Protein AF-A0A1I7UYN8-F1 (afdb_monomer_lite)

Radius of gyration: 37.46 Å; chains: 1; bounding box: 74×48×126 Å

Organism: NCBI:txid1561998

Sequence (521 aa):
MNKTSSTLKKSILRGFVACLKHQGLSPSDAHYALLKFTRTEVFSLEQTRDLYEGNCFTRDVLYLSKDGEINEAVVAEFLACVAKVGFRKLGDSNLLDAFNQLFGDHYTAGTIQILLNKKPKRNILSKDFIRGFLICLNRQDVSIEDSYMKLRAATGIKMEMKEVQEICGEIARGDFYEMELDKDHKKIFTIMPNVMEKIAEFTDLDTRRQLAQTSYHFNRITSRPIHIQNLEVISEFDMIKIQIDSNPIRSYHKIRLLSNRTHRGCLSRVGGDVRFNLSADLDYEASNILNWISRNAQVIENMNVFLDTGLRRPTNQLPVVNVCTNVSYTLAEFVPGVLKKLVLHDYRNSPSLPTESDQWKGLEEFYCHSSFPDLESIWPKTLHLKSSYFIISESVNTEQVLRMRDDVLNNPGIQQCEVHVRMTMDQLDELNAVLGTRNTFETVWIWAKFQYPHNEKEKLSMCVVSNDVLHDGEEDHDVISDVLIHFKAPNCDDKTSNVLVHFAPIHEWGERLEQIYENRN

pLDDT: mean 73.1, std 18.09, range [29.38, 98.06]

Secondary structure (DSSP, 8-state):
----GGGS-HHHHHHHHHHHHHTT--HHHHHHHHHHHHSS-SS-HHHHHHHHHS-TTS-S---SEETTEE-HHHHHHHHHHHHHTT---TTSTHHHHHHHHHHGGG--HHHHHHHHHSPPPP----HHHHHHHHHHHHTTT--HHHHHHHHHHHH-----HHHHHHHHHHHHHTTTS-----HHHHHHHHH-HHHHHHHHHTS-HHHHHHHHTT-HHHHHHHTSPEEEEEEEEEEETTEEEEEE-SSSS-B-EEEEPPSSS--EEEEEETTEEEEEE--S-HHHHHHHHHHHHHHHEEEEEEEEEEESSPPPPPSS-B-EEEEEESS---GGGB-TTT--EEEE--SSS-----TTSHHHHT-SEEEEEEEES-HHHHGGGTTT-SEEEEEEEEEPPHHHHHHHHHHHHH-TT--EEEEEEEEEHHHHHHHHHHHT---BTTSPPPPEEEEETTEEEEEEEEEEEE-S---TT---TTPEEEEEEEEE-TT--TTGGGGGT--HHHHHHHHHHHHHHHTT-

Foldseek 3Di:
DQDAQLNADVLLQLLQLLLCLLVVDDLVVSQVVSCVRRVDRSDDSVRSVCSNVDPSLDDPDQPQDDPRDGDVVSVLLVLCVVLVVPPLDCVPVVPVVVCCVVPNPPDDPVNSNVSSPPHRDQRPRDPSSLLSNLLNCVVVVHDLVVSVVSSCVSRVDPDDSVVSVVSSVCSLLLVSPPDPDDPVVVVVVVVCLVVLLVVLQQDDLVVLVSLLNRHNSSVVNSVPADEWAEWEWAADPQWTWIDTPRHHQDQTQTQGADPPDFRWGWRDGPVDTDIDRPPDDPLVVVLVVVLVCQVRHPEYAEYEHEHPDDRDARPAAHLYAEYAYADLDDNVNHDQLRHAYYHYNPQPDQRPYPLVDSNNLNYQEYEYPYEHAACVVPVVSCLSHQYYYHEHEDEDALVVVVVSVVSNLVRLSHAKYKYKHKYFPVRVVVNCVVQVHDAEPPDDWDWRWAARPVHRVKIKTKTKYWPDPPDPDDPPRRDITTIMIMIHTPPRPPVCVCVVVPPPVVVVVVVVVVVSVVVVD

InterPro domains:
  IPR002900 Domain of unknown function DUF38/FTH, Caenorhabditis species [PF01827] (326-434)

Structure (mmCIF, N/CA/C/O backbone):
data_AF-A0A1I7UYN8-F1
#
_entry.id   AF-A0A1I7UYN8-F1
#
loop_
_atom_site.group_PDB
_atom_site.id
_atom_site.type_symbol
_atom_site.label_atom_id
_atom_site.label_alt_id
_atom_site.label_comp_id
_atom_site.label_asym_id
_atom_site.label_entity_id
_atom_site.label_seq_id
_atom_site.pdbx_PDB_ins_code
_atom_site.Cartn_x
_atom_site.Cartn_y
_atom_site.Cartn_z
_atom_site.occupancy
_atom_site.B_iso_or_equiv
_atom_site.auth_seq_id
_atom_site.auth_comp_id
_atom_site.auth_asym_id
_atom_site.auth_atom_id
_atom_site.pdbx_PDB_model_num
ATOM 1 N N . MET A 1 1 ? -23.889 -21.585 26.390 1.00 38.44 1 MET A N 1
ATOM 2 C CA . MET A 1 1 ? -24.344 -20.192 26.160 1.00 38.44 1 MET A CA 1
ATOM 3 C C . MET A 1 1 ? -23.119 -19.293 26.130 1.00 38.44 1 MET A C 1
ATOM 5 O O . MET A 1 1 ? -22.341 -19.347 27.075 1.00 38.44 1 MET A O 1
ATOM 9 N N . ASN A 1 2 ? -22.915 -18.520 25.060 1.00 40.00 2 ASN A N 1
ATOM 10 C CA . ASN A 1 2 ? -21.797 -17.575 24.984 1.00 40.00 2 ASN A CA 1
ATOM 11 C C . ASN A 1 2 ? -22.040 -16.434 25.978 1.00 40.00 2 ASN A C 1
ATOM 13 O O . ASN A 1 2 ? -23.096 -15.803 25.938 1.00 40.00 2 ASN A O 1
ATOM 17 N N . LYS A 1 3 ? -21.095 -16.202 26.895 1.00 50.97 3 LYS A N 1
ATOM 18 C CA . LYS A 1 3 ? -21.182 -15.106 27.864 1.00 50.97 3 LYS A CA 1
ATOM 19 C C . LYS A 1 3 ? -20.889 -13.782 27.150 1.00 50.97 3 LYS A C 1
ATOM 21 O O . LYS A 1 3 ? -19.752 -13.518 26.795 1.00 50.97 3 LYS A O 1
ATOM 26 N N . THR A 1 4 ? -21.920 -12.980 26.902 1.00 59.59 4 THR A N 1
ATOM 27 C CA . THR A 1 4 ? -21.834 -11.600 26.388 1.00 59.59 4 THR A CA 1
ATOM 28 C C . THR A 1 4 ? -21.852 -10.593 27.541 1.00 59.59 4 THR A C 1
ATOM 30 O O . THR A 1 4 ? -22.103 -10.966 28.688 1.00 59.59 4 THR A O 1
ATOM 33 N N . SER A 1 5 ? -21.635 -9.302 27.275 1.00 63.16 5 SER A N 1
ATOM 34 C CA . SER A 1 5 ? -21.741 -8.217 28.274 1.00 63.16 5 SER A CA 1
ATOM 35 C C . SER A 1 5 ? -23.070 -8.226 29.050 1.00 63.16 5 SER A C 1
ATOM 37 O O . SER A 1 5 ? -23.105 -7.857 30.221 1.00 63.16 5 SER A O 1
ATOM 39 N N . SER A 1 6 ? -24.150 -8.724 28.445 1.00 63.09 6 SER A N 1
ATOM 40 C CA . SER A 1 6 ? -25.446 -8.956 29.097 1.00 63.09 6 SER A CA 1
ATOM 41 C C . SER A 1 6 ? -25.475 -10.057 30.159 1.00 63.09 6 SER A C 1
ATOM 43 O O . SER A 1 6 ? -26.382 -10.083 30.986 1.00 63.09 6 SER A O 1
ATOM 45 N N . THR A 1 7 ? -24.494 -10.958 30.159 1.00 69.88 7 THR A N 1
ATOM 46 C CA . THR A 1 7 ? -24.373 -12.066 31.124 1.00 69.88 7 THR A CA 1
ATOM 47 C C . THR A 1 7 ? -23.470 -11.731 32.313 1.00 69.88 7 THR A C 1
ATOM 49 O O . THR A 1 7 ? -23.262 -12.572 33.189 1.00 69.88 7 THR A O 1
ATOM 52 N N . LEU A 1 8 ? -22.923 -10.509 32.358 1.00 76.50 8 LEU A N 1
ATOM 53 C CA . LEU A 1 8 ? -22.138 -10.039 33.494 1.00 76.50 8 LEU A CA 1
ATOM 54 C C . LEU A 1 8 ? -22.990 -10.025 34.768 1.00 76.50 8 LEU A C 1
ATOM 56 O O . LEU A 1 8 ? -24.188 -9.731 34.744 1.00 76.50 8 LEU A O 1
ATOM 60 N N . LYS A 1 9 ? -22.348 -10.304 35.910 1.00 81.19 9 LYS A N 1
ATOM 61 C CA . LYS A 1 9 ? -22.997 -10.216 37.221 1.00 81.19 9 LYS A CA 1
ATOM 62 C C . LYS A 1 9 ? -23.610 -8.823 37.389 1.00 81.19 9 LYS A C 1
ATOM 64 O O . LYS A 1 9 ? -22.964 -7.811 37.113 1.00 81.19 9 LYS A O 1
ATOM 69 N N . LYS A 1 10 ? -24.837 -8.752 37.917 1.00 83.75 10 LYS A N 1
ATOM 70 C CA . LYS A 1 10 ? -25.517 -7.472 38.191 1.00 83.75 10 LYS A CA 1
ATOM 71 C C . LYS A 1 10 ? -24.678 -6.544 39.088 1.00 83.75 10 LYS A C 1
ATOM 73 O O . LYS A 1 10 ? -24.756 -5.334 38.925 1.00 83.75 10 LYS A O 1
ATOM 78 N N . SER A 1 11 ? -23.837 -7.086 39.975 1.00 81.19 11 SER A N 1
ATOM 79 C CA . SER A 1 11 ? -22.852 -6.336 40.778 1.00 81.19 11 SER A CA 1
ATOM 80 C C . SER A 1 11 ? -21.847 -5.547 39.927 1.00 81.19 11 SER A C 1
ATOM 82 O O . SER A 1 11 ? -21.553 -4.398 40.249 1.00 81.19 11 SER A O 1
ATOM 84 N N . ILE A 1 12 ? -21.370 -6.128 38.821 1.00 86.38 12 ILE A N 1
ATOM 85 C CA . ILE A 1 12 ? -20.474 -5.473 37.858 1.00 86.38 12 ILE A CA 1
ATOM 86 C C . ILE A 1 12 ? -21.233 -4.367 37.126 1.00 86.38 12 ILE A C 1
ATOM 88 O O . ILE A 1 12 ? -20.797 -3.220 37.089 1.00 86.38 12 ILE A O 1
ATOM 92 N N . LEU A 1 13 ? -22.420 -4.666 36.600 1.00 87.94 13 LEU A N 1
ATOM 93 C CA . LEU A 1 13 ? -23.205 -3.674 35.859 1.00 87.94 13 LEU A CA 1
ATOM 94 C C . LEU A 1 13 ? -23.645 -2.488 36.739 1.00 87.94 13 LEU A C 1
ATOM 96 O O . LEU A 1 13 ? -23.722 -1.365 36.252 1.00 87.94 13 LEU A O 1
ATOM 100 N N . ARG A 1 14 ? -23.837 -2.690 38.050 1.00 88.94 14 ARG A N 1
ATOM 101 C CA . ARG A 1 14 ? -24.045 -1.595 39.019 1.00 88.94 14 ARG A CA 1
ATOM 102 C C . ARG A 1 14 ? -22.846 -0.647 39.097 1.00 88.94 14 ARG A C 1
ATOM 104 O O . ARG A 1 14 ? -23.039 0.563 39.140 1.00 88.94 14 ARG A O 1
ATOM 111 N N . GLY A 1 15 ? -21.624 -1.179 39.064 1.00 88.19 15 GLY A N 1
ATOM 112 C CA . GLY A 1 15 ? -20.401 -0.375 38.987 1.00 88.19 15 GLY A CA 1
ATOM 113 C C . GLY A 1 15 ? -20.312 0.450 37.702 1.00 88.19 15 GLY A C 1
ATOM 114 O O . GLY A 1 15 ? -19.927 1.618 37.738 1.00 88.19 15 GLY A O 1
ATOM 115 N N . PHE A 1 16 ? -20.743 -0.130 36.578 1.00 91.06 16 PHE A N 1
ATOM 116 C CA . PHE A 1 16 ? -20.814 0.559 35.286 1.00 91.06 16 PHE A CA 1
ATOM 117 C C . PHE A 1 16 ? -21.788 1.746 35.338 1.00 91.06 16 PHE A C 1
ATOM 119 O O . PHE A 1 16 ? -21.427 2.864 34.981 1.00 91.06 16 PHE A O 1
ATOM 126 N N . VAL A 1 17 ? -23.001 1.529 35.857 1.00 90.75 17 VAL A N 1
ATOM 127 C CA . VAL A 1 17 ? -24.010 2.590 36.032 1.00 90.75 17 VAL A CA 1
ATOM 128 C C . VAL A 1 17 ? -23.512 3.678 36.991 1.00 90.75 17 VAL A C 1
ATOM 130 O O . VAL A 1 17 ? -23.675 4.864 36.708 1.00 90.75 17 VAL A O 1
ATOM 133 N N . ALA A 1 18 ? -22.839 3.301 38.082 1.00 88.81 18 ALA A N 1
ATOM 134 C CA . ALA A 1 18 ? -22.262 4.257 39.026 1.00 88.81 18 ALA A CA 1
ATOM 135 C C . ALA A 1 18 ? -21.172 5.140 38.394 1.00 88.81 18 ALA A C 1
ATOM 137 O O . ALA A 1 18 ? -21.066 6.319 38.732 1.00 88.81 18 ALA A O 1
ATOM 138 N N . CYS A 1 1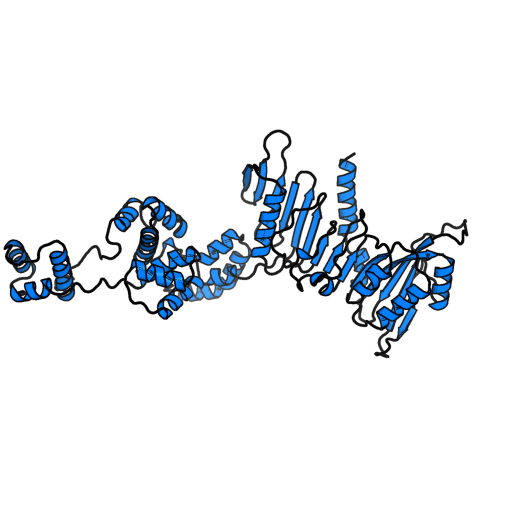9 ? -20.390 4.600 37.454 1.00 92.31 19 CYS A N 1
ATOM 139 C CA . CYS A 1 19 ? -19.433 5.383 36.677 1.00 92.31 19 CYS A CA 1
ATOM 140 C C . CYS A 1 19 ? -20.131 6.458 35.840 1.00 92.31 19 CYS A C 1
ATOM 142 O O . CYS A 1 19 ? -19.766 7.629 35.921 1.00 92.31 19 CYS A O 1
ATOM 144 N N . LEU A 1 20 ? -21.183 6.085 35.109 1.00 91.50 20 LEU A N 1
ATOM 145 C CA . LEU A 1 20 ? -21.961 7.025 34.297 1.00 91.50 20 LEU A CA 1
ATOM 146 C C . LEU A 1 20 ? -22.624 8.111 35.155 1.00 91.50 20 LEU A C 1
ATOM 148 O O . LEU A 1 20 ? -22.613 9.281 34.779 1.00 91.50 20 LEU A O 1
ATOM 152 N N . LYS A 1 21 ? -23.119 7.747 36.346 1.00 89.81 21 LYS A N 1
ATOM 153 C CA . LYS A 1 21 ? -23.646 8.711 37.324 1.00 89.81 21 LYS A CA 1
ATOM 154 C C . LYS A 1 21 ? -22.583 9.714 37.753 1.00 89.81 21 LYS A C 1
ATOM 156 O O . LYS A 1 21 ? -22.846 10.911 37.794 1.00 89.81 21 LYS A O 1
ATOM 161 N N . HIS A 1 22 ? -21.373 9.244 38.051 1.00 87.62 22 HIS A N 1
ATOM 162 C CA . HIS A 1 22 ? -20.266 10.122 38.432 1.00 87.62 22 HIS A CA 1
ATOM 163 C C . HIS A 1 22 ? -19.836 11.065 37.297 1.00 87.62 22 HIS A C 1
ATOM 165 O O . HIS A 1 22 ? -19.356 12.163 37.560 1.00 87.62 22 HIS A O 1
ATOM 171 N N . GLN A 1 23 ? -20.046 10.665 36.043 1.00 89.31 23 GLN A N 1
ATOM 172 C CA . GLN A 1 23 ? -19.813 11.499 34.862 1.00 89.31 23 GLN A CA 1
ATOM 173 C C . GLN A 1 23 ? -20.927 12.530 34.610 1.00 89.31 23 GLN A C 1
ATOM 175 O O . GLN A 1 23 ? -20.815 13.320 33.677 1.00 89.31 23 GLN A O 1
ATOM 180 N N . GLY A 1 24 ? -21.986 12.544 35.429 1.00 87.44 24 GLY A N 1
ATOM 181 C CA . GLY A 1 24 ? -23.081 13.510 35.333 1.00 87.44 24 GLY A CA 1
ATOM 182 C C . GLY A 1 24 ? -24.129 13.184 34.268 1.00 87.44 24 GLY A C 1
ATOM 183 O O . GLY A 1 24 ? -24.883 14.075 33.883 1.00 87.44 24 GLY A O 1
ATOM 184 N N . LEU A 1 25 ? -24.189 11.940 33.778 1.00 90.94 25 LEU A N 1
ATOM 185 C CA . LEU A 1 25 ? -25.230 11.531 32.832 1.00 90.94 25 LEU A CA 1
ATOM 186 C C . LEU A 1 25 ? -26.605 11.477 33.512 1.00 90.94 25 LEU A C 1
ATOM 188 O O . LEU A 1 25 ? -26.712 11.270 34.720 1.00 90.94 25 LEU A O 1
ATOM 192 N N . SER A 1 26 ? -27.674 11.627 32.726 1.00 91.25 26 SER A N 1
ATOM 193 C CA . SER A 1 26 ? -29.025 11.367 33.223 1.00 91.25 26 SER A CA 1
ATOM 194 C C . SER A 1 26 ? -29.271 9.853 33.376 1.00 91.25 26 SER A C 1
ATOM 196 O O . SER A 1 26 ? -28.626 9.050 32.691 1.00 91.25 26 SER A O 1
ATOM 198 N N . PRO A 1 27 ? -30.235 9.419 34.213 1.00 89.44 27 PRO A N 1
ATOM 199 C CA . PRO A 1 27 ? -30.603 8.005 34.310 1.00 89.44 27 PRO A CA 1
ATOM 200 C C . PRO A 1 27 ? -31.006 7.392 32.961 1.00 89.44 27 PRO A C 1
ATOM 202 O O . PRO A 1 27 ? -30.678 6.240 32.682 1.00 89.44 27 PRO A O 1
ATOM 205 N N . SER A 1 28 ? -31.677 8.171 32.105 1.00 90.75 28 SER A N 1
ATOM 206 C CA . SER A 1 28 ? -32.073 7.749 30.758 1.00 90.75 28 SER A CA 1
ATOM 207 C C . SER A 1 28 ? -30.862 7.543 29.847 1.00 90.75 28 SER A C 1
ATOM 209 O O . SER A 1 28 ? -30.769 6.514 29.178 1.00 90.75 28 SER A O 1
ATOM 211 N N . ASP A 1 29 ? -29.899 8.469 29.863 1.00 91.06 29 ASP A N 1
ATOM 212 C CA . ASP A 1 29 ? -28.673 8.346 29.062 1.00 91.06 29 ASP A CA 1
ATOM 213 C C . ASP A 1 29 ? -27.811 7.186 29.546 1.00 91.06 29 ASP A C 1
ATOM 215 O O . ASP A 1 29 ? -27.207 6.469 28.748 1.00 91.06 29 ASP A O 1
ATOM 219 N N . ALA A 1 30 ? -27.777 6.957 30.857 1.00 90.06 30 ALA A N 1
ATOM 220 C CA . ALA A 1 30 ? -27.043 5.843 31.418 1.00 90.06 30 ALA A CA 1
ATOM 221 C C . ALA A 1 30 ? -27.691 4.494 31.115 1.00 90.06 30 ALA A C 1
ATOM 223 O O . ALA A 1 30 ? -26.977 3.539 30.809 1.00 90.06 30 ALA A O 1
ATOM 224 N N . HIS A 1 31 ? -29.023 4.423 31.136 1.00 91.00 31 HIS A N 1
ATOM 225 C CA . HIS A 1 31 ? -29.761 3.257 30.666 1.00 91.00 31 HIS A CA 1
ATOM 226 C C . HIS A 1 31 ? -29.455 2.986 29.188 1.00 91.00 31 HIS A C 1
ATOM 228 O O . HIS A 1 31 ? -29.110 1.863 28.829 1.00 91.00 31 HIS A O 1
ATOM 234 N N . TYR A 1 32 ? -29.474 4.019 28.340 1.00 87.50 32 TYR A N 1
ATOM 235 C CA . TYR A 1 32 ? -29.135 3.889 26.923 1.00 87.50 32 TYR A CA 1
ATOM 236 C C . TYR A 1 32 ? -27.679 3.452 26.698 1.00 87.50 32 TYR A C 1
ATOM 238 O O . TYR A 1 32 ? -27.407 2.560 25.892 1.00 87.50 32 TYR A O 1
ATOM 246 N N . ALA A 1 33 ? -26.725 4.025 27.434 1.00 85.56 33 ALA A N 1
ATOM 247 C CA . ALA A 1 33 ? -25.316 3.647 27.364 1.00 85.56 33 ALA A CA 1
ATOM 248 C C . ALA A 1 33 ? -25.085 2.203 27.835 1.00 85.56 33 ALA A C 1
ATOM 250 O O . ALA A 1 33 ? -24.327 1.461 27.199 1.00 85.56 33 ALA A O 1
ATOM 251 N N . LEU A 1 34 ? -25.770 1.785 28.905 1.00 86.88 34 LEU A N 1
ATOM 252 C CA . LEU A 1 34 ? -25.750 0.410 29.387 1.00 86.88 34 LEU A CA 1
ATOM 253 C C . LEU A 1 34 ? -26.367 -0.535 28.356 1.00 86.88 34 LEU A C 1
ATOM 255 O O . LEU A 1 34 ? -25.740 -1.531 28.025 1.00 86.88 34 LEU A O 1
ATOM 259 N N . LEU A 1 35 ? -27.521 -0.202 27.776 1.00 84.69 35 LEU A N 1
ATOM 260 C CA . LEU A 1 35 ? -28.163 -0.991 26.724 1.00 84.69 35 LEU A CA 1
ATOM 261 C C . LEU A 1 35 ? -27.275 -1.101 25.477 1.00 84.69 35 LEU A C 1
ATOM 263 O O . LEU A 1 35 ? -27.144 -2.171 24.889 1.00 84.69 35 LEU A O 1
ATOM 267 N N . LYS A 1 36 ? -26.573 -0.029 25.096 1.00 80.19 36 LYS A N 1
ATOM 268 C CA . LYS A 1 36 ? -25.567 -0.054 24.022 1.00 80.19 36 LYS A CA 1
ATOM 269 C C . LYS A 1 36 ? -24.361 -0.935 24.378 1.00 80.19 36 LYS A C 1
ATOM 271 O O . LYS A 1 36 ? -23.667 -1.433 23.488 1.00 80.19 36 LYS A O 1
ATOM 276 N N . PHE A 1 37 ? -24.070 -1.116 25.664 1.00 81.12 37 PHE A N 1
ATOM 277 C CA . PHE A 1 37 ? -23.030 -2.016 26.162 1.00 81.12 37 PHE A CA 1
ATOM 278 C C . PHE A 1 37 ? -23.473 -3.472 26.224 1.00 81.12 37 PHE A C 1
ATOM 280 O O . PHE A 1 37 ? -22.796 -4.323 25.651 1.00 81.12 37 PHE A O 1
ATOM 287 N N . THR A 1 38 ? -24.597 -3.762 26.866 1.00 79.81 38 THR A N 1
ATOM 288 C CA . THR A 1 38 ? -25.111 -5.117 27.080 1.00 79.81 38 THR A CA 1
ATOM 289 C C . THR A 1 38 ? -25.844 -5.673 25.864 1.00 79.81 38 THR A C 1
ATOM 291 O O . THR A 1 38 ? -25.980 -6.886 25.752 1.00 79.81 38 THR A O 1
ATOM 294 N N . ARG A 1 39 ? -26.321 -4.813 24.953 1.00 74.31 39 ARG A N 1
ATOM 295 C CA . ARG A 1 39 ? -27.196 -5.109 23.794 1.00 74.31 39 ARG A CA 1
ATOM 296 C C . ARG A 1 39 ? -28.558 -5.711 24.134 1.00 74.31 39 ARG A C 1
ATOM 298 O O . ARG A 1 39 ? -29.441 -5.721 23.286 1.00 74.31 39 ARG A O 1
ATOM 305 N N . THR A 1 40 ? -28.745 -6.154 25.366 1.00 77.62 40 THR A N 1
ATOM 306 C CA . THR A 1 40 ? -30.023 -6.563 25.934 1.00 77.62 40 THR A CA 1
ATOM 307 C C . THR A 1 40 ? -30.313 -5.727 27.166 1.00 77.62 40 THR A C 1
ATOM 309 O O . THR A 1 40 ? -29.396 -5.321 27.887 1.00 77.62 40 THR A O 1
ATOM 312 N N . GLU A 1 41 ? -31.585 -5.504 27.446 1.00 84.56 41 GLU A N 1
ATOM 313 C CA . GLU A 1 41 ? -32.010 -4.804 28.650 1.00 84.56 41 GLU A CA 1
ATOM 314 C C . GLU A 1 41 ? -31.756 -5.686 29.885 1.00 84.56 41 GLU A C 1
ATOM 316 O O . GLU A 1 41 ? -32.463 -6.659 30.129 1.00 84.56 41 GLU A O 1
ATOM 321 N N . VAL A 1 42 ? -30.684 -5.396 30.635 1.00 85.06 42 VAL A N 1
ATOM 322 C CA . VAL A 1 42 ? -30.351 -6.125 31.880 1.00 85.06 42 VAL A CA 1
ATOM 323 C C . VAL A 1 42 ? -30.979 -5.463 33.109 1.00 85.06 42 VAL A C 1
ATOM 325 O O . VAL A 1 42 ? -31.333 -6.145 34.075 1.00 85.06 42 VAL A O 1
ATOM 328 N N . PHE A 1 43 ? -31.110 -4.137 33.058 1.00 86.94 43 PHE A N 1
ATOM 329 C CA . PHE A 1 43 ? -31.890 -3.336 33.990 1.00 86.94 43 PHE A CA 1
ATOM 330 C C . PHE A 1 43 ? -32.922 -2.552 33.197 1.00 86.94 43 PHE A C 1
ATOM 332 O O . PHE A 1 43 ? -32.557 -1.940 32.191 1.00 86.94 43 PHE A O 1
ATOM 339 N N . SER A 1 44 ? -34.167 -2.533 33.670 1.00 89.06 44 SER A N 1
ATOM 340 C CA . SER A 1 44 ? -35.171 -1.626 33.115 1.00 89.06 44 SER A CA 1
ATOM 341 C C . SER A 1 44 ? -34.772 -0.164 33.334 1.00 89.06 44 SER A C 1
ATOM 343 O O . SER A 1 44 ? -33.896 0.147 34.154 1.00 89.06 44 SER A O 1
ATOM 345 N N . LEU A 1 45 ? -35.412 0.760 32.616 1.00 90.44 45 LEU A N 1
ATOM 346 C CA . LEU A 1 45 ? -35.223 2.194 32.859 1.00 90.44 45 LEU A CA 1
ATOM 347 C C . LEU A 1 45 ? -35.529 2.567 34.322 1.00 90.44 45 LEU A C 1
ATOM 349 O O . LEU A 1 45 ? -34.777 3.330 34.924 1.00 90.44 45 LEU A O 1
ATOM 353 N N . GLU A 1 46 ? -36.579 1.986 34.908 1.00 87.50 46 GLU A N 1
ATOM 354 C CA . GLU A 1 46 ? -36.943 2.168 36.321 1.00 87.50 46 GLU A CA 1
ATOM 355 C C . GLU A 1 46 ? -35.853 1.637 37.252 1.00 87.50 46 GLU A C 1
ATOM 357 O O . GLU A 1 46 ? -35.342 2.385 38.073 1.00 87.50 46 GLU A O 1
ATOM 362 N N . GLN A 1 47 ? -35.370 0.410 37.033 1.00 85.25 47 GLN A N 1
ATOM 363 C CA . GLN A 1 47 ? -34.259 -0.144 37.817 1.00 85.25 47 GLN A CA 1
ATOM 364 C C . GLN A 1 47 ? -32.976 0.685 37.674 1.00 85.25 47 GLN A C 1
ATOM 366 O O . GLN A 1 47 ? -32.180 0.772 38.605 1.00 85.25 47 GLN A O 1
ATOM 371 N N . THR A 1 48 ? -32.748 1.294 36.508 1.00 86.94 48 THR A N 1
ATOM 372 C CA . THR A 1 48 ? -31.601 2.183 36.296 1.00 86.94 48 THR A CA 1
ATOM 373 C C . THR A 1 48 ? -31.773 3.493 37.061 1.00 86.94 48 THR A C 1
ATOM 375 O O . THR A 1 48 ? -30.798 3.954 37.650 1.00 86.94 48 THR A O 1
ATOM 378 N N . ARG A 1 49 ? -32.990 4.061 37.105 1.00 86.38 49 ARG A N 1
ATOM 379 C CA . ARG A 1 49 ? -33.331 5.210 37.963 1.00 86.38 49 ARG A CA 1
ATOM 380 C C . ARG A 1 49 ? -33.160 4.877 39.435 1.00 86.38 49 ARG A C 1
ATOM 382 O O . ARG A 1 49 ? -32.481 5.633 40.115 1.00 86.38 49 ARG A O 1
ATOM 389 N N . ASP A 1 50 ? -33.638 3.725 39.891 1.00 82.06 50 ASP A N 1
ATOM 390 C CA . ASP A 1 50 ? -33.480 3.284 41.280 1.00 82.06 50 ASP A CA 1
ATOM 391 C C . ASP A 1 50 ? -32.000 3.147 41.656 1.00 82.06 50 ASP A C 1
ATOM 393 O O . ASP A 1 50 ? -31.571 3.591 42.718 1.00 82.06 50 ASP A O 1
ATOM 397 N N . LEU A 1 51 ? -31.177 2.590 40.759 1.00 82.81 51 LEU A N 1
ATOM 398 C CA . LEU A 1 51 ? -29.725 2.536 40.944 1.00 82.81 51 LEU A CA 1
ATOM 399 C C . LEU A 1 51 ? -29.080 3.930 40.927 1.00 82.81 51 LEU A C 1
ATOM 401 O O . LEU A 1 51 ? -28.064 4.131 41.590 1.00 82.81 51 LEU A O 1
ATOM 405 N N . TYR A 1 52 ? -29.641 4.874 40.170 1.00 79.75 52 TYR A N 1
ATOM 406 C CA . TYR A 1 52 ? -29.180 6.259 40.074 1.00 79.75 52 TYR A CA 1
ATOM 407 C C . TYR A 1 52 ? -29.541 7.101 41.297 1.00 79.75 52 TYR A C 1
ATOM 409 O O . TYR A 1 52 ? -28.722 7.901 41.743 1.00 79.75 52 TYR A O 1
ATOM 417 N N . GLU A 1 53 ? -30.749 6.948 41.823 1.00 73.44 53 GLU A N 1
ATOM 418 C CA . GLU A 1 53 ? -31.292 7.704 42.955 1.00 73.44 53 GLU A CA 1
ATOM 419 C C . GLU A 1 53 ? -30.882 7.067 44.286 1.00 73.44 53 GLU A C 1
ATOM 421 O O . GLU A 1 53 ? -30.545 7.765 45.244 1.00 73.44 53 GLU A O 1
ATOM 426 N N . GLY A 1 54 ? -30.794 5.737 44.319 1.00 63.97 54 GLY A N 1
ATOM 427 C CA . GLY A 1 54 ? -30.228 4.982 45.420 1.00 63.97 54 GLY A CA 1
ATOM 428 C C . GLY A 1 54 ? -28.737 5.266 45.619 1.00 63.97 54 GLY A C 1
ATOM 429 O O . GLY A 1 54 ? -27.981 5.612 44.700 1.00 63.97 54 GLY A O 1
ATOM 430 N N . ASN A 1 55 ? -28.264 5.076 46.852 1.00 56.19 55 ASN A N 1
ATOM 431 C CA . ASN A 1 55 ? -26.834 4.915 47.074 1.00 56.19 55 ASN A CA 1
ATOM 432 C C . ASN A 1 55 ? -26.406 3.629 46.357 1.00 56.19 55 ASN A C 1
ATOM 434 O O . ASN A 1 55 ? -26.569 2.536 46.891 1.00 56.19 55 ASN A O 1
ATOM 438 N N . CYS A 1 56 ? -25.769 3.758 45.188 1.00 52.31 56 CYS A N 1
ATOM 439 C CA . CYS A 1 56 ? -25.159 2.654 44.424 1.00 52.31 56 CYS A CA 1
ATOM 440 C C . CYS A 1 56 ? -24.176 1.800 45.262 1.00 52.31 56 CYS A C 1
ATOM 442 O O . CYS A 1 56 ? -23.680 0.769 44.813 1.00 52.31 56 CYS A O 1
ATOM 444 N N . PHE A 1 57 ? -23.867 2.279 46.468 1.00 51.75 57 PHE A N 1
ATOM 445 C CA . PHE A 1 57 ? -22.893 1.803 47.429 1.00 51.75 57 PHE A CA 1
ATOM 446 C C . PHE A 1 57 ? -23.492 0.970 48.574 1.00 51.75 57 PHE A C 1
ATOM 448 O O . PHE A 1 57 ? -22.717 0.514 49.411 1.00 51.75 57 PHE A O 1
ATOM 455 N N . THR A 1 58 ? -24.813 0.777 48.671 1.00 47.53 58 THR A N 1
ATOM 456 C CA . THR A 1 58 ? -25.447 0.028 49.778 1.00 47.53 58 THR A CA 1
ATOM 457 C C . THR A 1 58 ? -26.129 -1.256 49.307 1.00 47.53 58 THR A C 1
ATOM 459 O O . THR A 1 58 ? -26.752 -1.297 48.253 1.00 47.53 58 THR A O 1
ATOM 462 N N . ARG A 1 59 ? -25.984 -2.331 50.093 1.00 46.22 59 ARG A N 1
ATOM 463 C CA . ARG A 1 59 ? -26.789 -3.554 49.962 1.00 46.22 59 ARG A CA 1
ATOM 464 C C . ARG A 1 59 ? -28.231 -3.222 50.356 1.00 46.22 59 ARG A C 1
ATOM 466 O O . ARG A 1 59 ? -28.441 -2.752 51.467 1.00 46.22 59 ARG A O 1
ATOM 473 N N . ASP A 1 60 ? -29.193 -3.511 49.483 1.00 41.97 60 ASP A N 1
ATOM 474 C CA . ASP A 1 60 ? -30.617 -3.212 49.718 1.00 41.97 60 ASP A CA 1
ATOM 475 C C . ASP A 1 60 ? -31.282 -4.108 50.777 1.00 41.97 60 ASP A C 1
ATOM 477 O O . ASP A 1 60 ? -32.404 -3.840 51.191 1.00 41.97 60 ASP A O 1
ATOM 481 N N . VAL A 1 61 ? -30.616 -5.169 51.250 1.00 47.84 61 VAL A N 1
ATOM 482 C CA . VAL A 1 61 ? -31.179 -6.077 52.260 1.00 47.84 61 VAL A CA 1
ATOM 483 C C . VAL A 1 61 ? -30.087 -6.531 53.229 1.00 47.84 61 VAL A C 1
ATOM 485 O O . VAL A 1 61 ? -29.109 -7.166 52.826 1.00 47.84 61 VAL A O 1
ATOM 488 N N . LEU A 1 62 ? -30.260 -6.212 54.514 1.00 54.38 62 LEU A N 1
ATOM 489 C CA . LEU A 1 62 ? -29.495 -6.791 55.619 1.00 54.38 62 LEU A CA 1
ATOM 490 C C . LEU A 1 62 ? -30.326 -7.932 56.215 1.00 54.38 62 LEU A C 1
ATOM 492 O O . LEU A 1 62 ? -31.341 -7.693 56.864 1.00 54.38 62 LEU A O 1
ATOM 496 N N . TYR A 1 63 ? -29.910 -9.176 55.985 1.00 50.81 63 TYR A N 1
ATOM 497 C CA . TYR A 1 63 ? -30.519 -10.337 56.636 1.00 50.81 63 TYR A CA 1
ATOM 498 C C . TYR A 1 63 ? -29.965 -10.448 58.058 1.00 50.81 63 TYR A C 1
ATOM 500 O O . TYR A 1 63 ? -28.838 -10.899 58.252 1.00 50.81 63 TYR A O 1
ATOM 508 N N . LEU A 1 64 ? -30.746 -9.991 59.040 1.00 55.28 64 LEU A N 1
ATOM 509 C CA . LEU A 1 64 ? -30.360 -9.998 60.458 1.00 55.28 64 LEU A CA 1
ATOM 510 C C . LEU A 1 64 ? -30.238 -11.425 61.018 1.00 55.28 64 LEU A C 1
ATOM 512 O O . LEU A 1 64 ? -29.424 -11.673 61.906 1.00 55.28 64 LEU A O 1
ATOM 516 N N . SER A 1 65 ? -30.986 -12.364 60.439 1.00 51.44 65 SER A N 1
ATOM 517 C CA . SER A 1 65 ? -30.897 -13.792 60.725 1.00 51.44 65 SER A CA 1
ATOM 518 C C . SER A 1 65 ? -30.900 -14.614 59.441 1.00 51.44 65 SER A C 1
ATOM 520 O O . SER A 1 65 ? -31.602 -14.274 58.483 1.00 51.44 65 SER A O 1
ATOM 522 N N . LYS A 1 66 ? -30.177 -15.734 59.442 1.00 45.34 66 LYS A N 1
ATOM 523 C CA . LYS A 1 66 ? -30.260 -16.767 58.406 1.00 45.34 66 LYS A CA 1
ATOM 524 C C . LYS A 1 66 ? -30.367 -18.125 59.096 1.00 45.34 66 LYS A C 1
ATOM 526 O O . LYS A 1 66 ? -29.630 -18.375 60.038 1.00 45.34 66 LYS A O 1
ATOM 531 N N . ASP A 1 67 ? -31.306 -18.960 58.655 1.00 53.88 67 ASP A N 1
ATOM 532 C CA . ASP A 1 67 ? -31.514 -20.314 59.192 1.00 53.88 67 ASP A CA 1
ATOM 533 C C . ASP A 1 67 ? -31.774 -20.357 60.718 1.00 53.88 67 ASP A C 1
ATOM 535 O O . ASP A 1 67 ? -31.449 -21.327 61.392 1.00 53.88 67 ASP A O 1
ATOM 539 N N . GLY A 1 68 ? -32.379 -19.297 61.271 1.00 49.56 68 GLY A N 1
ATOM 540 C CA . GLY A 1 68 ? -32.682 -19.177 62.704 1.00 49.56 68 GLY A CA 1
ATOM 541 C C . GLY A 1 68 ? -31.530 -18.657 63.572 1.00 49.56 68 GLY A C 1
ATOM 542 O O . GLY A 1 68 ? -31.743 -18.403 64.753 1.00 49.56 68 GLY A O 1
ATOM 543 N N . GLU A 1 69 ? -30.344 -18.428 63.002 1.00 54.41 69 GLU A N 1
ATOM 544 C CA . GLU A 1 69 ? -29.191 -17.870 63.714 1.00 54.41 69 GLU A CA 1
ATOM 545 C C . GLU A 1 69 ? -29.016 -16.376 63.410 1.00 54.41 69 GLU A C 1
ATOM 547 O O . GLU A 1 69 ? -29.087 -15.931 62.258 1.00 54.41 69 GLU A O 1
ATOM 552 N N . ILE A 1 70 ? -28.787 -15.584 64.460 1.00 59.25 70 ILE A N 1
ATOM 553 C CA . ILE A 1 70 ? -28.562 -14.137 64.371 1.00 59.25 70 ILE A CA 1
ATOM 554 C C . ILE A 1 70 ? -27.099 -13.882 64.008 1.00 59.25 70 ILE A C 1
ATOM 556 O O . ILE A 1 70 ? -26.185 -14.345 64.688 1.00 59.25 70 ILE A O 1
ATOM 560 N N . ASN A 1 71 ? -26.860 -13.091 62.962 1.00 66.56 71 ASN A N 1
ATOM 561 C CA . ASN A 1 71 ? -25.507 -12.690 62.590 1.00 66.56 71 ASN A CA 1
ATOM 562 C C . ASN A 1 71 ? -25.139 -11.367 63.280 1.00 66.56 71 ASN A C 1
ATOM 564 O O . ASN A 1 71 ? -25.472 -10.283 62.794 1.00 66.56 71 ASN A O 1
ATOM 568 N N . GLU A 1 72 ? -24.410 -11.445 64.396 1.00 59.12 72 GLU A N 1
ATOM 569 C CA . GLU A 1 72 ? -24.033 -10.277 65.209 1.00 59.12 72 GLU A CA 1
ATOM 570 C C . GLU A 1 72 ? -23.278 -9.187 64.424 1.00 59.12 72 GLU A C 1
ATOM 572 O O . GLU A 1 72 ? -23.400 -7.993 64.719 1.00 59.12 72 GLU A O 1
ATOM 577 N N . ALA A 1 73 ? -22.523 -9.562 63.384 1.00 58.84 73 ALA A N 1
ATOM 578 C CA . ALA A 1 73 ? -21.817 -8.600 62.540 1.00 58.84 73 ALA A CA 1
ATOM 579 C C . ALA A 1 73 ? -22.782 -7.760 61.683 1.00 58.84 73 ALA A C 1
ATOM 581 O O . ALA A 1 73 ? -22.518 -6.580 61.445 1.00 58.84 73 ALA A O 1
ATOM 582 N N . VAL A 1 74 ? -23.906 -8.349 61.263 1.00 64.19 74 VAL A N 1
ATOM 583 C CA . VAL A 1 74 ? -24.958 -7.690 60.471 1.00 64.19 74 VAL A CA 1
ATOM 584 C C . VAL A 1 74 ? -25.843 -6.815 61.361 1.00 64.19 74 VAL A C 1
ATOM 586 O O . VAL A 1 74 ? -26.231 -5.721 60.954 1.00 64.19 74 VAL A O 1
ATOM 589 N N . VAL A 1 75 ? -26.087 -7.231 62.608 1.00 67.56 75 VAL A N 1
ATOM 590 C CA . VAL A 1 75 ? -26.782 -6.418 63.624 1.00 67.56 75 VAL A CA 1
ATOM 591 C C . VAL A 1 75 ? -26.029 -5.110 63.897 1.00 67.56 75 VAL A C 1
ATOM 593 O O . VAL A 1 75 ? -26.628 -4.034 63.932 1.00 67.56 75 VAL A O 1
ATOM 596 N N . ALA A 1 76 ? -24.699 -5.173 64.013 1.00 61.88 76 ALA A N 1
ATOM 597 C CA . ALA A 1 76 ? -23.862 -3.985 64.175 1.00 61.88 76 ALA A CA 1
ATOM 598 C C . ALA A 1 76 ? -23.930 -3.032 62.961 1.00 61.88 76 ALA A C 1
ATOM 600 O O . ALA A 1 76 ? -23.903 -1.812 63.128 1.00 61.88 76 ALA A O 1
ATOM 601 N N . GLU A 1 77 ? -24.022 -3.574 61.743 1.00 59.91 77 GLU A N 1
ATOM 602 C CA . GLU A 1 77 ? -24.149 -2.797 60.503 1.00 59.91 77 GLU A CA 1
ATOM 603 C C . GLU A 1 7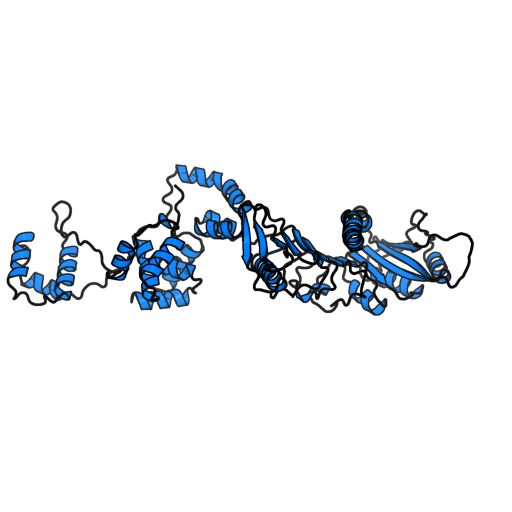7 ? -25.531 -2.133 60.382 1.00 59.91 77 GLU A C 1
ATOM 605 O O . GLU A 1 77 ? -25.623 -0.952 60.040 1.00 59.91 77 GLU A O 1
ATOM 610 N N . PHE A 1 78 ? -26.596 -2.849 60.750 1.00 69.69 78 PHE A N 1
ATOM 611 C CA . PHE A 1 78 ? -27.955 -2.314 60.817 1.00 69.69 78 PHE A CA 1
ATOM 612 C C . PHE A 1 78 ? -28.067 -1.154 61.811 1.00 69.69 78 PHE A C 1
ATOM 614 O O . PHE A 1 78 ? -28.548 -0.079 61.451 1.00 69.69 78 PHE A O 1
ATOM 621 N N . LEU A 1 79 ? -27.548 -1.321 63.031 1.00 65.50 79 LEU A N 1
ATOM 622 C CA . LEU A 1 79 ? -27.553 -0.268 64.050 1.00 65.50 79 LEU A CA 1
ATOM 623 C C . LEU A 1 79 ? -26.762 0.973 63.603 1.00 65.50 79 LEU A C 1
ATOM 625 O O . LEU A 1 79 ? -27.201 2.102 63.824 1.00 65.50 79 LEU A O 1
ATOM 629 N N . ALA A 1 80 ? -25.644 0.790 62.896 1.00 59.97 80 ALA A N 1
ATOM 630 C CA . ALA A 1 80 ? -24.895 1.904 62.317 1.00 59.97 80 ALA A CA 1
ATOM 631 C C . ALA A 1 80 ? -25.685 2.650 61.218 1.00 59.97 80 ALA A C 1
ATOM 633 O O . ALA A 1 80 ? -25.537 3.867 61.070 1.00 59.97 80 ALA A O 1
ATOM 634 N N . CYS A 1 81 ? -26.534 1.952 60.455 1.00 57.84 81 CYS A N 1
ATOM 635 C CA . CYS A 1 81 ? -27.453 2.564 59.491 1.00 57.84 81 CYS A CA 1
ATOM 636 C C . CYS A 1 81 ? -28.581 3.335 60.189 1.00 57.84 81 CYS A C 1
ATOM 638 O O . CYS A 1 81 ? -28.825 4.487 59.837 1.00 57.84 81 CYS A O 1
ATOM 640 N N . VAL A 1 82 ? -29.198 2.762 61.225 1.00 62.88 82 VAL A N 1
ATOM 641 C CA . VAL A 1 82 ? -30.229 3.424 62.045 1.00 62.88 82 VAL A CA 1
ATOM 642 C C . VAL A 1 82 ? -29.699 4.725 62.671 1.00 62.88 82 VAL A C 1
ATOM 644 O O . VAL A 1 82 ? -30.352 5.768 62.591 1.00 62.88 82 VAL A O 1
ATOM 647 N N . ALA A 1 83 ? -28.460 4.720 63.178 1.00 58.19 83 ALA A N 1
ATOM 648 C CA . ALA A 1 83 ? -27.802 5.910 63.730 1.00 58.19 83 ALA A CA 1
ATOM 649 C C . ALA A 1 83 ? -27.591 7.043 62.702 1.00 58.19 83 ALA A C 1
ATOM 651 O O . ALA A 1 83 ? -27.621 8.229 63.057 1.00 58.19 83 ALA A O 1
ATOM 652 N N . LYS A 1 84 ? -27.379 6.706 61.419 1.00 53.00 84 LYS A N 1
ATOM 653 C CA . LYS A 1 84 ? -27.236 7.697 60.334 1.00 53.00 84 LYS A CA 1
ATOM 654 C C . LYS A 1 84 ? -28.543 8.419 60.016 1.00 53.00 84 LYS A C 1
ATOM 656 O O . LYS A 1 84 ? -28.481 9.578 59.620 1.00 53.00 84 LYS A O 1
ATOM 661 N N . VAL A 1 85 ? -29.688 7.763 60.206 1.00 54.41 85 VAL A N 1
ATOM 662 C CA . VAL A 1 85 ? -31.023 8.321 59.918 1.00 54.41 85 VAL A CA 1
ATOM 663 C C . VAL A 1 85 ? -31.503 9.273 61.029 1.00 54.41 85 VAL A C 1
ATOM 665 O O . VAL A 1 85 ? -32.509 9.951 60.872 1.00 54.41 85 VAL A O 1
ATOM 668 N N . GLY A 1 86 ? -30.746 9.405 62.127 1.00 51.16 86 GLY A N 1
ATOM 669 C CA . GLY A 1 86 ? -30.993 10.403 63.178 1.00 51.16 86 GLY A CA 1
ATOM 670 C C . GLY A 1 86 ? -31.307 9.816 64.553 1.00 51.16 86 GLY A C 1
ATOM 671 O O . GLY A 1 86 ? -31.292 10.550 65.538 1.00 51.16 86 GLY A O 1
ATOM 672 N N . PHE A 1 87 ? -31.483 8.497 64.658 1.00 58.44 87 PHE A N 1
ATOM 673 C CA . PHE A 1 87 ? -31.712 7.795 65.924 1.00 58.44 87 PHE A CA 1
ATOM 674 C C . PHE A 1 87 ? -30.395 7.625 66.697 1.00 58.44 87 PHE A C 1
ATOM 676 O O . PHE A 1 87 ? -29.751 6.578 66.661 1.00 58.44 87 PHE A O 1
ATOM 683 N N . ARG A 1 88 ? -29.936 8.700 67.350 1.00 53.53 88 ARG A N 1
ATOM 684 C CA . ARG A 1 88 ? -28.639 8.740 68.061 1.00 53.53 88 ARG A CA 1
ATOM 685 C C . ARG A 1 88 ? -28.737 8.565 69.577 1.00 53.53 88 ARG A C 1
ATOM 687 O O . ARG A 1 88 ? -27.703 8.437 70.231 1.00 53.53 88 ARG A O 1
ATOM 694 N N . LYS A 1 89 ? -29.945 8.582 70.147 1.00 56.78 89 LYS A N 1
ATOM 695 C CA . LYS A 1 89 ? -30.175 8.422 71.587 1.00 56.78 89 LYS A CA 1
ATOM 696 C C . LYS A 1 89 ? -31.148 7.273 71.833 1.00 56.78 89 LYS A C 1
ATOM 698 O O . LYS A 1 89 ? -32.234 7.260 71.277 1.00 56.78 89 LYS A O 1
ATOM 703 N N . LEU A 1 90 ? -30.768 6.370 72.733 1.00 50.97 90 LEU A N 1
ATOM 704 C CA . LEU A 1 90 ? -31.606 5.282 73.258 1.00 50.97 90 LEU A CA 1
ATOM 705 C C . LEU A 1 90 ? -32.821 5.760 74.081 1.00 50.97 90 LEU A C 1
ATOM 707 O O . LEU A 1 90 ? -33.607 4.937 74.529 1.00 50.97 90 LEU A O 1
ATOM 711 N N . GLY A 1 91 ? -32.964 7.073 74.298 1.00 51.22 91 GLY A N 1
ATOM 712 C CA . GLY A 1 91 ? -34.069 7.665 75.060 1.00 51.22 91 GLY A CA 1
ATOM 713 C C . GLY A 1 91 ? -35.425 7.640 74.348 1.00 51.22 91 GLY A C 1
ATOM 714 O O . GLY A 1 91 ? -36.432 7.888 75.000 1.00 51.22 91 GLY A O 1
ATOM 715 N N . ASP A 1 92 ? -35.464 7.314 73.055 1.00 54.62 92 ASP A N 1
ATOM 716 C CA . ASP A 1 92 ? -36.711 7.021 72.351 1.00 54.62 92 ASP A CA 1
ATOM 717 C C . ASP A 1 92 ? -37.041 5.537 72.574 1.00 54.62 92 ASP A C 1
ATOM 719 O O . ASP A 1 92 ? -36.548 4.658 71.863 1.00 54.62 92 ASP A O 1
ATOM 723 N N . SER A 1 93 ? -37.842 5.266 73.607 1.00 54.06 93 SER A N 1
ATOM 724 C CA . SER A 1 93 ? -38.210 3.946 74.159 1.00 54.06 93 SER A CA 1
ATOM 725 C C . SER A 1 93 ? -38.567 2.854 73.136 1.00 54.06 93 SER A C 1
ATOM 727 O O . SER A 1 93 ? -38.419 1.673 73.417 1.00 54.06 93 SER A O 1
ATOM 729 N N . ASN A 1 94 ? -38.946 3.215 71.911 1.00 59.97 94 ASN A N 1
ATOM 730 C CA . ASN A 1 94 ? -39.400 2.269 70.893 1.00 59.97 94 ASN A CA 1
ATOM 731 C C . ASN A 1 94 ? -38.285 1.410 70.264 1.00 59.97 94 ASN A C 1
ATOM 733 O O . ASN A 1 94 ? -38.581 0.330 69.759 1.00 59.97 94 ASN A O 1
ATOM 737 N N . LEU A 1 95 ? -37.020 1.856 70.248 1.00 62.06 95 LEU A N 1
ATOM 738 C CA . LEU A 1 95 ? -35.962 1.131 69.521 1.00 62.06 95 LEU A CA 1
ATOM 739 C C . LEU A 1 95 ? -35.363 -0.028 70.332 1.00 62.06 95 LEU A C 1
ATOM 741 O O . LEU A 1 95 ? -35.063 -1.077 69.766 1.00 62.06 95 LEU A O 1
ATOM 745 N N . LEU A 1 96 ? -35.196 0.167 71.646 1.00 63.19 96 LEU A N 1
ATOM 746 C CA . LEU A 1 96 ? -34.721 -0.867 72.572 1.00 63.19 96 LEU A CA 1
ATOM 747 C C . LEU A 1 96 ? -35.786 -1.949 72.759 1.00 63.19 96 LEU A C 1
ATOM 749 O O . LEU A 1 96 ? -35.467 -3.131 72.672 1.00 63.19 96 LEU A O 1
ATOM 753 N N . ASP A 1 97 ? -37.047 -1.539 72.914 1.00 63.97 97 ASP A N 1
ATOM 754 C CA . ASP A 1 97 ? -38.177 -2.459 73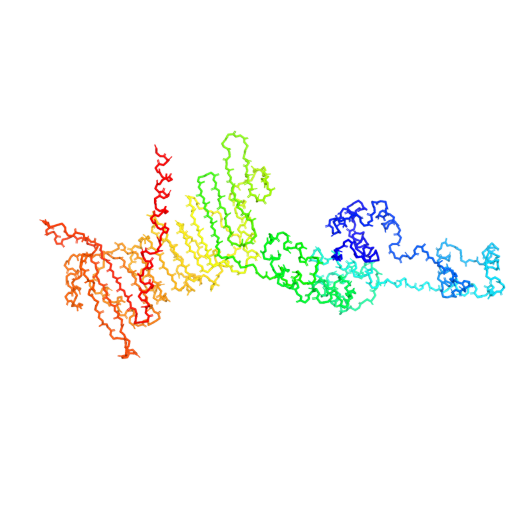.042 1.00 63.97 97 ASP A CA 1
ATOM 755 C C . ASP A 1 97 ? -38.370 -3.290 71.766 1.00 63.97 97 ASP A C 1
ATOM 757 O O . ASP A 1 97 ? -38.534 -4.507 71.845 1.00 63.97 97 ASP A O 1
ATOM 761 N N . ALA A 1 98 ? -38.256 -2.678 70.579 1.00 64.19 98 ALA A N 1
ATOM 762 C CA . ALA A 1 98 ? -38.298 -3.409 69.310 1.00 64.19 98 ALA A CA 1
ATOM 763 C C . ALA A 1 98 ? -37.128 -4.398 69.158 1.00 64.19 98 ALA A C 1
ATOM 765 O O . ALA A 1 98 ? -37.311 -5.498 68.639 1.00 64.19 98 ALA A O 1
ATOM 766 N N . PHE A 1 99 ? -35.928 -4.036 69.625 1.00 63.59 99 PHE A N 1
ATOM 767 C CA . PHE A 1 99 ? -34.767 -4.928 69.589 1.00 63.59 99 PHE A CA 1
ATOM 768 C C . PHE A 1 99 ? -34.911 -6.108 70.550 1.00 63.59 99 PHE A C 1
ATOM 770 O O . PHE A 1 99 ? -34.665 -7.245 70.153 1.00 63.59 99 PHE A O 1
ATOM 777 N N . ASN A 1 100 ? -35.360 -5.857 71.779 1.00 65.00 100 ASN A N 1
ATOM 778 C CA . ASN A 1 100 ? -35.578 -6.905 72.773 1.00 65.00 100 ASN A CA 1
ATOM 779 C C . ASN A 1 100 ? -36.724 -7.845 72.360 1.00 65.00 100 ASN A C 1
ATOM 781 O O . ASN A 1 100 ? -36.645 -9.046 72.602 1.00 65.00 100 ASN A O 1
ATOM 785 N N . GLN A 1 101 ? -37.752 -7.342 71.661 1.00 65.94 101 GLN A N 1
ATOM 786 C CA . GLN A 1 101 ? -38.804 -8.184 71.074 1.00 65.94 101 GLN A CA 1
ATOM 787 C C . GLN A 1 101 ? -38.294 -9.090 69.943 1.00 65.94 101 GLN A C 1
ATOM 789 O O . GLN A 1 101 ? -38.759 -10.221 69.817 1.00 65.94 101 GLN A O 1
ATOM 794 N N . LEU A 1 102 ? -37.361 -8.610 69.113 1.00 58.50 102 LEU A N 1
ATOM 795 C CA . LEU A 1 102 ? -36.846 -9.354 67.956 1.00 58.50 102 LEU A CA 1
ATOM 796 C C . LEU A 1 102 ? -35.703 -10.317 68.302 1.00 58.50 102 LEU A C 1
ATOM 798 O O . LEU A 1 102 ? -35.537 -11.327 67.621 1.00 58.50 102 LEU A O 1
ATOM 802 N N . PHE A 1 103 ? -34.910 -10.005 69.330 1.00 60.44 103 PHE A N 1
ATOM 803 C CA . PHE A 1 103 ? -33.660 -10.706 69.632 1.00 60.44 103 PHE A CA 1
ATOM 804 C C . PHE A 1 103 ? -33.547 -11.187 71.089 1.00 60.44 103 PHE A C 1
ATOM 806 O O . PHE A 1 103 ? -32.492 -11.690 71.461 1.00 60.44 103 PHE A O 1
ATOM 813 N N . GLY A 1 104 ? -34.591 -11.054 71.915 1.00 62.69 104 GLY A N 1
ATOM 814 C CA . GLY A 1 104 ? -34.556 -11.393 73.346 1.00 62.69 104 GLY A CA 1
ATOM 815 C C . GLY A 1 104 ? -33.652 -10.465 74.173 1.00 62.69 104 GLY A C 1
ATOM 816 O O . GLY A 1 104 ? -33.084 -9.505 73.654 1.00 62.69 104 GLY A O 1
ATOM 817 N N . ASP A 1 105 ? -33.457 -10.773 75.461 1.00 60.50 105 ASP A N 1
ATOM 818 C CA . ASP A 1 105 ? -32.625 -9.986 76.403 1.00 60.50 105 ASP A CA 1
ATOM 819 C C . ASP A 1 105 ? -31.102 -10.067 76.121 1.00 60.50 105 ASP A C 1
ATOM 821 O O . ASP A 1 105 ? -30.264 -9.820 76.991 1.00 60.50 105 ASP A O 1
ATOM 825 N N . HIS A 1 106 ? -30.700 -10.428 74.899 1.00 61.50 106 HIS A N 1
ATOM 826 C CA . HIS A 1 106 ? -29.302 -10.627 74.510 1.00 61.50 106 HIS A CA 1
ATOM 827 C C . HIS A 1 106 ? -28.509 -9.319 74.352 1.00 61.50 106 HIS A C 1
ATOM 829 O O . HIS A 1 106 ? -27.276 -9.345 74.343 1.00 61.50 106 HIS A O 1
ATOM 835 N N . TYR A 1 107 ? -29.180 -8.166 74.274 1.00 63.41 107 TYR A N 1
ATOM 836 C CA . TYR A 1 107 ? -28.530 -6.870 74.097 1.00 63.41 107 TYR A CA 1
ATOM 837 C C . TYR A 1 107 ? -28.890 -5.894 75.219 1.00 63.41 107 TYR A C 1
ATOM 839 O O . TYR A 1 107 ? -30.017 -5.432 75.344 1.00 63.41 107 TYR A O 1
ATOM 847 N N . THR A 1 108 ? -27.894 -5.504 76.019 1.00 68.62 108 THR A N 1
ATOM 848 C CA . THR A 1 108 ? -28.077 -4.432 77.009 1.00 68.62 108 THR A CA 1
ATOM 849 C C . THR A 1 108 ? -28.111 -3.058 76.331 1.00 68.62 108 THR A C 1
ATOM 851 O O . THR A 1 108 ? -27.489 -2.850 75.282 1.00 68.62 108 THR A O 1
ATOM 854 N N . ALA A 1 109 ? -28.752 -2.074 76.973 1.00 67.56 109 ALA A N 1
ATOM 855 C CA . ALA A 1 109 ? -28.733 -0.677 76.523 1.00 67.56 109 ALA A CA 1
ATOM 856 C C . ALA A 1 109 ? -27.298 -0.148 76.300 1.00 67.56 109 ALA A C 1
ATOM 858 O O . ALA A 1 109 ? -27.043 0.597 75.353 1.00 67.56 109 ALA A O 1
ATOM 859 N N . GLY A 1 110 ? -26.337 -0.590 77.122 1.00 65.81 110 GLY A N 1
ATOM 860 C CA . GLY A 1 110 ? -24.918 -0.267 76.954 1.00 65.81 110 GLY A CA 1
ATOM 861 C C . GLY A 1 110 ? -24.322 -0.843 75.666 1.00 65.81 110 GLY A C 1
ATOM 862 O O . GLY A 1 110 ? -23.632 -0.130 74.936 1.00 65.81 110 GLY A O 1
ATOM 863 N N . THR A 1 111 ? -24.633 -2.100 75.337 1.00 67.25 111 THR A N 1
ATOM 864 C CA . THR A 1 111 ? -24.172 -2.764 74.106 1.00 67.25 111 THR A CA 1
ATOM 865 C C . THR A 1 111 ? -24.696 -2.051 72.859 1.00 67.25 111 THR A C 1
ATOM 867 O O . THR A 1 111 ? -23.926 -1.763 71.942 1.00 67.25 111 THR A O 1
ATOM 870 N N . ILE A 1 112 ? -25.982 -1.691 72.842 1.00 64.75 112 ILE A N 1
ATOM 871 C CA . ILE A 1 112 ? -26.600 -0.978 71.714 1.00 64.75 112 ILE A CA 1
ATOM 872 C C . ILE A 1 112 ? -25.993 0.420 71.566 1.00 64.75 112 ILE A C 1
ATOM 874 O O . ILE A 1 112 ? -25.644 0.813 70.456 1.00 64.75 112 ILE A O 1
ATOM 878 N N . GLN A 1 113 ? -25.760 1.149 72.663 1.00 66.06 113 GLN A N 1
ATOM 879 C CA . GLN A 1 113 ? -25.128 2.470 72.601 1.00 66.06 113 GLN A CA 1
ATOM 880 C C . GLN A 1 113 ? -23.682 2.404 72.076 1.00 66.06 113 GLN A C 1
ATOM 882 O O . GLN A 1 113 ? -23.275 3.267 71.296 1.00 66.06 113 GLN A O 1
ATOM 887 N N . ILE A 1 114 ? -22.908 1.375 72.447 1.00 68.94 114 ILE A N 1
ATOM 888 C CA . ILE A 1 114 ? -21.556 1.138 71.908 1.00 68.94 114 ILE A CA 1
ATOM 889 C C . ILE A 1 114 ? -21.611 0.870 70.397 1.00 68.94 114 ILE A C 1
ATOM 891 O O . ILE A 1 114 ? -20.772 1.380 69.651 1.00 68.94 114 ILE A O 1
ATOM 895 N N . LEU A 1 115 ? -22.597 0.099 69.931 1.00 62.31 115 LEU A N 1
ATOM 896 C CA . LEU A 1 115 ? -22.784 -0.206 68.511 1.00 62.31 115 LEU A CA 1
ATOM 897 C C . LEU A 1 115 ? -23.278 1.008 67.708 1.00 62.31 115 LEU A C 1
ATOM 899 O O . LEU A 1 115 ? -22.757 1.251 66.623 1.00 62.31 115 LEU A O 1
ATOM 903 N N . LEU A 1 116 ? -24.184 1.821 68.260 1.00 61.41 116 LEU A N 1
ATOM 904 C CA . LEU A 1 116 ? -24.637 3.090 67.668 1.00 61.41 116 LEU A CA 1
ATOM 905 C C . LEU A 1 116 ? -23.500 4.120 67.556 1.00 61.41 116 LEU A C 1
ATOM 907 O O . LEU A 1 116 ? -23.466 4.917 66.619 1.00 61.41 116 LEU A O 1
ATOM 911 N N . ASN A 1 117 ? -22.550 4.089 68.495 1.00 60.28 117 ASN A N 1
ATOM 912 C CA . ASN A 1 117 ? -21.392 4.982 68.517 1.00 60.28 117 ASN A CA 1
ATOM 913 C C . ASN A 1 117 ? -20.204 4.467 67.683 1.00 60.28 117 ASN A C 1
ATOM 915 O O . ASN A 1 117 ? -19.246 5.216 67.454 1.00 60.28 117 ASN A O 1
ATOM 919 N N . LYS A 1 118 ? -20.228 3.213 67.201 1.00 56.03 118 LYS A N 1
ATOM 920 C CA . LYS A 1 118 ? -19.204 2.718 66.272 1.00 56.03 118 LYS A CA 1
ATOM 921 C C . LYS A 1 118 ? -19.326 3.480 64.956 1.00 56.03 118 LYS A C 1
ATOM 923 O O . LYS A 1 118 ? -20.365 3.467 64.301 1.00 56.03 118 LYS A O 1
ATOM 928 N N . LYS A 1 119 ? -18.228 4.116 64.528 1.00 47.78 119 LYS A N 1
ATOM 929 C CA . LYS A 1 119 ? -18.149 4.707 63.185 1.00 47.78 119 LYS A CA 1
ATOM 930 C C . LYS A 1 119 ? -18.501 3.618 62.162 1.00 47.78 119 LYS A C 1
ATOM 932 O O . LYS A 1 119 ? -17.910 2.537 62.237 1.00 47.78 119 LYS A O 1
ATOM 937 N N . PRO A 1 120 ? -19.421 3.881 61.218 1.00 45.81 120 PRO A N 1
ATOM 938 C CA . PRO A 1 120 ? -19.791 2.904 60.206 1.00 45.81 120 PRO A CA 1
ATOM 939 C C . PRO A 1 120 ? -18.517 2.451 59.496 1.00 45.81 120 PRO A C 1
ATOM 941 O O . PRO A 1 120 ? -17.742 3.289 59.017 1.00 45.81 120 PRO A O 1
ATOM 944 N N . LYS A 1 121 ? -18.275 1.134 59.448 1.00 44.56 121 LYS A N 1
ATOM 945 C CA . LYS A 1 121 ? -17.247 0.591 58.557 1.00 44.56 121 LYS A CA 1
ATOM 946 C C . LYS A 1 121 ? -17.600 1.098 57.160 1.00 44.56 121 LYS A C 1
ATOM 948 O O . LYS A 1 121 ? -18.730 0.927 56.714 1.00 44.56 121 LYS A O 1
ATOM 953 N N . ARG A 1 122 ? -16.674 1.821 56.520 1.00 46.62 122 ARG A N 1
ATOM 954 C CA . ARG A 1 122 ? -16.858 2.312 55.147 1.00 46.62 122 ARG A CA 1
ATOM 955 C C . ARG A 1 122 ? -17.291 1.125 54.289 1.00 46.62 122 ARG A C 1
ATOM 957 O O . ARG A 1 122 ? -16.631 0.092 54.367 1.00 46.62 122 ARG A O 1
ATOM 964 N N . ASN A 1 123 ? -18.385 1.273 53.538 1.00 51.12 123 ASN A N 1
ATOM 965 C CA . ASN A 1 123 ? -18.907 0.231 52.656 1.00 51.12 123 ASN A CA 1
ATOM 966 C C . ASN A 1 123 ? -17.747 -0.321 51.830 1.00 51.12 123 ASN A C 1
ATOM 968 O O . ASN A 1 123 ? -17.149 0.397 51.027 1.00 51.12 123 ASN A O 1
ATOM 972 N N . ILE A 1 124 ? -17.383 -1.575 52.084 1.00 56.03 124 ILE A N 1
ATOM 973 C CA . ILE A 1 124 ? -16.371 -2.267 51.299 1.00 56.03 124 ILE A CA 1
ATOM 974 C C . ILE A 1 124 ? -17.032 -2.502 49.944 1.00 56.03 124 ILE A C 1
ATOM 976 O O . ILE A 1 124 ? -17.892 -3.374 49.816 1.00 56.03 124 ILE A O 1
ATOM 980 N N . LEU A 1 125 ? -16.698 -1.679 48.946 1.00 67.56 125 LEU A N 1
ATOM 981 C CA . LEU A 1 125 ? -17.153 -1.932 47.585 1.00 67.56 125 LEU A CA 1
ATOM 982 C C . LEU A 1 125 ? -16.610 -3.288 47.148 1.00 67.56 125 LEU A C 1
ATOM 984 O O . LEU A 1 125 ? -15.419 -3.568 47.276 1.00 67.56 125 LEU A O 1
ATOM 988 N N . SER A 1 126 ? -17.496 -4.139 46.637 1.00 78.25 126 SER A N 1
ATOM 989 C CA . SER A 1 126 ? -17.088 -5.424 46.075 1.00 78.25 126 SER A CA 1
ATOM 990 C C . SER A 1 126 ? -16.127 -5.208 44.904 1.00 78.25 126 SER A C 1
ATOM 992 O O . SER A 1 126 ? -16.316 -4.263 44.133 1.00 78.25 126 SER A O 1
ATOM 994 N N . LYS A 1 127 ? -15.167 -6.120 44.711 1.00 81.31 127 LYS A N 1
ATOM 995 C CA . LYS A 1 127 ? -14.281 -6.115 43.533 1.00 81.31 127 LYS A CA 1
ATOM 996 C C . LYS A 1 127 ? -15.068 -6.040 42.217 1.00 81.31 127 LYS A C 1
ATOM 998 O O . LYS A 1 127 ? -14.682 -5.287 41.332 1.00 81.31 127 LYS A O 1
ATOM 1003 N N . ASP A 1 128 ? -16.215 -6.716 42.133 1.00 82.94 128 ASP A N 1
ATOM 1004 C CA . ASP A 1 128 ? -17.130 -6.660 40.982 1.00 82.94 128 ASP A CA 1
ATOM 1005 C C . ASP A 1 128 ? -17.576 -5.234 40.634 1.00 82.94 128 ASP A C 1
ATOM 1007 O O . ASP A 1 128 ? -17.559 -4.842 39.471 1.00 82.94 128 ASP A O 1
ATOM 1011 N N . PHE A 1 129 ? -17.946 -4.443 41.642 1.00 86.44 129 PHE A N 1
ATOM 1012 C CA . PHE A 1 129 ? -18.364 -3.054 41.451 1.00 86.44 129 PHE A CA 1
ATOM 1013 C C . PHE A 1 129 ? -17.221 -2.213 40.870 1.00 86.44 129 PHE A C 1
ATOM 1015 O O . PHE A 1 129 ? -17.416 -1.475 39.907 1.00 86.44 129 PHE A O 1
ATOM 1022 N N . ILE A 1 130 ? -16.013 -2.358 41.422 1.00 87.81 130 ILE A N 1
ATOM 1023 C CA . ILE A 1 130 ? -14.822 -1.652 40.934 1.00 87.81 130 ILE A CA 1
ATOM 1024 C C . ILE A 1 130 ? -14.522 -2.059 39.488 1.00 87.81 130 ILE A C 1
ATOM 1026 O O . ILE A 1 130 ? -14.298 -1.200 38.637 1.00 87.81 130 ILE A O 1
ATOM 1030 N N . ARG A 1 131 ? -14.612 -3.358 39.184 1.00 88.06 131 ARG A N 1
ATOM 1031 C CA . ARG A 1 131 ? -14.430 -3.897 37.833 1.00 88.06 131 ARG A CA 1
ATOM 1032 C C . ARG A 1 131 ? -15.430 -3.292 36.852 1.00 88.06 131 ARG A C 1
ATOM 1034 O O . ARG A 1 131 ? -15.038 -2.841 35.785 1.00 88.06 131 ARG A O 1
ATOM 1041 N N . GLY A 1 132 ? -16.701 -3.201 37.235 1.00 88.81 132 GLY A N 1
ATOM 1042 C CA . GLY A 1 132 ? -17.744 -2.552 36.441 1.00 88.81 132 GLY A CA 1
ATOM 1043 C C . GLY A 1 132 ? -17.475 -1.082 36.141 1.00 88.81 132 GLY A C 1
ATOM 1044 O O . GLY A 1 132 ? -17.668 -0.628 35.013 1.00 88.81 132 GLY A O 1
ATOM 1045 N N . PHE A 1 133 ? -16.991 -0.353 37.145 1.00 91.69 133 PHE A N 1
ATOM 1046 C CA . PHE A 1 133 ? -16.620 1.052 37.008 1.00 91.69 133 PHE A CA 1
ATOM 1047 C C . PHE A 1 133 ? -15.463 1.230 36.014 1.00 91.69 133 PHE A C 1
ATOM 1049 O O . PHE A 1 133 ? -15.528 2.080 35.128 1.00 91.69 133 PHE A O 1
ATOM 1056 N N . LEU A 1 134 ? -14.432 0.387 36.118 1.00 91.44 134 LEU A N 1
ATOM 1057 C CA . LEU A 1 134 ? -13.274 0.411 35.222 1.00 91.44 134 LEU A CA 1
ATOM 1058 C C . LEU A 1 134 ? -13.617 -0.064 33.802 1.00 91.44 134 LEU A C 1
ATOM 1060 O O . LEU A 1 134 ? -13.094 0.497 32.845 1.00 91.44 134 LEU A O 1
ATOM 1064 N N . ILE A 1 135 ? -14.545 -1.016 33.632 1.00 89.50 135 ILE A N 1
ATOM 1065 C CA . ILE A 1 135 ? -15.049 -1.423 32.306 1.00 89.50 135 ILE A CA 1
ATOM 1066 C C . ILE A 1 135 ? -15.682 -0.229 31.581 1.00 89.50 135 ILE A C 1
ATOM 1068 O O . ILE A 1 135 ? -15.440 -0.045 30.389 1.00 89.50 135 ILE A O 1
ATOM 1072 N N . CYS A 1 136 ? -16.471 0.588 32.288 1.00 91.44 136 CYS A N 1
ATOM 1073 C CA . CYS A 1 136 ? -17.078 1.792 31.716 1.00 91.44 136 CYS A CA 1
ATOM 1074 C C . CYS A 1 136 ? -16.015 2.758 31.177 1.00 91.44 136 CYS A C 1
ATOM 1076 O O . CYS A 1 136 ? -16.085 3.168 30.020 1.00 91.44 136 C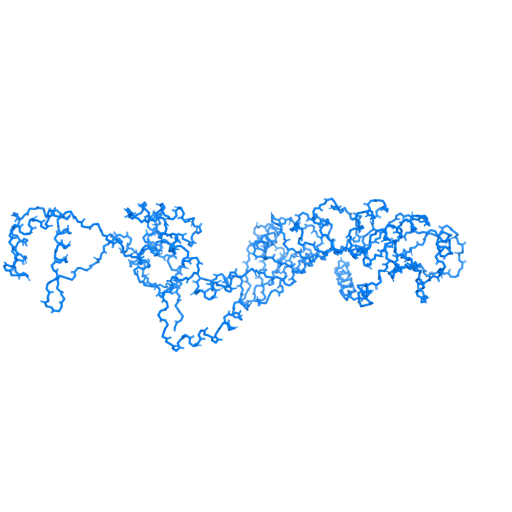YS A O 1
ATOM 1078 N N . LEU A 1 137 ? -14.998 3.057 31.989 1.00 90.88 137 LEU A N 1
ATOM 1079 C CA . LEU A 1 137 ? -13.919 3.981 31.631 1.00 90.88 137 LEU A CA 1
ATOM 1080 C C . LEU A 1 137 ? -13.024 3.449 30.511 1.00 90.88 137 LEU A C 1
ATOM 1082 O O . LEU A 1 137 ? -12.726 4.180 29.570 1.00 90.88 137 LEU A O 1
ATOM 1086 N N . ASN A 1 138 ? -12.659 2.168 30.560 1.00 86.50 138 ASN A N 1
ATOM 1087 C CA . ASN A 1 138 ? -11.853 1.540 29.517 1.00 86.50 138 ASN A CA 1
ATOM 1088 C C . ASN A 1 138 ? -12.571 1.570 28.161 1.00 86.50 138 ASN A C 1
ATOM 1090 O O . ASN A 1 138 ? -11.946 1.739 27.124 1.00 86.50 138 ASN A O 1
ATOM 1094 N N . ARG A 1 139 ? -13.905 1.449 28.151 1.00 81.56 139 ARG A N 1
ATOM 1095 C CA . ARG A 1 139 ? -14.694 1.535 26.914 1.00 81.56 139 ARG A CA 1
ATOM 1096 C C . ARG A 1 139 ? -14.779 2.948 26.330 1.00 81.56 139 ARG A C 1
ATOM 1098 O O . ARG A 1 139 ? -15.198 3.108 25.188 1.00 81.56 139 ARG A O 1
ATOM 1105 N N . GLN A 1 140 ? -14.453 3.952 27.132 1.00 83.25 140 GLN A N 1
ATOM 1106 C CA . GLN A 1 140 ? -14.359 5.350 26.728 1.00 83.25 140 GLN A CA 1
ATOM 1107 C C . GLN A 1 140 ? -12.912 5.735 26.377 1.00 83.25 140 GLN A C 1
ATOM 1109 O O . GLN A 1 140 ? -12.620 6.924 26.283 1.00 83.25 140 GLN A O 1
ATOM 1114 N N . ASP A 1 141 ? -12.018 4.746 26.230 1.00 81.81 141 ASP A N 1
ATOM 1115 C CA . ASP A 1 141 ? -10.594 4.918 25.927 1.00 81.81 141 ASP A CA 1
ATOM 1116 C C . ASP A 1 141 ? -9.873 5.849 26.930 1.00 81.81 141 ASP A C 1
ATOM 1118 O O . ASP A 1 141 ? -8.943 6.578 26.590 1.00 81.81 141 ASP A O 1
ATOM 1122 N N . VAL A 1 142 ? -10.313 5.840 28.197 1.00 85.25 142 VAL A N 1
ATOM 1123 C CA . VAL A 1 142 ? -9.694 6.614 29.285 1.00 85.25 142 VAL A CA 1
ATOM 1124 C C . VAL A 1 142 ? -8.408 5.920 29.740 1.00 85.25 142 VAL A C 1
ATOM 1126 O O . VAL A 1 142 ? -8.410 4.711 29.976 1.00 85.25 142 VAL A O 1
ATOM 1129 N N . SER A 1 143 ? -7.324 6.687 29.919 1.00 89.56 143 SER A N 1
ATOM 1130 C CA . SER A 1 143 ? -6.033 6.168 30.398 1.00 89.56 143 SER A CA 1
ATOM 1131 C C . SER A 1 143 ? -6.159 5.462 31.758 1.00 89.56 143 SER A C 1
ATOM 1133 O O . SER A 1 143 ? -7.108 5.694 32.518 1.00 89.56 143 SER A O 1
ATOM 1135 N N . ILE A 1 144 ? -5.211 4.582 32.092 1.00 89.81 144 ILE A N 1
ATOM 1136 C CA . ILE A 1 144 ? -5.243 3.848 33.368 1.00 89.81 144 ILE A CA 1
ATOM 1137 C C . ILE A 1 144 ? -5.075 4.824 34.539 1.00 89.81 144 ILE A C 1
ATOM 1139 O O . ILE A 1 144 ? -5.784 4.721 35.541 1.00 89.81 144 ILE A O 1
ATOM 1143 N N . GLU A 1 145 ? -4.191 5.805 34.384 1.00 90.25 145 GLU A N 1
ATOM 1144 C CA . GLU A 1 145 ? -3.920 6.859 35.354 1.00 90.25 145 GLU A CA 1
ATOM 1145 C C . GLU A 1 145 ? -5.172 7.705 35.616 1.00 90.25 145 GLU A C 1
ATOM 1147 O O . GLU A 1 145 ? -5.570 7.893 36.770 1.00 90.25 145 GLU A O 1
ATOM 1152 N N . ASP A 1 146 ? -5.859 8.147 34.561 1.00 90.69 146 ASP A N 1
ATOM 1153 C CA . ASP A 1 146 ? -7.109 8.897 34.701 1.00 90.69 146 ASP A CA 1
ATOM 1154 C C . ASP A 1 146 ? -8.224 8.023 35.272 1.00 90.69 146 ASP A C 1
ATOM 1156 O O . ASP A 1 146 ? -9.052 8.494 36.057 1.00 90.69 146 ASP A O 1
ATOM 1160 N N . SER A 1 147 ? -8.247 6.738 34.914 1.00 91.06 147 SER A N 1
ATOM 1161 C CA . SER A 1 147 ? -9.228 5.792 35.435 1.00 91.06 147 SER A CA 1
ATOM 1162 C C . SER A 1 147 ? -9.070 5.583 36.936 1.00 91.06 147 SER A C 1
ATOM 1164 O O . SER A 1 147 ? -10.062 5.598 37.668 1.00 91.06 147 SER A O 1
ATOM 1166 N N . TYR A 1 148 ? -7.827 5.479 37.411 1.00 91.44 148 TYR A N 1
ATOM 1167 C CA . TYR A 1 148 ? -7.493 5.452 38.830 1.00 91.44 148 TYR A CA 1
ATOM 1168 C C . TYR A 1 148 ? -7.975 6.718 39.546 1.00 91.44 148 TYR A C 1
ATOM 1170 O O . TYR A 1 148 ? -8.643 6.635 40.581 1.00 91.44 148 TYR A O 1
ATOM 1178 N N . MET A 1 149 ? -7.689 7.894 38.981 1.00 89.62 149 MET A N 1
ATOM 1179 C CA . MET A 1 149 ? -8.081 9.173 39.574 1.00 89.62 149 MET A CA 1
ATOM 1180 C C . MET A 1 149 ? -9.604 9.337 39.636 1.00 89.62 149 MET A C 1
ATOM 1182 O O . MET A 1 149 ? -10.134 9.706 40.687 1.00 89.62 149 MET A O 1
ATOM 1186 N N . LYS A 1 150 ? -10.322 8.986 38.562 1.00 90.81 150 LYS A N 1
ATOM 1187 C CA . LYS A 1 150 ? -11.793 9.014 38.505 1.00 90.81 150 LYS A CA 1
ATOM 1188 C C . LYS A 1 150 ? -12.424 8.014 39.474 1.00 90.81 150 LYS A C 1
ATOM 1190 O O . LYS A 1 150 ? -13.356 8.368 40.193 1.00 90.81 150 LYS A O 1
ATOM 1195 N N . LEU A 1 151 ? -11.903 6.788 39.556 1.00 87.81 151 LEU A N 1
ATOM 1196 C CA . LEU A 1 151 ? -12.371 5.782 40.515 1.00 87.81 151 LEU A CA 1
ATOM 1197 C C . LEU A 1 151 ? -12.170 6.259 41.960 1.00 87.81 151 LEU A C 1
ATOM 1199 O O . LEU A 1 151 ? -13.075 6.140 42.790 1.00 87.81 151 LEU A O 1
ATOM 1203 N N . ARG A 1 152 ? -10.999 6.828 42.266 1.00 86.38 152 ARG A N 1
ATOM 1204 C CA . ARG A 1 152 ? -10.674 7.360 43.594 1.00 86.38 152 ARG A CA 1
ATOM 1205 C C . ARG A 1 152 ? -11.571 8.538 43.968 1.00 86.38 152 ARG A C 1
ATOM 1207 O O . ARG A 1 152 ? -12.042 8.586 45.104 1.00 86.38 152 ARG A O 1
ATOM 1214 N N . ALA A 1 153 ? -11.837 9.445 43.030 1.00 82.69 153 ALA A N 1
ATOM 1215 C CA . ALA A 1 153 ? -12.747 10.571 43.225 1.00 82.69 153 ALA A CA 1
ATOM 1216 C C . ALA A 1 153 ? -14.193 10.107 43.474 1.00 82.69 153 ALA A C 1
ATOM 1218 O O . ALA A 1 153 ? -14.856 10.621 44.372 1.00 82.69 153 ALA A O 1
ATOM 1219 N N . ALA A 1 154 ? -14.659 9.100 42.732 1.00 80.50 154 ALA A N 1
ATOM 1220 C CA . ALA A 1 154 ? -16.025 8.594 42.833 1.00 80.50 154 ALA A CA 1
ATOM 1221 C C . ALA A 1 154 ? -16.289 7.758 44.093 1.00 80.50 154 ALA A C 1
ATOM 1223 O O . ALA A 1 154 ? -17.394 7.777 44.630 1.00 80.50 154 ALA A O 1
ATOM 1224 N N . THR A 1 155 ? -15.297 6.987 44.547 1.00 76.06 155 THR A N 1
ATOM 1225 C CA . THR A 1 155 ? -15.500 5.959 45.585 1.00 76.06 155 THR A CA 1
ATOM 1226 C C . THR A 1 155 ? -14.822 6.274 46.917 1.00 76.06 155 THR A C 1
ATOM 1228 O O . THR A 1 155 ? -15.179 5.692 47.942 1.00 76.06 155 THR A O 1
ATOM 1231 N N . GLY A 1 156 ? -13.818 7.158 46.930 1.00 70.81 156 GLY A N 1
ATOM 1232 C CA . GLY A 1 156 ? -12.996 7.437 48.110 1.00 70.81 156 GLY A CA 1
ATOM 1233 C C . GLY A 1 156 ? -12.132 6.255 48.579 1.00 70.81 156 GLY A C 1
ATOM 1234 O O . GLY A 1 156 ? -11.576 6.306 49.682 1.00 70.81 156 GLY A O 1
ATOM 1235 N N . ILE A 1 157 ? -12.022 5.186 47.779 1.00 72.56 157 ILE A N 1
ATOM 1236 C CA . ILE A 1 157 ? -11.237 3.994 48.111 1.00 72.56 157 ILE A CA 1
ATOM 1237 C C . ILE A 1 157 ? -9.742 4.265 47.928 1.00 72.56 157 ILE A C 1
ATOM 1239 O O . ILE A 1 157 ? -9.306 4.872 46.951 1.00 72.56 157 ILE A O 1
ATOM 1243 N N . LYS A 1 158 ? -8.946 3.776 48.885 1.00 69.62 158 LYS A N 1
ATOM 1244 C CA . LYS A 1 158 ? -7.489 3.673 48.767 1.00 69.62 158 LYS A CA 1
ATOM 1245 C C . LYS A 1 158 ? -7.148 2.324 48.133 1.00 69.62 158 LYS A C 1
ATOM 1247 O O . LYS A 1 158 ? -6.855 1.373 48.845 1.00 69.62 158 LYS A O 1
ATOM 1252 N N . MET A 1 159 ? -7.283 2.251 46.815 1.00 79.81 159 MET A N 1
ATOM 1253 C CA . MET A 1 159 ? -6.783 1.141 46.006 1.00 79.81 159 MET A CA 1
ATOM 1254 C C . MET A 1 159 ? -5.367 1.498 45.549 1.00 79.81 159 MET A C 1
ATOM 1256 O O . MET A 1 159 ? -5.066 2.682 45.347 1.00 79.81 159 MET A O 1
ATOM 1260 N N . GLU A 1 160 ? -4.486 0.510 45.426 1.00 85.50 160 GLU A N 1
ATOM 1261 C CA . GLU A 1 160 ? -3.162 0.735 44.845 1.00 85.50 160 GLU A CA 1
ATOM 1262 C C . GLU A 1 160 ? -3.266 0.834 43.320 1.00 85.50 160 GLU A C 1
ATOM 1264 O O . GLU A 1 160 ? -4.081 0.154 42.698 1.00 85.50 160 GLU A O 1
ATOM 1269 N N . MET A 1 161 ? -2.429 1.669 42.696 1.00 87.38 161 MET A N 1
ATOM 1270 C CA . MET A 1 161 ? -2.400 1.812 41.231 1.00 87.38 161 MET A CA 1
ATOM 1271 C C . MET A 1 161 ? -2.159 0.463 40.537 1.00 87.38 161 MET A C 1
ATOM 1273 O O . MET A 1 161 ? -2.752 0.187 39.498 1.00 87.38 161 MET A O 1
ATOM 1277 N N . LYS A 1 162 ? -1.341 -0.400 41.150 1.00 88.19 162 LYS A N 1
ATOM 1278 C CA . LYS A 1 162 ? -1.034 -1.737 40.640 1.00 88.19 162 LYS A CA 1
ATOM 1279 C C . LYS A 1 162 ? -2.284 -2.614 40.505 1.00 88.19 162 LYS A C 1
ATOM 1281 O O . LYS A 1 162 ? -2.451 -3.264 39.482 1.00 88.19 162 LYS A O 1
ATOM 1286 N N . GLU A 1 163 ? -3.197 -2.578 41.478 1.00 85.81 163 GLU A N 1
ATOM 1287 C CA . GLU A 1 163 ? -4.454 -3.338 41.403 1.00 85.81 163 GLU A CA 1
ATOM 1288 C C . GLU A 1 163 ? -5.359 -2.821 40.272 1.00 85.81 163 GLU A C 1
ATOM 1290 O O . GLU A 1 163 ? -5.999 -3.607 39.574 1.00 85.81 163 GLU A O 1
ATOM 1295 N N . VAL A 1 164 ? -5.388 -1.503 40.038 1.00 87.75 164 VAL A N 1
ATOM 1296 C CA . VAL A 1 164 ? -6.135 -0.923 38.909 1.00 87.75 164 VAL A CA 1
ATOM 1297 C C . VAL A 1 164 ? -5.500 -1.300 37.572 1.00 87.75 164 VAL A C 1
ATOM 1299 O O . VAL A 1 164 ? -6.225 -1.659 36.650 1.00 87.75 164 VAL A O 1
ATOM 1302 N N . GLN A 1 165 ? -4.170 -1.289 37.468 1.00 87.94 165 GLN A N 1
ATOM 1303 C CA . GLN A 1 165 ? -3.448 -1.759 36.281 1.00 87.94 165 GLN A CA 1
ATOM 1304 C C . GLN A 1 165 ? -3.729 -3.236 35.986 1.00 87.94 165 GLN A C 1
ATOM 1306 O O . GLN A 1 165 ? -3.962 -3.586 34.831 1.00 87.94 165 GLN A O 1
ATOM 1311 N N . GLU A 1 166 ? -3.755 -4.093 37.010 1.00 87.00 166 GLU A N 1
ATOM 1312 C CA . GLU A 1 166 ? -4.097 -5.511 36.864 1.00 87.00 166 GLU A CA 1
ATOM 1313 C C . GLU A 1 166 ? -5.523 -5.680 36.322 1.00 87.00 166 GLU A C 1
ATOM 1315 O O . GLU A 1 166 ? -5.718 -6.355 35.309 1.00 87.00 166 GLU A O 1
ATOM 1320 N N . ILE A 1 167 ? -6.504 -4.985 36.912 1.00 86.50 167 ILE A N 1
ATOM 1321 C CA . ILE A 1 167 ? -7.903 -5.043 36.465 1.00 86.50 167 ILE A CA 1
ATOM 1322 C C . ILE A 1 167 ? -8.065 -4.466 35.049 1.00 86.50 167 ILE A C 1
ATOM 1324 O O . ILE A 1 167 ? -8.730 -5.077 34.214 1.00 86.50 167 ILE A O 1
ATOM 1328 N N . CYS A 1 168 ? -7.459 -3.319 34.737 1.00 84.88 168 CYS A N 1
ATOM 1329 C CA . CYS A 1 168 ? -7.506 -2.732 33.395 1.00 84.88 168 CYS A CA 1
ATOM 1330 C C . CYS A 1 168 ? -6.811 -3.628 32.362 1.00 84.88 168 CYS A C 1
ATOM 1332 O O . CYS A 1 168 ? -7.315 -3.782 31.252 1.00 84.88 168 CYS A O 1
ATOM 1334 N N . GLY A 1 169 ? -5.708 -4.282 32.733 1.00 79.12 169 GLY A N 1
ATOM 1335 C CA . GLY A 1 169 ? -5.031 -5.265 31.894 1.00 79.12 169 GLY A CA 1
ATOM 1336 C C . GLY A 1 169 ? -5.912 -6.478 31.593 1.00 79.12 169 GLY A C 1
ATOM 1337 O O . GLY A 1 169 ? -5.978 -6.916 30.447 1.00 79.12 169 GLY A O 1
ATOM 1338 N N . GLU A 1 170 ? -6.634 -6.998 32.588 1.00 79.94 170 GLU A N 1
ATOM 1339 C CA . GLU A 1 170 ? -7.645 -8.044 32.380 1.00 79.94 170 GLU A CA 1
ATOM 1340 C C . GLU A 1 170 ? -8.777 -7.567 31.463 1.00 79.94 170 GLU A C 1
ATOM 1342 O O . GLU A 1 170 ? -9.202 -8.298 30.568 1.00 79.94 170 GLU A O 1
ATOM 1347 N N . ILE A 1 171 ? -9.252 -6.330 31.643 1.00 80.56 171 ILE A N 1
ATOM 1348 C CA . ILE A 1 171 ? -10.311 -5.755 30.806 1.00 80.56 171 ILE A CA 1
ATOM 1349 C C . ILE A 1 171 ? -9.849 -5.629 29.350 1.00 80.56 171 ILE A C 1
ATOM 1351 O O . ILE A 1 171 ? -10.566 -6.067 28.449 1.00 80.56 171 ILE A O 1
ATOM 1355 N N . ALA A 1 172 ? -8.646 -5.098 29.119 1.00 69.75 172 ALA A N 1
ATOM 1356 C CA . ALA A 1 172 ? -8.063 -4.924 27.791 1.00 69.75 172 ALA A CA 1
ATOM 1357 C C . ALA A 1 172 ? -7.885 -6.261 27.053 1.00 69.75 172 ALA A C 1
ATOM 1359 O O . ALA A 1 172 ? -8.150 -6.350 25.854 1.00 69.75 172 ALA A O 1
ATOM 1360 N N . ARG A 1 173 ? -7.512 -7.322 27.781 1.00 65.81 173 ARG A N 1
ATOM 1361 C CA . ARG A 1 173 ? -7.417 -8.686 27.237 1.00 65.81 173 ARG A CA 1
ATOM 1362 C C . ARG A 1 173 ? -8.778 -9.349 27.007 1.00 65.81 173 ARG A C 1
ATOM 1364 O O . ARG A 1 173 ? -8.866 -10.302 26.240 1.00 65.81 173 ARG A O 1
ATOM 1371 N N . GLY A 1 174 ? -9.851 -8.850 27.622 1.00 65.50 174 GLY A N 1
ATOM 1372 C CA . GLY A 1 174 ? -11.172 -9.485 27.583 1.00 65.50 174 GLY A CA 1
ATOM 1373 C C . GLY A 1 174 ? -11.379 -10.573 28.646 1.00 65.50 174 GLY A C 1
ATOM 1374 O O . GLY A 1 174 ? -12.340 -11.335 28.552 1.00 65.50 174 GLY A O 1
ATOM 1375 N N . ASP A 1 175 ? -10.529 -10.623 29.676 1.00 65.62 175 ASP A N 1
ATOM 1376 C CA . ASP A 1 175 ? -10.531 -11.614 30.771 1.00 65.62 175 ASP A CA 1
ATOM 1377 C C . ASP A 1 175 ? -11.589 -11.323 31.860 1.00 65.62 175 ASP A C 1
ATOM 1379 O O . ASP A 1 175 ? -11.608 -11.934 32.932 1.00 65.62 175 ASP A O 1
ATOM 1383 N N . PHE A 1 176 ? -12.486 -10.363 31.623 1.00 68.19 176 PHE A N 1
ATOM 1384 C CA . PHE A 1 176 ? -13.518 -9.960 32.585 1.00 68.19 176 PHE A CA 1
ATOM 1385 C C . PHE A 1 176 ? -14.812 -10.777 32.504 1.00 68.19 176 PHE A C 1
ATOM 1387 O O . PHE A 1 176 ? -15.681 -10.650 33.370 1.00 68.19 176 PHE A O 1
ATOM 1394 N N . TYR A 1 177 ? -14.921 -11.662 31.515 1.00 62.88 177 TYR A N 1
ATOM 1395 C CA . TYR A 1 177 ? -15.931 -12.710 31.490 1.00 62.88 177 TYR A CA 1
ATOM 1396 C C . TYR A 1 177 ? -15.431 -13.892 32.328 1.00 62.88 177 TYR A C 1
ATOM 1398 O O . TYR A 1 177 ? -14.660 -14.712 31.841 1.00 62.88 177 TYR A O 1
ATOM 1406 N N . GLU A 1 178 ? -15.849 -13.995 33.595 1.00 53.28 178 GLU A N 1
ATOM 1407 C CA . GLU A 1 178 ? -15.540 -15.175 34.418 1.00 53.28 178 GLU A CA 1
ATOM 1408 C C . GLU A 1 178 ? -16.077 -16.438 33.730 1.00 53.28 178 GLU A C 1
ATOM 1410 O O . GLU A 1 178 ? -17.284 -16.698 33.698 1.00 53.28 178 GLU A O 1
ATOM 1415 N N . MET A 1 179 ? -15.179 -17.229 33.152 1.00 49.59 179 MET A N 1
ATOM 1416 C CA . MET A 1 179 ? -15.473 -18.515 32.536 1.00 49.59 179 MET A CA 1
ATOM 1417 C C . MET A 1 179 ? -15.195 -19.626 33.550 1.00 49.59 179 MET A C 1
ATOM 1419 O O . MET A 1 179 ? -14.130 -20.236 33.552 1.00 49.59 179 MET A O 1
ATOM 1423 N N . GLU A 1 180 ? -16.181 -19.940 34.389 1.00 47.59 180 GLU A N 1
ATOM 1424 C CA . GLU A 1 180 ? -16.291 -21.297 34.929 1.00 47.59 180 GLU A CA 1
ATOM 1425 C C . GLU A 1 180 ? -16.695 -22.216 33.770 1.00 47.59 180 GLU A C 1
ATOM 1427 O O . GLU A 1 180 ? -17.872 -22.469 33.523 1.00 47.59 180 GLU A O 1
ATOM 1432 N N . LEU A 1 181 ? -15.714 -22.621 32.963 1.00 49.12 181 LEU A N 1
ATOM 1433 C CA . LEU A 1 181 ? -15.917 -23.676 31.980 1.00 49.12 181 LEU A CA 1
ATOM 1434 C C . LEU A 1 181 ? -15.887 -25.011 32.714 1.00 49.12 181 LEU A C 1
ATOM 1436 O O . LEU A 1 181 ? -14.867 -25.367 33.312 1.00 49.12 181 LEU A O 1
ATOM 1440 N N . ASP A 1 182 ? -16.968 -25.776 32.608 1.00 50.28 182 ASP A N 1
ATOM 1441 C CA . ASP A 1 182 ? -16.902 -27.199 32.914 1.00 50.28 182 ASP A CA 1
ATOM 1442 C C . ASP A 1 182 ? -15.888 -27.895 31.964 1.00 50.28 182 ASP A C 1
ATOM 1444 O O . ASP A 1 182 ? -15.548 -27.390 30.883 1.00 50.28 182 ASP A O 1
ATOM 1448 N N . LYS A 1 183 ? -15.349 -29.042 32.396 1.00 54.34 183 LYS A N 1
ATOM 1449 C CA . LYS A 1 183 ? -14.323 -29.820 31.681 1.00 54.34 183 LYS A CA 1
ATOM 1450 C C . LYS A 1 183 ? -14.716 -30.176 30.235 1.00 54.34 183 LYS A C 1
ATOM 1452 O O . LYS A 1 183 ? -13.822 -30.233 29.387 1.00 54.34 183 LYS A O 1
ATOM 1457 N N . ASP A 1 184 ? -15.999 -30.343 29.928 1.00 54.34 184 ASP A N 1
ATOM 1458 C CA . ASP A 1 184 ? -16.492 -30.657 28.582 1.00 54.34 184 ASP A CA 1
ATOM 1459 C C . ASP A 1 184 ? -16.510 -29.428 27.662 1.00 54.34 184 ASP A C 1
ATOM 1461 O O . ASP A 1 184 ? -16.144 -29.517 26.486 1.00 54.34 184 ASP A O 1
ATOM 1465 N N . HIS A 1 185 ? -16.787 -28.238 28.200 1.00 53.50 185 HIS A N 1
ATOM 1466 C CA . HIS A 1 185 ? -16.666 -26.995 27.440 1.00 53.50 185 HIS A CA 1
ATOM 1467 C C . HIS A 1 185 ? -15.202 -26.651 27.117 1.00 53.50 185 HIS A C 1
ATOM 1469 O O . HIS A 1 185 ? -14.920 -26.147 26.029 1.00 53.50 185 HIS A O 1
ATOM 1475 N N . LYS A 1 186 ? -14.241 -26.992 27.991 1.00 52.03 186 LYS A N 1
ATOM 1476 C CA . LYS A 1 186 ? -12.803 -26.866 27.673 1.00 52.03 186 LYS A CA 1
ATOM 1477 C C . LYS A 1 186 ? -12.415 -27.668 26.426 1.00 52.03 186 LYS A C 1
ATOM 1479 O O . LYS A 1 186 ? -11.684 -27.143 25.588 1.00 52.03 186 LYS A O 1
ATOM 1484 N N . LYS A 1 187 ? -12.940 -28.889 26.248 1.00 53.16 187 LYS A N 1
ATOM 1485 C CA . LYS A 1 187 ? -12.713 -29.692 25.029 1.00 53.16 187 LYS A CA 1
ATOM 1486 C C . LYS A 1 187 ? -13.252 -29.004 23.772 1.00 53.16 187 LYS A C 1
ATOM 1488 O O . LYS A 1 187 ? -12.556 -28.973 22.762 1.00 53.16 187 LYS A O 1
ATOM 1493 N N . ILE A 1 188 ? -14.433 -28.388 23.843 1.00 54.62 188 ILE A N 1
ATOM 1494 C CA . ILE A 1 188 ? -15.035 -27.654 22.715 1.00 54.62 188 ILE A CA 1
ATOM 1495 C C . ILE A 1 188 ? -14.170 -26.447 22.316 1.00 54.62 188 ILE A C 1
ATOM 1497 O O . ILE A 1 188 ? -13.848 -26.283 21.140 1.00 54.62 188 ILE A O 1
ATOM 1501 N N . PHE A 1 189 ? -13.696 -25.657 23.283 1.00 52.25 189 PHE A N 1
ATOM 1502 C CA . PHE A 1 189 ? -12.790 -24.527 23.021 1.00 52.25 189 PHE A CA 1
ATOM 1503 C C . PHE A 1 189 ? -11.395 -24.944 22.531 1.00 52.25 189 PHE A C 1
ATOM 1505 O O . PHE A 1 189 ? -10.689 -24.122 21.957 1.00 52.25 189 PHE A O 1
ATOM 1512 N N . THR A 1 190 ? -11.012 -26.213 22.702 1.00 55.12 190 THR A N 1
ATOM 1513 C CA . THR A 1 190 ? -9.769 -26.764 22.136 1.00 55.12 190 THR A CA 1
ATOM 1514 C C . THR A 1 190 ? -9.922 -27.086 20.639 1.00 55.12 190 THR A C 1
ATOM 1516 O O . THR A 1 190 ? -8.952 -27.009 19.894 1.00 55.12 190 THR A O 1
ATOM 1519 N N . ILE A 1 191 ? -11.144 -27.393 20.180 1.00 55.16 191 ILE A N 1
ATOM 1520 C CA . ILE A 1 191 ? -11.473 -27.710 18.774 1.00 55.16 191 ILE A CA 1
ATOM 1521 C C . ILE A 1 191 ? -11.912 -26.449 17.996 1.00 55.16 191 ILE A C 1
ATOM 1523 O O . ILE A 1 191 ? -11.683 -26.334 16.793 1.00 55.16 191 ILE A O 1
ATOM 1527 N N . MET A 1 192 ? -12.505 -25.465 18.681 1.00 58.50 192 MET A N 1
ATOM 1528 C CA . MET A 1 192 ? -13.024 -24.224 18.093 1.00 58.50 192 MET A CA 1
ATOM 1529 C C . MET A 1 192 ? -12.034 -23.096 17.722 1.00 58.50 192 MET A C 1
ATOM 1531 O O . MET A 1 192 ? -12.528 -22.154 17.097 1.00 58.50 192 MET A O 1
ATOM 1535 N N . PRO A 1 193 ? -10.706 -23.103 17.994 1.00 61.62 193 PRO A N 1
ATOM 1536 C CA . PRO A 1 193 ? -9.839 -21.996 17.577 1.00 61.62 193 PRO A CA 1
ATOM 1537 C C . PRO A 1 193 ? -9.926 -21.743 16.071 1.00 61.62 193 PRO A C 1
ATOM 1539 O O . PRO A 1 193 ? -10.127 -20.609 15.662 1.00 61.62 193 PRO A O 1
ATOM 1542 N N . ASN A 1 194 ? -9.940 -22.808 15.266 1.00 60.59 194 ASN A N 1
ATOM 1543 C CA . ASN A 1 194 ? -10.056 -22.714 13.810 1.00 60.59 194 ASN A CA 1
ATOM 1544 C C . ASN A 1 194 ? -11.421 -22.174 13.357 1.00 60.59 194 ASN A C 1
ATOM 1546 O O . ASN A 1 194 ? -11.521 -21.517 12.327 1.00 60.59 194 ASN A O 1
ATOM 1550 N N . VAL A 1 195 ? -12.492 -22.445 14.108 1.00 66.62 195 VAL A N 1
ATOM 1551 C CA . VAL A 1 195 ? -13.837 -21.940 13.791 1.00 66.62 195 VAL A CA 1
ATOM 1552 C C . VAL A 1 195 ? -13.953 -20.468 14.170 1.00 66.62 195 VAL A C 1
ATOM 1554 O O . VAL A 1 195 ? -14.509 -19.694 13.406 1.00 66.62 195 VAL A O 1
ATOM 1557 N N . MET A 1 196 ? -13.407 -20.061 15.317 1.00 67.19 196 MET A N 1
ATOM 1558 C CA . MET A 1 196 ? -13.371 -18.658 15.740 1.00 67.19 196 MET A CA 1
ATOM 1559 C C . MET A 1 196 ? -12.437 -17.823 14.869 1.00 67.19 196 MET A C 1
ATOM 1561 O O . MET A 1 196 ? -12.782 -16.690 14.551 1.00 67.19 196 MET A O 1
ATOM 1565 N N . GLU A 1 197 ? -11.301 -18.384 14.446 1.00 65.44 197 GLU A N 1
ATOM 1566 C CA . GLU A 1 197 ? -10.420 -17.766 13.455 1.00 65.44 197 GLU A CA 1
ATOM 1567 C C . GLU A 1 197 ? -11.146 -17.591 12.134 1.00 65.44 197 GLU A C 1
ATOM 1569 O O . GLU A 1 197 ? -11.190 -16.466 11.661 1.00 65.44 197 GLU A O 1
ATOM 1574 N N . LYS A 1 198 ? -11.847 -18.614 11.629 1.00 63.62 198 LYS A N 1
ATOM 1575 C CA . LYS A 1 198 ? -12.710 -18.461 10.451 1.00 63.62 198 LYS A CA 1
ATOM 1576 C C . LYS A 1 198 ? -13.812 -17.419 10.666 1.00 63.62 198 LYS A C 1
ATOM 1578 O O . LYS A 1 198 ? -14.002 -16.561 9.823 1.00 63.62 198 LYS A O 1
ATOM 1583 N N . ILE A 1 199 ? -14.531 -17.422 11.789 1.00 66.62 199 ILE A N 1
ATOM 1584 C CA . ILE A 1 199 ? -15.578 -16.418 12.060 1.00 66.62 199 ILE A CA 1
ATOM 1585 C C . ILE A 1 199 ? -14.983 -15.006 12.073 1.00 66.62 199 ILE A C 1
ATOM 1587 O O . ILE A 1 199 ? -15.540 -14.107 11.454 1.00 66.62 199 ILE A O 1
ATOM 1591 N N . ALA A 1 200 ? -13.854 -14.798 12.750 1.00 63.38 200 ALA A N 1
ATOM 1592 C CA . ALA A 1 200 ? -13.160 -13.519 12.731 1.00 63.38 200 ALA A CA 1
ATOM 1593 C C . ALA A 1 200 ? -12.675 -13.183 11.314 1.00 63.38 200 ALA A C 1
ATOM 1595 O O . ALA A 1 200 ? -12.841 -12.060 10.871 1.00 63.38 200 ALA A O 1
ATOM 1596 N N . GLU A 1 201 ? -12.116 -14.133 10.571 1.00 56.25 201 GLU A N 1
ATOM 1597 C CA . GLU A 1 201 ? -11.691 -13.994 9.174 1.00 56.25 201 GLU A CA 1
ATOM 1598 C C . GLU A 1 201 ? -12.830 -13.524 8.264 1.00 56.25 201 GLU A C 1
ATOM 1600 O O . GLU A 1 201 ? -12.652 -12.542 7.553 1.00 56.25 201 GLU A O 1
ATOM 1605 N N . PHE A 1 202 ? -14.010 -14.135 8.387 1.00 56.84 202 PHE A N 1
ATOM 1606 C CA . PHE A 1 202 ? -15.179 -13.898 7.536 1.00 56.84 202 PHE A CA 1
ATOM 1607 C C . PHE A 1 202 ? -16.119 -12.777 8.009 1.00 56.84 202 PHE A C 1
ATOM 1609 O O . PHE A 1 202 ? -17.164 -12.556 7.393 1.00 56.84 202 PHE A O 1
ATOM 1616 N N . THR A 1 203 ? -15.793 -12.062 9.090 1.00 57.94 203 THR A N 1
ATOM 1617 C CA . THR A 1 203 ? -16.623 -10.964 9.617 1.00 57.94 203 THR A CA 1
ATOM 1618 C C . THR A 1 203 ? -16.040 -9.593 9.304 1.00 57.94 203 THR A C 1
ATOM 1620 O O . THR A 1 203 ? -14.826 -9.395 9.306 1.00 57.94 203 THR A O 1
ATOM 1623 N N . ASP A 1 204 ? -16.917 -8.630 9.013 1.00 54.84 204 ASP A N 1
ATOM 1624 C CA . ASP A 1 204 ? -16.518 -7.260 8.687 1.00 54.84 204 ASP A CA 1
ATOM 1625 C C . ASP A 1 204 ? -15.845 -6.550 9.870 1.00 54.84 204 ASP A C 1
ATOM 1627 O O . ASP A 1 204 ? -15.912 -7.011 11.007 1.00 54.84 204 ASP A O 1
ATOM 1631 N N . LEU A 1 205 ? -15.214 -5.403 9.614 1.00 56.44 205 LEU A N 1
ATOM 1632 C CA . LEU A 1 205 ? -14.404 -4.705 10.614 1.00 56.44 205 LEU A CA 1
ATOM 1633 C C . LEU A 1 205 ? -15.196 -4.219 11.837 1.00 56.44 205 LEU A C 1
ATOM 1635 O O . LEU A 1 205 ? -14.695 -4.325 12.961 1.00 56.44 205 LEU A O 1
ATOM 1639 N N . ASP A 1 206 ? -16.449 -3.792 11.666 1.00 54.69 206 ASP A N 1
ATOM 1640 C CA . ASP A 1 206 ? -17.301 -3.454 12.810 1.00 54.69 206 ASP A CA 1
ATOM 1641 C C . ASP A 1 206 ? -17.672 -4.709 13.602 1.00 54.69 206 ASP A C 1
ATOM 1643 O O . ASP A 1 206 ? -17.625 -4.705 14.835 1.00 54.69 206 ASP A O 1
ATOM 1647 N N . THR A 1 207 ? -18.003 -5.800 12.913 1.00 61.94 207 THR A N 1
ATOM 1648 C CA . THR A 1 207 ? -18.325 -7.084 13.542 1.00 61.94 207 THR A CA 1
ATOM 1649 C C . THR A 1 207 ? -17.109 -7.688 14.244 1.00 61.94 207 THR A C 1
ATOM 1651 O O . THR A 1 207 ? -17.246 -8.177 15.361 1.00 61.94 207 THR A O 1
ATOM 1654 N N . ARG A 1 208 ? -15.899 -7.574 13.690 1.00 62.88 208 ARG A N 1
ATOM 1655 C CA . ARG A 1 208 ? -14.639 -7.950 14.350 1.00 62.88 208 ARG A CA 1
ATOM 1656 C C . ARG A 1 208 ? -14.412 -7.150 15.620 1.00 62.88 208 ARG A C 1
ATOM 1658 O O . ARG A 1 208 ? -14.128 -7.738 16.660 1.00 62.88 208 ARG A O 1
ATOM 1665 N N . ARG A 1 209 ? -14.593 -5.826 15.573 1.00 61.53 209 ARG A N 1
ATOM 1666 C CA . ARG A 1 209 ? -14.488 -4.968 16.764 1.00 61.53 209 ARG A CA 1
ATOM 1667 C C . ARG A 1 209 ? -15.509 -5.364 17.829 1.00 61.53 209 ARG A C 1
ATOM 1669 O O . ARG A 1 209 ? -15.211 -5.308 19.019 1.00 61.53 209 ARG A O 1
ATOM 1676 N N . GLN A 1 210 ? -16.701 -5.785 17.419 1.00 65.69 210 GLN A N 1
ATOM 1677 C CA . GLN A 1 210 ? -17.724 -6.291 18.332 1.00 65.69 210 GLN A CA 1
ATOM 1678 C C . GLN A 1 210 ? -17.346 -7.658 18.905 1.00 65.69 210 GLN A C 1
ATOM 1680 O O . GLN A 1 210 ? -17.405 -7.832 20.118 1.00 65.69 210 GLN A O 1
ATOM 1685 N N . LEU A 1 211 ? -16.898 -8.599 18.072 1.00 69.38 211 LEU A N 1
ATOM 1686 C CA . LEU A 1 211 ? -16.424 -9.918 18.489 1.00 69.38 211 LEU A CA 1
ATOM 1687 C C . LEU A 1 211 ? -15.258 -9.798 19.474 1.00 69.38 211 LEU A C 1
ATOM 1689 O O . LEU A 1 211 ? -15.269 -10.496 20.490 1.00 69.38 211 LEU A O 1
ATOM 1693 N N . ALA A 1 212 ? -14.344 -8.846 19.261 1.00 67.38 212 ALA A N 1
ATOM 1694 C CA . ALA A 1 212 ? -13.258 -8.523 20.186 1.00 67.38 212 ALA A CA 1
ATOM 1695 C C . ALA A 1 212 ? -13.756 -8.251 21.613 1.00 67.38 212 ALA A C 1
ATOM 1697 O O . ALA A 1 212 ? -13.091 -8.567 22.593 1.00 67.38 212 ALA A O 1
ATOM 1698 N N . GLN A 1 213 ? -14.956 -7.680 21.738 1.00 63.06 213 GLN A N 1
ATOM 1699 C CA . GLN A 1 213 ? -15.567 -7.332 23.020 1.00 63.06 213 GLN A CA 1
ATOM 1700 C C . GLN A 1 213 ? -16.332 -8.500 23.657 1.00 63.06 213 GLN A C 1
ATOM 1702 O O . GLN A 1 213 ? -16.785 -8.364 24.792 1.00 63.06 213 GLN A O 1
ATOM 1707 N N . THR A 1 214 ? -16.509 -9.628 22.959 1.00 61.75 214 THR A N 1
ATOM 1708 C CA . THR A 1 214 ? -17.331 -10.757 23.438 1.00 61.75 214 THR A CA 1
ATOM 1709 C C . THR A 1 214 ? -16.549 -11.836 24.175 1.00 61.75 214 THR A C 1
ATOM 1711 O O . THR A 1 214 ? -17.118 -12.512 25.022 1.00 61.75 214 THR A O 1
ATOM 1714 N N . SER A 1 215 ? -15.268 -12.041 23.861 1.00 64.75 215 SER A N 1
ATOM 1715 C CA . SER A 1 215 ? -14.450 -13.058 24.531 1.00 64.75 215 SER A CA 1
ATOM 1716 C C . SER A 1 215 ? -12.961 -12.799 24.342 1.00 64.75 215 SER A C 1
ATOM 1718 O O . SER A 1 215 ? -12.562 -12.214 23.336 1.00 64.75 215 SER A O 1
ATOM 1720 N N . TYR A 1 216 ? -12.143 -13.322 25.258 1.00 63.06 216 TYR A N 1
ATOM 1721 C CA . TYR A 1 216 ? -10.682 -13.323 25.146 1.00 63.06 216 TYR A CA 1
ATOM 1722 C C . TYR A 1 216 ? -10.187 -13.900 23.808 1.00 63.06 216 TYR A C 1
ATOM 1724 O O . TYR A 1 216 ? -9.318 -13.325 23.156 1.00 63.06 216 TYR A O 1
ATOM 1732 N N . HIS A 1 217 ? -10.760 -15.023 23.357 1.00 63.81 217 HIS A N 1
ATOM 1733 C CA . HIS A 1 217 ? -10.329 -15.676 22.120 1.00 63.81 217 HIS A CA 1
ATOM 1734 C C . HIS A 1 217 ? -10.621 -14.829 20.884 1.00 63.81 217 HIS A C 1
ATOM 1736 O O . HIS A 1 217 ? -9.731 -14.673 20.051 1.00 63.81 217 HIS A O 1
ATOM 1742 N N . PHE A 1 218 ? -11.819 -14.242 20.785 1.00 70.19 218 PHE A N 1
ATOM 1743 C CA . PHE A 1 218 ? -12.108 -13.309 19.702 1.00 70.19 218 PHE A CA 1
ATOM 1744 C C . PHE A 1 218 ? -11.245 -12.062 19.812 1.00 70.19 218 PHE A C 1
ATOM 1746 O O . PHE A 1 218 ? -10.626 -11.738 18.814 1.00 70.19 218 PHE A O 1
ATOM 1753 N N . ASN A 1 219 ? -11.097 -11.452 20.996 1.00 64.62 219 ASN A N 1
ATOM 1754 C CA . ASN A 1 219 ? -10.201 -10.311 21.207 1.00 64.62 219 ASN A CA 1
ATOM 1755 C C . ASN A 1 219 ? -8.818 -10.594 20.621 1.00 64.62 219 ASN A C 1
ATOM 1757 O O . ASN A 1 219 ? -8.386 -9.878 19.726 1.00 64.62 219 ASN A O 1
ATOM 1761 N N . ARG A 1 220 ? -8.189 -11.708 21.005 1.00 65.62 220 ARG A N 1
ATOM 1762 C CA . ARG A 1 220 ? -6.867 -12.126 20.516 1.00 65.62 220 ARG A CA 1
ATOM 1763 C C . ARG A 1 220 ? -6.786 -12.309 18.994 1.00 65.62 220 ARG A C 1
ATOM 1765 O O . ARG A 1 220 ? -5.712 -12.154 18.422 1.00 65.62 220 ARG A O 1
ATOM 1772 N N . ILE A 1 221 ? -7.877 -12.704 18.340 1.00 63.03 221 ILE A N 1
ATOM 1773 C CA . ILE A 1 221 ? -7.907 -12.971 16.894 1.00 63.03 221 ILE A CA 1
ATOM 1774 C C . ILE A 1 221 ? -8.282 -11.707 16.103 1.00 63.03 221 ILE A C 1
ATOM 1776 O O . ILE A 1 221 ? -7.717 -11.459 15.044 1.00 63.03 221 ILE A O 1
ATOM 1780 N N . THR A 1 222 ? -9.208 -10.892 16.604 1.00 63.16 222 THR A N 1
ATOM 1781 C CA . THR A 1 222 ? -9.745 -9.699 15.930 1.00 63.16 222 THR A CA 1
ATOM 1782 C C . THR A 1 222 ? -8.929 -8.439 16.184 1.00 63.16 222 THR A C 1
ATOM 1784 O O . THR A 1 222 ? -9.059 -7.484 15.431 1.00 63.16 222 THR A O 1
ATOM 1787 N N . SER A 1 223 ? -8.107 -8.415 17.238 1.00 55.56 223 SER A N 1
ATOM 1788 C CA . SER A 1 223 ? -7.083 -7.381 17.450 1.00 55.56 223 SER A CA 1
ATOM 1789 C C . SER A 1 223 ? -5.832 -7.615 16.598 1.00 55.56 223 SER A C 1
ATOM 1791 O O . SER A 1 223 ? -4.897 -6.817 16.652 1.00 55.56 223 SER A O 1
ATOM 1793 N N . ARG A 1 224 ? -5.803 -8.694 15.796 1.00 56.91 224 ARG A N 1
ATOM 1794 C CA . ARG A 1 224 ? -4.728 -8.901 14.833 1.00 56.91 224 ARG A CA 1
ATOM 1795 C C . ARG A 1 224 ? -4.783 -7.806 13.765 1.00 56.91 224 ARG A C 1
ATOM 1797 O O . ARG A 1 224 ? -5.873 -7.481 13.287 1.00 56.91 224 ARG A O 1
ATOM 1804 N N . PRO A 1 225 ? -3.623 -7.264 13.387 1.00 59.38 225 PRO A N 1
ATOM 1805 C CA . PRO A 1 225 ? -3.535 -6.274 12.332 1.00 59.38 225 PRO A CA 1
ATOM 1806 C C . PRO A 1 225 ? -4.211 -6.741 11.037 1.00 59.38 225 PRO A C 1
ATOM 1808 O O . PRO A 1 225 ? -4.162 -7.919 10.677 1.00 59.38 225 PRO A O 1
ATOM 1811 N N . ILE A 1 226 ? -4.869 -5.809 10.346 1.00 70.06 226 ILE A N 1
ATOM 1812 C CA . ILE A 1 226 ? -5.599 -6.112 9.116 1.00 70.06 226 ILE A CA 1
ATOM 1813 C C . ILE A 1 226 ? -4.607 -6.102 7.961 1.00 70.06 226 ILE A C 1
ATOM 1815 O O . ILE A 1 226 ? -3.990 -5.077 7.666 1.00 70.06 226 ILE A O 1
ATOM 1819 N N . HIS A 1 227 ? -4.470 -7.256 7.320 1.00 74.81 227 HIS A N 1
ATOM 1820 C CA . HIS A 1 227 ? -3.737 -7.396 6.075 1.00 74.81 227 HIS A CA 1
ATOM 1821 C C . HIS A 1 227 ? -4.727 -7.347 4.912 1.00 74.81 227 HIS A C 1
ATOM 1823 O O . HIS A 1 227 ? -5.699 -8.106 4.880 1.00 74.81 227 HIS A O 1
ATOM 1829 N N . ILE A 1 228 ? -4.511 -6.411 3.995 1.00 80.00 228 ILE A N 1
ATOM 1830 C CA . ILE A 1 228 ? -5.322 -6.238 2.793 1.00 80.00 228 ILE A CA 1
ATOM 1831 C C . ILE A 1 228 ? -4.509 -6.762 1.619 1.00 80.00 228 ILE A C 1
ATOM 1833 O O . ILE A 1 228 ? -3.437 -6.233 1.348 1.00 80.00 228 ILE A O 1
ATOM 1837 N N . GLN A 1 229 ? -5.026 -7.765 0.908 1.00 80.75 229 GLN A N 1
ATOM 1838 C CA . GLN A 1 229 ? -4.344 -8.281 -0.279 1.00 80.75 229 GLN A CA 1
ATOM 1839 C C . GLN A 1 229 ? -4.418 -7.279 -1.436 1.00 80.75 229 GLN A C 1
ATOM 1841 O O . GLN A 1 229 ? -3.403 -6.946 -2.030 1.00 80.75 229 GLN A O 1
ATOM 1846 N N . ASN A 1 230 ? -5.612 -6.770 -1.745 1.00 80.81 230 ASN A N 1
ATOM 1847 C CA . ASN A 1 230 ? -5.794 -5.796 -2.818 1.00 80.81 230 ASN A CA 1
ATOM 1848 C C . ASN A 1 230 ? -6.741 -4.673 -2.383 1.00 80.81 230 ASN A C 1
ATOM 1850 O O . ASN A 1 230 ? -7.770 -4.925 -1.750 1.00 80.81 230 ASN A O 1
ATOM 1854 N N . LEU A 1 231 ? -6.389 -3.442 -2.738 1.00 84.50 231 LEU A N 1
ATOM 1855 C CA . LEU A 1 231 ? -7.202 -2.240 -2.600 1.00 84.50 231 LEU A CA 1
ATOM 1856 C C . LEU A 1 231 ? -7.336 -1.591 -3.979 1.00 84.50 231 LEU A C 1
ATOM 1858 O O . LEU A 1 231 ? -6.348 -1.181 -4.572 1.00 84.50 231 LEU A O 1
ATOM 1862 N N . GLU A 1 232 ? -8.550 -1.475 -4.491 1.00 83.25 232 GLU A N 1
ATOM 1863 C CA . GLU A 1 232 ? -8.842 -0.838 -5.772 1.00 83.25 232 GLU A CA 1
ATOM 1864 C C . GLU A 1 232 ? -9.616 0.460 -5.525 1.00 83.25 232 GLU A C 1
ATOM 1866 O O . GLU A 1 232 ? -10.657 0.458 -4.864 1.00 83.25 232 GLU A O 1
ATOM 1871 N N . VAL A 1 233 ? -9.102 1.569 -6.051 1.00 81.88 233 VAL A N 1
ATOM 1872 C CA . VAL A 1 233 ? -9.706 2.902 -5.985 1.00 81.88 233 VAL A CA 1
ATOM 1873 C C . VAL A 1 233 ? -9.865 3.412 -7.413 1.00 81.88 233 VAL A C 1
ATOM 1875 O O . VAL A 1 233 ? -8.883 3.724 -8.077 1.00 81.88 233 VAL A O 1
ATOM 1878 N N . ILE A 1 234 ? -11.100 3.489 -7.894 1.00 78.88 234 ILE A N 1
ATOM 1879 C CA . ILE A 1 234 ? -11.421 3.961 -9.243 1.00 78.88 234 ILE A CA 1
ATOM 1880 C C . ILE A 1 234 ? -12.300 5.204 -9.124 1.00 78.88 234 ILE A C 1
ATOM 1882 O O . ILE A 1 234 ? -13.319 5.162 -8.439 1.00 78.88 234 ILE A O 1
ATOM 1886 N N . SER A 1 235 ? -11.933 6.293 -9.795 1.00 72.69 235 SER A N 1
ATOM 1887 C CA . SER A 1 235 ? -12.788 7.470 -9.966 1.00 72.69 235 SER A CA 1
ATOM 1888 C C . SER A 1 235 ? -13.244 7.566 -11.419 1.00 72.69 235 SER A C 1
ATOM 1890 O O . SER A 1 235 ? -12.437 7.797 -12.317 1.00 72.69 235 SER A O 1
ATOM 1892 N N . GLU A 1 236 ? -14.542 7.382 -11.636 1.00 70.88 236 GLU A N 1
ATOM 1893 C CA . GLU A 1 236 ? -15.236 7.525 -12.916 1.00 70.88 236 GLU A CA 1
ATOM 1894 C C . GLU A 1 236 ? -16.171 8.728 -12.793 1.00 70.88 236 GLU A C 1
ATOM 1896 O O . GLU A 1 236 ? -17.112 8.613 -12.031 1.00 70.88 236 GLU A O 1
ATOM 1901 N N . PHE A 1 237 ? -15.941 9.839 -13.509 1.00 64.94 237 PHE A N 1
ATOM 1902 C CA . PHE A 1 237 ? -16.757 11.076 -13.602 1.00 64.94 237 PHE A CA 1
ATOM 1903 C C . PHE A 1 237 ? -17.572 11.524 -12.375 1.00 64.94 237 PHE A C 1
ATOM 1905 O O . PHE A 1 237 ? -17.349 12.593 -11.816 1.00 64.94 237 PHE A O 1
ATOM 1912 N N . ASP A 1 238 ? -18.600 10.752 -12.042 1.00 64.62 238 ASP A N 1
ATOM 1913 C CA . ASP A 1 238 ? -19.650 11.021 -11.084 1.00 64.62 238 ASP A CA 1
ATOM 1914 C C . ASP A 1 238 ? -19.641 10.005 -9.914 1.00 64.62 238 ASP A C 1
ATOM 1916 O O . ASP A 1 238 ? -20.561 9.954 -9.089 1.00 64.62 238 ASP A O 1
ATOM 1920 N N . MET A 1 239 ? -18.590 9.185 -9.836 1.00 64.31 239 MET A N 1
ATOM 1921 C CA . MET A 1 239 ? -18.464 8.067 -8.926 1.00 64.31 239 MET A CA 1
ATOM 1922 C C . MET A 1 239 ? -17.028 7.790 -8.491 1.00 64.31 239 MET A C 1
ATOM 1924 O O . MET A 1 239 ? -16.126 7.628 -9.304 1.00 64.31 239 MET A O 1
ATOM 1928 N N . ILE A 1 240 ? -16.855 7.578 -7.185 1.00 67.75 240 ILE A N 1
ATOM 1929 C CA . ILE A 1 240 ? -15.658 6.940 -6.629 1.00 67.75 240 ILE A CA 1
ATOM 1930 C C . ILE A 1 240 ? -16.039 5.535 -6.156 1.00 67.75 240 ILE A C 1
ATOM 1932 O O . ILE A 1 240 ? -16.948 5.350 -5.336 1.00 67.75 240 ILE A O 1
ATOM 1936 N N . LYS A 1 241 ? -15.343 4.539 -6.697 1.00 72.88 241 LYS A N 1
ATOM 1937 C CA . LYS A 1 241 ? -15.397 3.131 -6.323 1.00 72.88 241 LYS A CA 1
ATOM 1938 C C . LYS A 1 241 ? -14.181 2.803 -5.458 1.00 72.88 241 LYS A C 1
ATOM 1940 O O . LYS A 1 241 ? -13.054 2.946 -5.912 1.00 72.88 241 LYS A O 1
ATOM 1945 N N . ILE A 1 242 ? -14.415 2.303 -4.245 1.00 73.94 242 ILE A N 1
ATOM 1946 C CA . ILE A 1 242 ? -13.367 1.730 -3.382 1.00 73.94 242 ILE A CA 1
ATOM 1947 C C . ILE A 1 242 ? -13.717 0.265 -3.093 1.00 73.94 242 ILE A C 1
ATOM 1949 O O . ILE A 1 242 ? -14.804 -0.031 -2.580 1.00 73.94 242 ILE A O 1
ATOM 1953 N N . GLN A 1 243 ? -12.810 -0.650 -3.431 1.00 74.50 243 GLN A N 1
ATOM 1954 C CA . GLN A 1 243 ? -12.957 -2.098 -3.282 1.00 74.50 243 GLN A CA 1
ATOM 1955 C C . GLN A 1 243 ? -11.744 -2.690 -2.548 1.00 74.50 243 GLN A C 1
ATOM 1957 O O . GLN A 1 243 ? -10.613 -2.298 -2.796 1.00 74.50 243 GLN A O 1
ATOM 1962 N N . ILE A 1 244 ? -11.985 -3.617 -1.615 1.00 73.00 244 ILE A N 1
ATOM 1963 C CA . ILE A 1 244 ? -10.963 -4.211 -0.741 1.00 73.00 244 ILE A CA 1
ATOM 1964 C C . ILE A 1 244 ? -11.123 -5.734 -0.764 1.00 73.00 244 ILE A C 1
ATOM 1966 O O . ILE A 1 244 ? -12.219 -6.225 -0.494 1.00 73.00 244 ILE A O 1
ATOM 1970 N N . ASP A 1 245 ? -10.039 -6.468 -1.011 1.00 66.31 245 ASP A N 1
ATOM 1971 C CA . ASP A 1 245 ? -10.041 -7.934 -1.164 1.00 66.31 245 ASP A CA 1
ATOM 1972 C C . ASP A 1 245 ? -9.821 -8.707 0.148 1.00 66.31 245 ASP A C 1
ATOM 1974 O O . ASP A 1 245 ? -9.612 -9.920 0.147 1.00 66.31 245 ASP A O 1
ATOM 1978 N N . SER A 1 246 ? -9.911 -8.049 1.307 1.00 50.12 246 SER A N 1
ATOM 1979 C CA . SER A 1 246 ? -10.037 -8.799 2.560 1.00 50.12 246 SER A CA 1
ATOM 1980 C C . SER A 1 246 ? -11.367 -9.553 2.547 1.00 50.12 246 SER A C 1
ATOM 1982 O O . SER A 1 246 ? -12.386 -8.994 2.141 1.00 50.12 246 SER A O 1
ATOM 1984 N N . ASN A 1 247 ? -11.372 -10.805 2.999 1.00 44.03 247 ASN A N 1
ATOM 1985 C CA . ASN A 1 247 ? -12.531 -11.684 2.910 1.00 44.03 247 ASN A CA 1
ATOM 1986 C C . ASN A 1 247 ? -13.527 -11.544 4.082 1.00 44.03 247 ASN A C 1
ATOM 1988 O O . ASN A 1 247 ? -13.800 -12.534 4.752 1.00 44.03 247 ASN A O 1
ATOM 1992 N N . PRO A 1 248 ? -14.180 -10.385 4.284 1.00 37.72 248 PRO A N 1
ATOM 1993 C CA . PRO A 1 248 ? -15.538 -10.406 4.783 1.00 37.72 248 PRO A CA 1
ATOM 1994 C C . PRO A 1 248 ? -16.434 -9.681 3.787 1.00 37.72 248 PRO A C 1
ATOM 1996 O O . PRO A 1 248 ? -16.555 -8.464 3.809 1.00 37.72 248 PRO A O 1
ATOM 1999 N N . ILE A 1 249 ? -17.041 -10.451 2.885 1.00 35.97 249 ILE A N 1
ATOM 2000 C CA . ILE A 1 249 ? -18.303 -10.149 2.196 1.00 35.97 249 ILE A CA 1
ATOM 2001 C C . ILE A 1 249 ? -18.553 -8.636 1.986 1.00 35.97 249 ILE A C 1
ATOM 2003 O O . ILE A 1 249 ? -19.272 -7.989 2.746 1.00 35.97 249 ILE A O 1
ATOM 2007 N N . ARG A 1 250 ? -18.047 -8.109 0.859 1.00 36.22 250 ARG A N 1
ATOM 2008 C CA . ARG A 1 250 ? -18.658 -6.990 0.112 1.00 36.22 250 ARG A CA 1
ATOM 2009 C C . ARG A 1 250 ? -18.858 -5.683 0.906 1.00 36.22 250 ARG A C 1
ATOM 2011 O O . ARG A 1 250 ? -19.983 -5.202 1.081 1.00 36.22 250 ARG A O 1
ATOM 2018 N N . SER A 1 251 ? -17.764 -5.018 1.256 1.00 36.84 251 SER A N 1
ATOM 2019 C CA . SER A 1 251 ? -17.778 -3.563 1.433 1.00 36.84 251 SER A CA 1
ATOM 2020 C C . SER A 1 251 ? -17.343 -2.902 0.120 1.00 36.84 251 SER A C 1
ATOM 2022 O O . SER A 1 251 ? -16.262 -2.333 0.010 1.00 36.84 251 SER A O 1
ATOM 2024 N N . TYR A 1 252 ? -18.179 -3.045 -0.909 1.00 38.75 252 TYR A N 1
ATOM 2025 C CA . TYR A 1 252 ? -18.054 -2.291 -2.152 1.00 38.75 252 TYR A CA 1
ATOM 2026 C C . TYR A 1 252 ? -18.626 -0.895 -1.899 1.00 38.75 252 TYR A C 1
ATOM 2028 O O . TYR A 1 252 ? -19.817 -0.741 -1.633 1.00 38.75 252 TYR A O 1
ATOM 2036 N N . HIS A 1 253 ? -17.780 0.128 -1.920 1.00 47.25 253 HIS A N 1
ATOM 2037 C CA . HIS A 1 253 ? -18.237 1.499 -1.722 1.00 47.25 253 HIS A CA 1
ATOM 2038 C C . HIS A 1 253 ? -18.449 2.094 -3.111 1.00 47.25 253 HIS A C 1
ATOM 2040 O O . HIS A 1 253 ? -17.479 2.373 -3.808 1.00 47.25 253 HIS A O 1
ATOM 2046 N N . LYS A 1 254 ? -19.711 2.214 -3.541 1.00 42.47 254 LYS A N 1
ATOM 2047 C CA . LYS A 1 254 ? -20.085 2.772 -4.849 1.00 42.47 254 LYS A CA 1
ATOM 2048 C C . LYS A 1 254 ? -20.765 4.110 -4.699 1.00 42.47 254 LYS A C 1
ATOM 2050 O O . LYS A 1 254 ? -21.991 4.193 -4.734 1.00 42.47 254 LYS A O 1
ATOM 2055 N N . ILE A 1 255 ? -19.992 5.169 -4.569 1.00 50.53 255 ILE A N 1
ATOM 2056 C CA . ILE A 1 255 ? -20.591 6.477 -4.353 1.00 50.53 255 ILE A CA 1
ATOM 2057 C C . ILE A 1 255 ? -21.066 7.023 -5.704 1.00 50.53 255 ILE A C 1
ATOM 2059 O O . ILE A 1 255 ? -20.279 7.627 -6.400 1.00 50.53 255 ILE A O 1
ATOM 2063 N N . ARG A 1 256 ? -22.319 6.771 -6.109 1.00 44.16 256 ARG A N 1
ATOM 2064 C CA . ARG A 1 256 ? -22.915 7.330 -7.343 1.00 44.16 256 ARG A CA 1
ATOM 2065 C C . ARG A 1 256 ? -23.465 8.739 -7.125 1.00 44.16 256 ARG A C 1
ATOM 2067 O O . ARG A 1 256 ? -24.178 8.962 -6.146 1.00 44.16 256 ARG A O 1
ATOM 2074 N N . LEU A 1 257 ? -23.260 9.634 -8.085 1.00 42.31 257 LEU A N 1
ATOM 2075 C CA . LEU A 1 257 ? -24.076 10.832 -8.272 1.00 42.31 257 LEU A CA 1
ATOM 2076 C C . LEU A 1 257 ? -25.362 10.461 -9.028 1.00 42.31 257 LEU A C 1
ATOM 2078 O O . LEU A 1 257 ? -25.351 9.804 -10.061 1.00 42.31 257 LEU A O 1
ATOM 2082 N N . LEU A 1 258 ? -26.515 10.870 -8.500 1.00 42.66 258 LEU A N 1
ATOM 2083 C CA . LEU A 1 258 ? -27.764 10.876 -9.262 1.00 42.66 258 LEU A CA 1
ATOM 2084 C C . LEU A 1 258 ? -27.948 12.287 -9.805 1.00 42.66 258 LEU A C 1
ATOM 2086 O O . LEU A 1 258 ? -28.018 13.246 -9.030 1.00 42.66 258 LEU A O 1
ATOM 2090 N N . SER A 1 259 ? -28.012 12.421 -11.127 1.00 43.38 259 SER A N 1
ATOM 2091 C CA . SER A 1 259 ? -28.228 13.720 -11.748 1.00 43.38 259 SER A CA 1
ATOM 2092 C C . SER A 1 259 ? -29.580 14.321 -11.332 1.00 43.38 259 SER A C 1
ATOM 2094 O O . SER A 1 259 ? -30.598 13.644 -11.189 1.00 43.38 259 SER A O 1
ATOM 2096 N N . ASN A 1 260 ? -29.540 15.639 -11.126 1.00 43.31 260 ASN A N 1
ATOM 2097 C CA . ASN A 1 260 ? -30.640 16.573 -10.899 1.00 43.31 260 ASN A CA 1
ATOM 2098 C C . ASN A 1 260 ? -31.502 16.375 -9.634 1.00 43.31 260 ASN A C 1
ATOM 2100 O O . ASN A 1 260 ? -32.643 15.925 -9.678 1.00 43.31 260 ASN A O 1
ATOM 2104 N N . ARG A 1 261 ? -30.972 16.956 -8.542 1.00 42.19 261 ARG A N 1
ATOM 2105 C CA . ARG A 1 261 ? -31.650 17.686 -7.435 1.00 42.19 261 ARG A CA 1
ATOM 2106 C C . ARG A 1 261 ? -31.484 17.146 -6.018 1.00 42.19 261 ARG A C 1
ATOM 2108 O O . ARG A 1 261 ? -31.822 17.866 -5.086 1.00 42.19 261 ARG A O 1
ATOM 2115 N N . THR A 1 262 ? -30.851 15.997 -5.811 1.00 42.84 262 THR A N 1
ATOM 2116 C CA . THR A 1 262 ? -30.355 15.619 -4.476 1.00 42.84 262 THR A CA 1
ATOM 2117 C C . THR A 1 262 ? -29.114 14.752 -4.607 1.00 42.84 262 THR A C 1
ATOM 2119 O O . THR A 1 262 ? -29.214 13.610 -5.048 1.00 42.84 262 THR A O 1
ATOM 2122 N N . HIS A 1 263 ? -27.967 15.286 -4.194 1.00 43.78 263 HIS A N 1
ATOM 2123 C CA . HIS A 1 263 ? -26.732 14.540 -3.987 1.00 43.78 263 HIS A CA 1
ATOM 2124 C C . HIS A 1 263 ? -27.022 13.390 -3.002 1.00 43.78 263 HIS A C 1
ATOM 2126 O O . HIS A 1 263 ? -27.222 13.599 -1.804 1.00 43.78 263 HIS A O 1
ATOM 2132 N N . ARG A 1 264 ? -27.134 12.162 -3.507 1.00 41.69 264 ARG A N 1
ATOM 2133 C CA . ARG A 1 264 ? -27.359 10.965 -2.690 1.00 41.69 264 ARG A CA 1
ATOM 2134 C C . ARG A 1 264 ? -26.303 9.940 -3.045 1.00 41.69 264 ARG A C 1
ATOM 2136 O O . ARG A 1 264 ? -26.422 9.268 -4.060 1.00 41.69 264 ARG A O 1
ATOM 2143 N N . GLY A 1 265 ? -25.295 9.832 -2.189 1.00 43.06 265 GLY A N 1
ATOM 2144 C CA . GLY A 1 265 ? -24.303 8.771 -2.261 1.00 43.06 265 GLY A CA 1
ATOM 2145 C C . GLY A 1 265 ? -24.924 7.481 -1.745 1.00 43.06 265 GLY A C 1
ATOM 2146 O O . GLY A 1 265 ? -25.640 7.480 -0.739 1.00 43.06 265 GLY A O 1
ATOM 2147 N N . CYS A 1 266 ? -24.678 6.375 -2.438 1.00 40.88 266 CYS A N 1
ATOM 2148 C CA . CYS A 1 266 ? -25.144 5.062 -2.017 1.00 40.88 266 CYS A CA 1
ATOM 2149 C C . CYS A 1 266 ? -23.953 4.228 -1.554 1.00 40.88 266 CYS A C 1
ATOM 2151 O O . CYS A 1 266 ? -23.061 3.926 -2.331 1.00 40.88 266 CYS A O 1
ATOM 2153 N N . LEU A 1 267 ? -23.928 3.810 -0.297 1.00 42.97 267 LEU A N 1
ATOM 2154 C CA . LEU A 1 267 ? -22.971 2.815 0.160 1.00 42.97 267 LEU A CA 1
ATOM 2155 C C . LEU A 1 267 ? -23.642 1.446 0.070 1.00 42.97 267 LEU A C 1
ATOM 2157 O O . LEU A 1 267 ? -24.455 1.077 0.915 1.00 42.97 267 LEU A O 1
ATOM 2161 N N . SER A 1 268 ? -23.333 0.704 -0.991 1.00 39.56 268 SER A N 1
ATOM 2162 C CA . SER A 1 268 ? -23.839 -0.656 -1.182 1.00 39.56 268 SER A CA 1
ATOM 2163 C C . SER A 1 268 ? -22.995 -1.643 -0.374 1.00 39.56 268 SER A C 1
ATOM 2165 O O . SER A 1 268 ? -22.093 -2.299 -0.896 1.00 39.56 268 SER A O 1
ATOM 2167 N N . ARG A 1 269 ? -23.320 -1.802 0.909 1.00 39.59 269 ARG A N 1
ATOM 2168 C CA . ARG A 1 269 ? -22.827 -2.930 1.702 1.00 39.59 269 ARG A CA 1
ATOM 2169 C C . ARG A 1 269 ? -23.698 -4.143 1.402 1.00 39.59 269 ARG A C 1
ATOM 2171 O O . ARG A 1 269 ? -24.911 -4.028 1.239 1.00 39.59 269 ARG A O 1
ATOM 2178 N N . VAL A 1 270 ? -23.128 -5.337 1.334 1.00 33.31 270 VAL A N 1
ATOM 2179 C CA . VAL A 1 270 ? -23.996 -6.512 1.173 1.00 33.31 270 VAL A CA 1
ATOM 2180 C C . VAL A 1 270 ? -24.740 -6.789 2.461 1.00 33.31 270 VAL A C 1
ATOM 2182 O O . VAL A 1 270 ? -24.146 -6.918 3.525 1.00 33.31 270 VAL A O 1
ATOM 2185 N N . GLY A 1 271 ? -26.066 -6.810 2.330 1.00 29.38 271 GLY A N 1
ATOM 2186 C CA . GLY A 1 271 ? -27.010 -6.678 3.437 1.00 29.38 271 GLY A CA 1
ATOM 2187 C C . GLY A 1 271 ? -27.941 -5.467 3.295 1.00 29.38 271 GLY A C 1
ATOM 2188 O O . GLY A 1 271 ? -28.955 -5.427 3.982 1.00 29.38 271 GLY A O 1
ATOM 2189 N N . GLY A 1 272 ? -27.655 -4.529 2.382 1.00 29.56 272 GLY A N 1
ATOM 2190 C CA . GLY A 1 272 ? -28.558 -3.436 2.017 1.00 29.56 272 GLY A CA 1
ATOM 2191 C C . GLY A 1 272 ? -27.836 -2.131 1.679 1.00 29.56 272 GLY A C 1
ATOM 2192 O O . GLY A 1 272 ? -26.706 -1.892 2.104 1.00 29.56 272 GLY A O 1
ATOM 2193 N N . ASP A 1 273 ? -28.522 -1.268 0.932 1.00 36.44 273 ASP A N 1
ATOM 2194 C CA . ASP A 1 273 ? -28.041 0.072 0.595 1.00 36.44 273 ASP A CA 1
ATOM 2195 C C . ASP A 1 273 ? -28.095 0.986 1.827 1.00 36.44 273 ASP A C 1
ATOM 2197 O O . ASP A 1 273 ? -29.177 1.332 2.311 1.00 36.44 273 ASP A O 1
ATOM 2201 N N . VAL A 1 274 ? -26.939 1.443 2.313 1.00 37.62 274 VAL A N 1
ATOM 2202 C CA . VAL A 1 274 ? -26.884 2.577 3.242 1.00 37.62 274 VAL A CA 1
ATOM 2203 C C . VAL A 1 274 ? -26.879 3.846 2.400 1.00 37.62 274 VAL A C 1
ATOM 2205 O O . VAL A 1 274 ? -25.908 4.173 1.719 1.00 37.62 274 VAL A O 1
ATOM 2208 N N . ARG A 1 275 ? -28.009 4.552 2.404 1.00 38.03 275 ARG A N 1
ATOM 2209 C CA . ARG A 1 275 ? -28.161 5.825 1.696 1.00 38.03 275 ARG A CA 1
ATOM 2210 C C . ARG A 1 275 ? -27.630 6.947 2.575 1.00 38.03 275 ARG A C 1
ATOM 2212 O O . ARG A 1 275 ? -28.157 7.166 3.663 1.00 38.03 275 ARG A O 1
ATOM 2219 N N . PHE A 1 276 ? -26.643 7.684 2.081 1.00 40.41 276 PHE A N 1
ATOM 2220 C CA . PHE A 1 276 ? -26.220 8.935 2.694 1.00 40.41 276 PHE A CA 1
ATOM 2221 C C . PHE A 1 276 ? -26.886 10.104 1.964 1.00 40.41 276 PHE A C 1
ATOM 2223 O O . PHE A 1 276 ? -26.986 10.123 0.734 1.00 40.41 276 PHE A O 1
ATOM 2230 N N . ASN A 1 277 ? -27.343 11.098 2.724 1.00 38.06 277 ASN A N 1
ATOM 2231 C CA . ASN A 1 277 ? -27.583 12.425 2.168 1.00 38.06 277 ASN A CA 1
ATOM 2232 C C . ASN A 1 277 ? -26.206 13.068 1.995 1.00 38.06 277 ASN A C 1
ATOM 2234 O O . ASN A 1 277 ? -25.584 13.439 2.988 1.00 38.06 277 ASN A O 1
ATOM 2238 N N . LEU A 1 278 ? -25.715 13.176 0.759 1.00 43.22 278 LEU A N 1
ATOM 2239 C CA . LEU A 1 278 ? -24.484 13.912 0.484 1.00 43.22 278 LEU A CA 1
ATOM 2240 C C . LEU A 1 278 ? -24.816 15.405 0.556 1.00 43.22 278 LEU A C 1
ATOM 2242 O O . LEU A 1 278 ? -25.113 16.044 -0.441 1.00 43.22 278 LEU A O 1
ATOM 2246 N N . SER A 1 279 ? -24.799 15.987 1.749 1.00 42.97 279 SER A N 1
ATOM 2247 C CA . SER A 1 279 ? -24.615 17.438 1.869 1.00 42.97 279 SER A CA 1
ATOM 2248 C C . SER A 1 279 ? -23.130 17.827 1.827 1.00 42.97 279 SER A C 1
ATOM 2250 O O . SER A 1 279 ? -22.825 19.013 1.895 1.00 42.97 279 SER A O 1
ATOM 2252 N N . ALA A 1 280 ? -22.218 16.848 1.751 1.00 48.97 280 ALA A N 1
ATOM 2253 C CA . ALA A 1 280 ? -20.769 17.020 1.773 1.00 48.97 280 ALA A CA 1
ATOM 2254 C C . ALA A 1 280 ? -20.109 16.536 0.467 1.00 48.97 280 ALA A C 1
ATOM 2256 O O . ALA A 1 280 ? -20.604 15.625 -0.196 1.00 48.97 280 ALA A O 1
ATOM 2257 N N . ASP A 1 281 ? -18.997 17.192 0.140 1.00 62.88 281 ASP A N 1
ATOM 2258 C CA . ASP A 1 281 ? -18.106 17.006 -1.012 1.00 62.88 281 ASP A CA 1
ATOM 2259 C C . ASP A 1 281 ? -17.670 15.529 -1.172 1.00 62.88 281 ASP A C 1
ATOM 2261 O O . ASP A 1 281 ? -17.222 14.918 -0.204 1.00 62.88 281 ASP A O 1
ATOM 2265 N N . LEU A 1 282 ? -17.798 14.929 -2.361 1.00 59.41 282 LEU A N 1
ATOM 2266 C CA . LEU A 1 282 ? -17.506 13.500 -2.619 1.00 59.41 282 LEU A CA 1
ATOM 2267 C C . LEU A 1 282 ? -16.089 13.088 -2.201 1.00 59.41 282 LEU A C 1
ATOM 2269 O O . LEU A 1 282 ? -15.882 12.024 -1.610 1.00 59.41 282 LEU A O 1
ATOM 2273 N N . ASP A 1 283 ? -15.134 13.979 -2.446 1.00 63.81 283 ASP A N 1
ATOM 2274 C CA . ASP A 1 283 ? -13.734 13.812 -2.073 1.00 63.81 283 ASP A CA 1
ATOM 2275 C C . ASP A 1 283 ? -13.552 13.639 -0.562 1.00 63.81 283 ASP A C 1
ATOM 2277 O O . ASP A 1 283 ? -12.636 12.943 -0.119 1.00 63.81 283 ASP A O 1
ATOM 2281 N N . TYR A 1 284 ? -14.425 14.251 0.246 1.00 68.50 284 TYR A N 1
ATOM 2282 C CA . TYR A 1 284 ? -14.368 14.163 1.703 1.00 68.50 284 TYR A CA 1
ATOM 2283 C C . TYR A 1 284 ? -14.688 12.747 2.189 1.00 68.50 284 TYR A C 1
ATOM 2285 O O . TYR A 1 284 ? -13.977 12.213 3.039 1.00 68.50 284 TYR A O 1
ATOM 2293 N N . GLU A 1 285 ? -15.709 12.102 1.622 1.00 65.12 285 GLU A N 1
ATOM 2294 C CA . GLU A 1 285 ? -16.091 10.740 2.012 1.00 65.12 285 GLU A CA 1
ATOM 2295 C C . GLU A 1 285 ? -15.068 9.699 1.548 1.00 65.12 285 GLU A C 1
ATOM 2297 O O . GLU A 1 285 ? -14.682 8.825 2.327 1.00 65.12 285 GLU A O 1
ATOM 2302 N N . ALA A 1 286 ? -14.553 9.823 0.320 1.00 68.50 286 ALA A N 1
ATOM 2303 C CA . ALA A 1 286 ? -13.464 8.968 -0.154 1.00 68.50 286 ALA A CA 1
ATOM 2304 C C . ALA A 1 286 ? -12.217 9.115 0.736 1.00 68.50 286 ALA A C 1
ATOM 2306 O O . ALA A 1 286 ? -11.641 8.115 1.172 1.00 68.50 286 ALA A O 1
ATOM 2307 N N . SER A 1 287 ? -11.868 10.353 1.102 1.00 73.44 287 SER A N 1
ATOM 2308 C CA . SER A 1 287 ? -10.784 10.632 2.047 1.00 73.44 287 SER A CA 1
ATOM 2309 C C . SER A 1 287 ? -11.042 10.004 3.417 1.00 73.44 287 SER A C 1
ATOM 2311 O O . SER A 1 287 ? -10.125 9.446 4.012 1.00 73.44 287 SER A O 1
ATOM 2313 N N . ASN A 1 288 ? -12.274 10.048 3.936 1.00 70.19 288 ASN A N 1
ATOM 2314 C CA . ASN A 1 288 ? -12.624 9.429 5.218 1.00 70.19 288 ASN A CA 1
ATOM 2315 C C . ASN A 1 288 ? -12.475 7.908 5.188 1.00 70.19 288 ASN A C 1
ATOM 2317 O O . ASN A 1 288 ? -11.951 7.335 6.144 1.00 70.19 288 ASN A O 1
ATOM 2321 N N . ILE A 1 289 ? -12.890 7.263 4.095 1.00 72.62 289 ILE A N 1
ATOM 2322 C CA . ILE A 1 289 ? -12.730 5.819 3.907 1.00 72.62 289 ILE A CA 1
ATOM 2323 C C . ILE A 1 289 ? -11.243 5.464 3.850 1.00 72.62 289 ILE A C 1
ATOM 2325 O O . ILE A 1 289 ? -10.806 4.582 4.584 1.00 72.62 289 ILE A O 1
ATOM 2329 N N . LEU A 1 290 ? -10.441 6.184 3.060 1.00 76.44 290 LEU A N 1
ATOM 2330 C CA . LEU A 1 290 ? -8.994 5.954 2.983 1.00 76.44 290 LEU A CA 1
ATOM 2331 C C . LEU A 1 290 ? -8.295 6.215 4.325 1.00 76.44 290 LEU A C 1
ATOM 2333 O O . LEU A 1 290 ? -7.462 5.416 4.739 1.00 76.44 290 LEU A O 1
ATOM 2337 N N . ASN A 1 291 ? -8.688 7.263 5.056 1.00 74.06 291 ASN A N 1
ATOM 2338 C CA . ASN A 1 291 ? -8.189 7.548 6.406 1.00 74.06 291 ASN A CA 1
ATOM 2339 C C . ASN A 1 291 ? -8.590 6.476 7.421 1.00 74.06 291 ASN A C 1
ATOM 2341 O O . ASN A 1 291 ? -7.889 6.231 8.403 1.00 74.06 291 ASN A O 1
ATOM 2345 N N . TRP A 1 292 ? -9.753 5.864 7.236 1.00 74.00 292 TRP A N 1
ATOM 2346 C CA . TRP A 1 292 ? -10.161 4.741 8.054 1.00 74.00 292 TRP A CA 1
ATOM 2347 C C . TRP A 1 292 ? -9.337 3.499 7.708 1.00 74.00 292 TRP A C 1
ATOM 2349 O O . TRP A 1 292 ? -8.818 2.864 8.623 1.00 74.00 292 TRP A O 1
ATOM 2359 N N . ILE A 1 293 ? -9.131 3.193 6.423 1.00 76.50 293 ILE A N 1
ATOM 2360 C CA . ILE A 1 293 ? -8.273 2.083 5.984 1.00 76.50 293 ILE A CA 1
ATOM 2361 C C . ILE A 1 293 ? -6.859 2.269 6.538 1.00 76.50 293 ILE A C 1
ATOM 2363 O O . ILE A 1 293 ? -6.343 1.364 7.183 1.00 76.50 293 ILE A O 1
ATOM 2367 N N . SER A 1 294 ? -6.267 3.454 6.385 1.00 77.88 294 SER A N 1
ATOM 2368 C CA . SER A 1 294 ? -4.904 3.752 6.838 1.00 77.88 294 SER A CA 1
ATOM 2369 C C . SER A 1 294 ? -4.707 3.553 8.345 1.00 77.88 294 SER A C 1
ATOM 2371 O O . SER A 1 294 ? -3.627 3.187 8.783 1.00 77.88 294 SER A O 1
ATOM 2373 N N . ARG A 1 295 ? -5.740 3.811 9.162 1.00 72.06 295 ARG A N 1
ATOM 2374 C CA . ARG A 1 295 ? -5.677 3.643 10.626 1.00 72.06 295 ARG A CA 1
ATOM 2375 C C . ARG A 1 295 ? -5.795 2.190 11.074 1.00 72.06 295 ARG A C 1
ATOM 2377 O O . ARG A 1 295 ? -5.448 1.886 12.210 1.00 72.06 295 ARG A O 1
ATOM 2384 N N . ASN A 1 296 ? -6.355 1.328 10.231 1.00 69.00 296 ASN A N 1
ATOM 2385 C CA . ASN A 1 296 ? -6.720 -0.037 10.602 1.00 69.00 296 ASN A CA 1
ATOM 2386 C C . ASN A 1 296 ? -5.862 -1.091 9.882 1.00 69.00 296 ASN A C 1
ATOM 2388 O O . ASN A 1 296 ? -5.603 -2.156 10.442 1.00 69.00 296 ASN A O 1
ATOM 2392 N N . ALA A 1 297 ? -5.404 -0.812 8.662 1.00 76.81 297 ALA A N 1
ATOM 2393 C CA . ALA A 1 297 ? -4.520 -1.691 7.912 1.00 76.81 297 ALA A CA 1
ATOM 2394 C C . ALA A 1 297 ? -3.096 -1.639 8.478 1.00 76.81 297 ALA A C 1
ATOM 2396 O O . ALA A 1 297 ? -2.559 -0.565 8.729 1.00 76.81 297 ALA A O 1
ATOM 2397 N N . GLN A 1 298 ? -2.469 -2.803 8.643 1.00 81.25 298 GLN A N 1
ATOM 2398 C CA . GLN A 1 298 ? -1.031 -2.882 8.913 1.00 81.25 298 GLN A CA 1
ATOM 2399 C C . GLN A 1 298 ? -0.234 -2.903 7.616 1.00 81.25 298 GLN A C 1
ATOM 2401 O O . GLN A 1 298 ? 0.822 -2.287 7.547 1.00 81.25 298 GLN A O 1
ATOM 2406 N N . VAL A 1 299 ? -0.739 -3.630 6.617 1.00 85.25 299 VAL A N 1
ATOM 2407 C CA . VAL A 1 299 ? -0.125 -3.776 5.297 1.00 85.25 299 VAL A CA 1
ATOM 2408 C C . VAL A 1 299 ? -1.225 -3.918 4.252 1.00 85.25 299 VAL A C 1
ATOM 2410 O O . VAL A 1 299 ? -2.173 -4.687 4.444 1.00 85.25 299 VAL A O 1
ATOM 2413 N N . ILE A 1 300 ? -1.059 -3.206 3.144 1.00 88.44 300 ILE A N 1
ATOM 2414 C CA . ILE A 1 300 ? -1.827 -3.335 1.909 1.00 88.44 300 ILE A CA 1
ATOM 2415 C C . ILE A 1 300 ? -0.859 -3.871 0.853 1.00 88.44 300 ILE A C 1
ATOM 2417 O O . ILE A 1 300 ? 0.060 -3.162 0.454 1.00 88.44 300 ILE A O 1
ATOM 2421 N N . GLU A 1 301 ? -1.028 -5.121 0.433 1.00 88.06 301 GLU A N 1
ATOM 2422 C CA . GLU A 1 301 ? -0.079 -5.773 -0.473 1.00 88.06 301 GLU A CA 1
ATOM 2423 C C . GLU A 1 301 ? -0.100 -5.102 -1.850 1.00 88.06 301 GLU A C 1
ATOM 2425 O O . GLU A 1 301 ? 0.935 -4.663 -2.339 1.00 88.06 301 GLU A O 1
ATOM 2430 N N . ASN A 1 302 ? -1.285 -4.935 -2.441 1.00 88.69 302 ASN A N 1
ATOM 2431 C CA . ASN A 1 302 ? -1.442 -4.282 -3.736 1.00 88.69 302 ASN A CA 1
ATOM 2432 C C . ASN A 1 302 ? -2.500 -3.180 -3.677 1.00 88.69 302 ASN A C 1
ATOM 2434 O O . ASN A 1 302 ? -3.594 -3.378 -3.146 1.00 88.69 302 ASN A O 1
ATOM 2438 N N . MET A 1 303 ? -2.197 -2.030 -4.269 1.00 89.00 303 MET A N 1
ATOM 2439 C CA . MET A 1 303 ? -3.133 -0.927 -4.438 1.00 89.00 303 MET A CA 1
ATOM 2440 C C . MET A 1 303 ? -3.187 -0.499 -5.902 1.00 89.00 303 MET A C 1
ATOM 2442 O O . MET A 1 303 ? -2.170 -0.135 -6.481 1.00 89.00 303 MET A O 1
ATOM 2446 N N . ASN A 1 304 ? -4.383 -0.503 -6.475 1.00 85.50 304 ASN A N 1
ATOM 2447 C CA . ASN A 1 304 ? -4.654 -0.033 -7.827 1.00 85.50 304 ASN A CA 1
ATOM 2448 C C . ASN A 1 304 ? -5.444 1.269 -7.740 1.00 85.50 304 ASN A C 1
ATOM 2450 O O . ASN A 1 304 ? -6.522 1.283 -7.141 1.00 85.50 304 ASN A O 1
ATOM 2454 N N . VAL A 1 305 ? -4.925 2.351 -8.316 1.00 83.81 305 VAL A N 1
ATOM 2455 C CA . VAL A 1 305 ? -5.544 3.673 -8.234 1.00 83.81 305 VAL A CA 1
ATOM 2456 C C . VAL A 1 305 ? -5.692 4.304 -9.607 1.00 83.81 305 VAL A C 1
ATOM 2458 O O . VAL A 1 305 ? -4.716 4.681 -10.242 1.00 83.81 305 VAL A O 1
ATOM 2461 N N . PHE A 1 306 ? -6.932 4.451 -10.054 1.00 80.44 306 PHE A N 1
ATOM 2462 C CA . PHE A 1 306 ? -7.244 4.989 -11.371 1.00 80.44 306 PHE A CA 1
ATOM 2463 C C . PHE A 1 306 ? -8.202 6.151 -11.239 1.00 80.44 306 PHE A C 1
ATOM 2465 O O . PHE A 1 306 ? -9.387 5.949 -10.974 1.00 80.44 306 PHE A O 1
ATOM 2472 N N . LEU A 1 307 ? -7.695 7.368 -11.391 1.00 74.81 307 LEU A N 1
ATOM 2473 C CA . LEU A 1 307 ? -8.498 8.567 -11.209 1.00 74.81 307 LEU A CA 1
ATOM 2474 C C . LEU A 1 307 ? -8.570 9.374 -12.498 1.00 74.81 307 LEU A C 1
ATOM 2476 O O . LEU A 1 307 ? -7.553 9.588 -13.156 1.00 74.81 307 LEU A O 1
ATOM 2480 N N . ASP A 1 308 ? -9.767 9.848 -12.838 1.00 65.25 308 ASP A N 1
ATOM 2481 C CA . ASP A 1 308 ? -9.945 10.843 -13.903 1.00 65.25 308 ASP A CA 1
ATOM 2482 C C . ASP A 1 308 ? -9.604 12.267 -13.414 1.00 65.25 308 ASP A C 1
ATOM 2484 O O . ASP A 1 308 ? -9.165 13.120 -14.183 1.00 65.25 308 ASP A O 1
ATOM 2488 N N . THR A 1 309 ? -9.740 12.512 -12.105 1.00 61.16 309 THR A N 1
ATOM 2489 C CA . THR A 1 309 ? -9.399 13.768 -11.418 1.00 61.16 309 THR A CA 1
ATOM 2490 C C . THR A 1 309 ? -8.626 13.482 -10.132 1.00 61.16 309 THR A C 1
ATOM 2492 O O . THR A 1 309 ? -8.879 12.477 -9.471 1.00 61.16 309 THR A O 1
ATOM 2495 N N . GLY A 1 310 ? -7.693 14.357 -9.741 1.00 57.56 310 GLY A N 1
ATOM 2496 C CA . GLY A 1 310 ? -6.882 14.146 -8.536 1.00 57.56 310 GLY A CA 1
ATOM 2497 C C . GLY A 1 310 ? -7.739 13.979 -7.276 1.00 57.56 310 GLY A C 1
ATOM 2498 O O . GLY A 1 310 ? -8.570 14.837 -6.984 1.00 57.56 310 GLY A O 1
ATOM 2499 N N . LEU A 1 311 ? -7.537 12.890 -6.522 1.00 59.44 311 LEU A N 1
ATOM 2500 C CA . LEU A 1 311 ? -8.181 12.719 -5.217 1.00 59.44 311 LEU A CA 1
ATOM 2501 C C . LEU A 1 311 ? -7.612 13.731 -4.220 1.00 59.44 311 LEU A C 1
ATOM 2503 O O . LEU A 1 311 ? -6.411 14.023 -4.222 1.00 59.44 311 LEU A O 1
ATOM 2507 N N . ARG A 1 312 ? -8.448 14.200 -3.288 1.00 62.75 312 ARG A N 1
ATOM 2508 C CA . ARG A 1 312 ? -7.918 14.839 -2.080 1.00 62.75 312 ARG A CA 1
ATOM 2509 C C . ARG A 1 312 ? -7.094 13.830 -1.284 1.00 62.75 312 ARG A C 1
ATOM 2511 O O . ARG A 1 312 ? -7.494 12.684 -1.092 1.00 62.75 312 ARG A O 1
ATOM 2518 N N . ARG A 1 313 ? -5.932 14.296 -0.831 1.00 63.59 313 ARG A N 1
ATOM 2519 C CA . ARG A 1 313 ? -4.921 13.479 -0.160 1.00 63.59 313 ARG A CA 1
ATOM 2520 C C . ARG A 1 313 ? -5.481 12.884 1.138 1.00 63.59 313 ARG A C 1
ATOM 2522 O O . ARG A 1 313 ? -6.071 13.638 1.925 1.00 63.59 313 ARG A O 1
ATOM 2529 N N . PRO A 1 314 ? -5.276 11.585 1.420 1.00 60.31 314 PRO A N 1
ATOM 2530 C CA . PRO A 1 314 ? -5.524 11.065 2.755 1.00 60.31 314 PRO A CA 1
ATOM 2531 C C . PRO A 1 314 ? -4.661 11.831 3.771 1.00 60.31 314 PRO A C 1
ATOM 2533 O O . PRO A 1 314 ? -3.539 12.250 3.493 1.00 60.31 314 PRO A O 1
ATOM 2536 N N . THR A 1 315 ? -5.208 12.046 4.966 1.00 60.88 315 THR A N 1
ATOM 2537 C CA . THR A 1 315 ? -4.513 12.758 6.054 1.00 60.88 315 THR A CA 1
ATOM 2538 C C . THR A 1 315 ? -3.477 11.884 6.755 1.00 60.88 315 THR A C 1
ATOM 2540 O O . THR A 1 315 ? -2.603 12.413 7.433 1.00 60.88 315 THR A O 1
ATOM 2543 N N . ASN A 1 316 ? -3.558 10.561 6.585 1.00 70.19 316 ASN A N 1
ATOM 2544 C CA . ASN A 1 316 ? -2.587 9.603 7.107 1.00 70.19 316 ASN A CA 1
ATOM 2545 C C . ASN A 1 316 ? -1.917 8.843 5.960 1.00 70.19 316 ASN A C 1
ATOM 2547 O O . ASN A 1 316 ? -2.513 8.657 4.900 1.00 70.19 316 ASN A O 1
ATOM 2551 N N . GLN A 1 317 ? -0.710 8.347 6.221 1.00 85.75 317 GLN A N 1
ATOM 2552 C CA . GLN A 1 317 ? 0.033 7.527 5.273 1.00 85.75 317 GLN A CA 1
ATOM 2553 C C . GLN A 1 317 ? -0.555 6.115 5.160 1.00 85.75 317 GLN A C 1
ATOM 2555 O O . GLN A 1 317 ? -0.928 5.505 6.164 1.00 85.75 317 GLN A O 1
ATOM 2560 N N . LEU A 1 318 ? -0.618 5.588 3.939 1.00 87.31 318 LEU A N 1
ATOM 2561 C CA . LEU A 1 318 ? -1.081 4.236 3.642 1.00 87.31 318 LEU A CA 1
ATOM 2562 C C . LEU A 1 318 ? 0.106 3.251 3.648 1.00 87.31 318 LEU A C 1
ATOM 2564 O O . LEU A 1 318 ? 1.106 3.498 2.965 1.00 87.31 318 LEU A O 1
ATOM 2568 N N . PRO A 1 319 ? 0.034 2.127 4.388 1.00 90.31 319 PRO A N 1
ATOM 2569 C CA . PRO A 1 319 ? 1.108 1.137 4.439 1.00 90.31 319 PRO A CA 1
ATOM 2570 C C . PRO A 1 319 ? 1.023 0.175 3.243 1.00 90.31 319 PRO A C 1
ATOM 2572 O O . PRO A 1 319 ? 0.670 -0.993 3.398 1.00 90.31 319 PRO A O 1
ATOM 2575 N N . VAL A 1 320 ? 1.290 0.683 2.039 1.00 91.38 320 VAL A N 1
ATOM 2576 C CA . VAL A 1 320 ? 1.166 -0.070 0.780 1.00 91.38 320 VAL A CA 1
ATOM 2577 C C . VAL A 1 320 ? 2.514 -0.612 0.324 1.00 91.38 320 VAL A C 1
ATOM 2579 O O . VAL A 1 320 ? 3.490 0.132 0.332 1.00 91.38 320 VAL A O 1
ATOM 2582 N N . VAL A 1 321 ? 2.552 -1.875 -0.106 1.00 92.81 321 VAL A N 1
ATOM 2583 C CA . VAL A 1 321 ? 3.753 -2.535 -0.644 1.00 92.81 321 VAL A CA 1
ATOM 2584 C C . VAL A 1 321 ? 3.886 -2.289 -2.146 1.00 92.81 321 VAL A C 1
ATOM 2586 O O . VAL A 1 321 ? 4.929 -1.819 -2.597 1.00 92.81 321 VAL A O 1
ATOM 2589 N N . ASN A 1 322 ? 2.825 -2.538 -2.917 1.00 92.94 322 ASN A N 1
ATOM 2590 C CA . ASN A 1 322 ? 2.822 -2.381 -4.370 1.00 92.94 322 ASN A CA 1
ATOM 2591 C C . ASN A 1 322 ? 1.716 -1.416 -4.808 1.00 92.94 322 ASN A C 1
ATOM 2593 O O . ASN A 1 322 ? 0.555 -1.597 -4.442 1.00 92.94 322 ASN A O 1
ATOM 2597 N N . VAL A 1 323 ? 2.056 -0.414 -5.618 1.00 91.25 323 VAL A N 1
ATOM 2598 C CA . VAL A 1 323 ? 1.100 0.569 -6.150 1.00 91.25 323 VAL A CA 1
ATOM 2599 C C . VAL A 1 323 ? 1.109 0.543 -7.672 1.00 91.25 323 VAL A C 1
ATOM 2601 O O . VAL A 1 323 ? 2.169 0.624 -8.286 1.00 91.25 323 VAL A O 1
ATOM 2604 N N . CYS A 1 324 ? -0.075 0.497 -8.272 1.00 90.12 324 CYS A N 1
ATOM 2605 C CA . CYS A 1 324 ? -0.310 0.745 -9.688 1.00 90.12 324 CYS A CA 1
ATOM 2606 C C . CYS A 1 324 ? -1.246 1.945 -9.837 1.00 90.12 324 CYS A C 1
ATOM 2608 O O . CYS A 1 324 ? -2.295 1.991 -9.194 1.00 90.12 324 CYS A O 1
ATOM 2610 N N . THR A 1 325 ? -0.858 2.939 -10.633 1.00 86.56 325 THR A N 1
ATOM 2611 C CA . THR A 1 325 ? -1.567 4.219 -10.701 1.00 86.56 325 THR A CA 1
ATOM 2612 C C . THR A 1 325 ? -1.464 4.907 -12.056 1.00 86.56 325 THR A C 1
ATOM 2614 O O . THR A 1 325 ? -0.445 4.788 -12.724 1.00 86.56 325 THR A O 1
ATOM 2617 N N . ASN A 1 326 ? -2.480 5.685 -12.440 1.00 80.25 326 ASN A N 1
ATOM 2618 C CA . ASN A 1 326 ? -2.437 6.612 -13.582 1.00 80.25 326 ASN A CA 1
ATOM 2619 C C . ASN A 1 326 ? -2.240 8.094 -13.195 1.00 80.25 326 ASN A C 1
ATOM 2621 O O . ASN A 1 326 ? -2.268 8.963 -14.062 1.00 80.25 326 ASN A O 1
ATOM 2625 N N . VAL A 1 327 ? -2.088 8.399 -11.906 1.00 73.94 327 VAL A N 1
ATOM 2626 C CA . VAL A 1 327 ? -1.933 9.767 -11.393 1.00 73.94 327 VAL A CA 1
ATOM 2627 C C . VAL A 1 327 ? -0.497 9.993 -10.948 1.00 73.94 327 VAL A C 1
ATOM 2629 O O . VAL A 1 327 ? 0.078 9.159 -10.240 1.00 73.94 327 VAL A O 1
ATOM 2632 N N . SER A 1 328 ? 0.062 11.151 -11.306 1.00 67.50 328 SER A N 1
ATOM 2633 C CA . SER A 1 328 ? 1.313 11.655 -10.737 1.00 67.50 328 SER A CA 1
ATOM 2634 C C . SER A 1 328 ? 1.131 11.951 -9.241 1.00 67.50 328 SER A C 1
ATOM 2636 O O . SER A 1 328 ? 0.733 13.032 -8.808 1.00 67.50 328 SER A O 1
ATOM 2638 N N . TYR A 1 329 ? 1.373 10.932 -8.419 1.00 65.12 329 TYR A N 1
ATOM 2639 C CA . TYR A 1 329 ? 1.263 11.034 -6.971 1.00 65.12 329 TYR A CA 1
ATOM 2640 C C . TYR A 1 329 ? 2.464 11.736 -6.350 1.00 65.12 329 TYR A C 1
ATOM 2642 O O . TYR A 1 329 ? 3.617 11.540 -6.736 1.00 65.12 329 TYR A O 1
ATOM 2650 N N . THR A 1 330 ? 2.202 12.446 -5.255 1.00 72.06 330 THR A N 1
ATOM 2651 C CA . THR A 1 330 ? 3.236 12.640 -4.244 1.00 72.06 330 THR A CA 1
ATOM 2652 C C . THR A 1 330 ? 3.382 11.335 -3.466 1.00 72.06 330 THR A C 1
ATOM 2654 O O . THR A 1 330 ? 2.444 10.932 -2.781 1.00 72.06 330 THR A O 1
ATOM 2657 N N . LEU A 1 331 ? 4.560 10.703 -3.495 1.00 82.88 331 LEU A N 1
ATOM 2658 C CA . LEU A 1 331 ? 4.842 9.495 -2.697 1.00 82.88 331 LEU A CA 1
ATOM 2659 C C . LEU A 1 331 ? 4.689 9.709 -1.177 1.00 82.88 331 LEU A C 1
ATOM 2661 O O . LEU A 1 331 ? 4.656 8.748 -0.418 1.00 82.88 331 LEU A O 1
ATOM 2665 N N . ALA A 1 332 ? 4.540 10.963 -0.735 1.00 83.62 332 ALA A N 1
ATOM 2666 C CA . ALA A 1 332 ? 4.288 11.360 0.648 1.00 83.62 332 ALA A CA 1
ATOM 2667 C C . ALA A 1 332 ? 3.056 10.692 1.292 1.00 83.62 332 ALA A C 1
ATOM 2669 O O . ALA A 1 332 ? 2.971 10.643 2.520 1.00 83.62 332 ALA A O 1
ATOM 2670 N N . GLU A 1 333 ? 2.119 10.189 0.484 1.00 84.06 333 GLU A N 1
ATOM 2671 C CA . GLU A 1 333 ? 0.909 9.491 0.937 1.00 84.06 333 GLU A CA 1
ATOM 2672 C C . GLU A 1 333 ? 1.171 8.055 1.409 1.00 84.06 333 GLU A C 1
ATOM 2674 O O . GLU A 1 333 ? 0.310 7.461 2.053 1.00 84.06 333 GLU A O 1
ATOM 2679 N N . PHE A 1 334 ? 2.352 7.494 1.142 1.00 89.56 334 PHE A N 1
ATOM 2680 C CA . PHE A 1 334 ? 2.713 6.137 1.550 1.00 89.56 334 PHE A CA 1
ATOM 2681 C C . PHE A 1 334 ? 3.670 6.146 2.738 1.00 89.56 334 PHE A C 1
ATOM 2683 O O . PHE A 1 334 ? 4.460 7.076 2.921 1.00 89.56 334 PHE A O 1
ATOM 2690 N N . VAL A 1 335 ? 3.611 5.094 3.554 1.00 88.69 335 VAL A N 1
ATOM 2691 C CA . VAL A 1 335 ? 4.527 4.927 4.688 1.00 88.69 335 VAL A CA 1
ATOM 2692 C C . VAL A 1 335 ? 5.957 4.688 4.164 1.00 88.69 335 VAL A C 1
ATOM 2694 O O . VAL A 1 335 ? 6.160 3.764 3.369 1.00 88.69 335 VAL A O 1
ATOM 2697 N N . PRO A 1 336 ? 6.963 5.476 4.597 1.00 89.06 336 PRO A N 1
ATOM 2698 C CA . PRO A 1 336 ? 8.364 5.254 4.241 1.00 89.06 336 PRO A CA 1
ATOM 2699 C C . PRO A 1 336 ? 8.837 3.825 4.534 1.00 89.06 336 PRO A C 1
ATOM 2701 O O . PRO A 1 336 ? 8.541 3.267 5.589 1.00 89.06 336 PRO A O 1
ATOM 2704 N N . GLY A 1 337 ? 9.582 3.231 3.600 1.00 88.12 337 GLY A N 1
ATOM 2705 C CA . GLY A 1 337 ? 10.155 1.885 3.738 1.00 88.12 337 GLY A CA 1
ATOM 2706 C C . GLY A 1 337 ? 9.181 0.715 3.540 1.00 88.12 337 GLY A C 1
ATOM 2707 O O . GLY A 1 337 ? 9.638 -0.427 3.477 1.00 88.12 337 GLY A O 1
ATOM 2708 N N . VAL A 1 338 ? 7.873 0.973 3.416 1.00 93.06 338 VAL A N 1
ATOM 2709 C CA . VAL A 1 338 ? 6.868 -0.067 3.122 1.00 93.06 338 VAL A CA 1
ATOM 2710 C C . VAL A 1 338 ? 6.677 -0.243 1.616 1.00 93.06 338 VAL A C 1
ATOM 2712 O O . VAL A 1 338 ? 6.602 -1.376 1.154 1.00 93.06 338 VAL A O 1
ATOM 2715 N N . LEU A 1 339 ? 6.651 0.856 0.855 1.00 94.06 339 LEU A N 1
ATOM 2716 C CA . LEU A 1 339 ? 6.473 0.827 -0.597 1.00 94.06 339 LEU A CA 1
ATOM 2717 C C . LEU A 1 339 ? 7.695 0.207 -1.290 1.00 94.06 339 LEU A C 1
ATOM 2719 O O . LEU A 1 339 ? 8.807 0.717 -1.163 1.00 94.06 339 LEU A O 1
ATOM 2723 N N . LYS A 1 340 ? 7.470 -0.879 -2.032 1.00 95.81 340 LYS A N 1
ATOM 2724 C CA . LYS A 1 340 ? 8.486 -1.657 -2.755 1.00 95.81 340 LYS A CA 1
ATOM 2725 C C . LYS A 1 340 ? 8.355 -1.567 -4.265 1.00 95.81 340 LYS A C 1
ATOM 2727 O O . LYS A 1 340 ? 9.378 -1.531 -4.943 1.00 95.81 340 LYS A O 1
ATOM 2732 N N . LYS A 1 341 ? 7.131 -1.492 -4.787 1.00 95.00 341 LYS A N 1
ATOM 2733 C CA . LYS A 1 341 ? 6.869 -1.444 -6.228 1.00 95.00 341 LYS A CA 1
ATOM 2734 C C . LYS A 1 341 ? 5.949 -0.293 -6.589 1.00 95.00 341 LYS A C 1
ATOM 2736 O O . LYS A 1 341 ? 4.897 -0.123 -5.974 1.00 95.00 341 LYS A O 1
ATOM 2741 N N . LEU A 1 342 ? 6.317 0.441 -7.634 1.00 93.19 342 LEU A N 1
ATOM 2742 C CA . LEU A 1 342 ? 5.491 1.489 -8.222 1.00 93.19 342 LEU A CA 1
ATOM 2743 C C . LEU A 1 342 ? 5.344 1.275 -9.730 1.00 93.19 342 LEU A C 1
ATOM 2745 O O . LEU A 1 342 ? 6.334 1.182 -10.451 1.00 93.19 342 LEU A O 1
ATOM 2749 N N . VAL A 1 343 ? 4.103 1.236 -10.202 1.00 91.94 343 VAL A N 1
ATOM 2750 C CA . VAL A 1 343 ? 3.744 1.223 -11.621 1.00 91.94 343 VAL A CA 1
ATOM 2751 C C . VAL A 1 343 ? 2.961 2.497 -11.928 1.00 91.94 343 VAL A C 1
ATOM 2753 O O . VAL A 1 343 ? 1.917 2.739 -11.322 1.00 91.94 343 VAL A O 1
ATOM 2756 N N . LEU A 1 344 ? 3.470 3.315 -12.848 1.00 88.94 344 LEU A N 1
ATOM 2757 C CA . LEU A 1 344 ? 2.878 4.578 -13.277 1.00 88.94 344 LEU A CA 1
ATOM 2758 C C . LEU A 1 344 ? 2.430 4.504 -14.747 1.00 88.94 344 LEU A C 1
ATOM 2760 O O . LEU A 1 344 ? 3.218 4.228 -15.655 1.00 88.94 344 LEU A O 1
ATOM 2764 N N . HIS A 1 345 ? 1.151 4.797 -14.964 1.00 82.94 345 HIS A N 1
ATOM 2765 C CA . HIS A 1 345 ? 0.446 4.817 -16.245 1.00 82.94 345 HIS A CA 1
ATOM 2766 C C . HIS A 1 345 ? -0.080 6.229 -16.563 1.00 82.94 345 HIS A C 1
ATOM 2768 O O . HIS A 1 345 ? -1.264 6.406 -16.849 1.00 82.94 345 HIS A O 1
ATOM 2774 N N . ASP A 1 346 ? 0.763 7.259 -16.452 1.00 75.56 346 ASP A N 1
ATOM 2775 C CA . ASP A 1 346 ? 0.380 8.631 -16.817 1.00 75.56 346 ASP A CA 1
ATOM 2776 C C . ASP A 1 346 ? 0.843 8.950 -18.246 1.00 75.56 346 ASP A C 1
ATOM 2778 O O . ASP A 1 346 ? 1.967 9.384 -18.471 1.00 75.56 346 ASP A O 1
ATOM 2782 N N . TYR A 1 347 ? -0.012 8.745 -19.243 1.00 68.38 347 TYR A N 1
ATOM 2783 C CA . TYR A 1 347 ? 0.330 9.079 -20.633 1.00 68.38 347 TYR A CA 1
ATOM 2784 C C . TYR A 1 347 ? 0.274 10.583 -20.936 1.00 68.38 347 TYR A C 1
ATOM 2786 O O . TYR A 1 347 ? 0.585 10.992 -22.052 1.00 68.38 347 TYR A O 1
ATOM 2794 N N . ARG A 1 348 ? -0.185 11.417 -19.991 1.00 65.00 348 ARG A N 1
ATOM 2795 C CA . ARG A 1 348 ? -0.545 12.811 -20.282 1.00 65.00 348 ARG A CA 1
ATOM 2796 C C . ARG A 1 348 ? 0.514 13.819 -19.851 1.00 65.00 348 ARG A C 1
ATOM 2798 O O . ARG A 1 348 ? 0.501 14.924 -20.383 1.00 65.00 348 ARG A O 1
ATOM 2805 N N . ASN A 1 349 ? 1.409 13.476 -18.922 1.00 62.06 349 ASN A N 1
ATOM 2806 C CA . ASN A 1 349 ? 2.402 14.415 -18.391 1.00 62.06 349 ASN A CA 1
ATOM 2807 C C . ASN A 1 349 ? 3.790 13.787 -18.219 1.00 62.06 349 ASN A C 1
ATOM 2809 O O . ASN A 1 349 ? 3.914 12.610 -17.882 1.00 62.06 349 ASN A O 1
ATOM 2813 N N . SER A 1 350 ? 4.837 14.611 -18.347 1.00 65.69 350 SER A N 1
ATOM 2814 C CA . SER A 1 350 ? 6.162 14.266 -17.826 1.00 65.69 350 SER A CA 1
ATOM 2815 C C . SER A 1 350 ? 6.049 14.0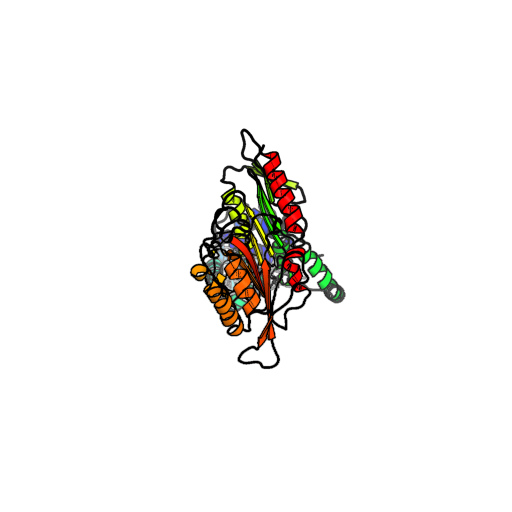63 -16.312 1.00 65.69 350 SER A C 1
ATOM 2817 O O . SER A 1 350 ? 5.634 14.987 -15.600 1.00 65.69 350 SER A O 1
ATOM 2819 N N . PRO A 1 351 ? 6.375 12.874 -15.791 1.00 67.88 351 PRO A N 1
ATOM 2820 C CA . PRO A 1 351 ? 6.109 12.550 -14.403 1.00 67.88 351 PRO A CA 1
ATOM 2821 C C . PRO A 1 351 ? 7.043 13.363 -13.499 1.00 67.88 351 PRO A C 1
ATOM 2823 O O . PRO A 1 351 ? 8.260 13.184 -13.502 1.00 67.88 351 PRO A O 1
ATOM 2826 N N . SER A 1 352 ? 6.483 14.259 -12.680 1.00 69.56 352 SER A N 1
ATOM 2827 C CA . SER A 1 352 ? 7.244 14.911 -11.613 1.00 69.56 352 SER A CA 1
ATOM 2828 C C . SER A 1 352 ? 7.383 13.940 -10.440 1.00 69.56 352 SER A C 1
ATOM 2830 O O . SER A 1 352 ? 6.532 13.900 -9.547 1.00 69.56 352 SER A O 1
ATOM 2832 N N . LEU A 1 353 ? 8.425 13.111 -10.450 1.00 74.25 353 LEU A N 1
ATOM 2833 C CA . LEU A 1 353 ? 8.647 12.144 -9.377 1.00 74.25 353 LEU A CA 1
ATOM 2834 C C . LEU A 1 353 ? 9.411 12.772 -8.210 1.00 74.25 353 LEU A C 1
ATOM 2836 O O . LEU A 1 353 ? 10.448 13.404 -8.417 1.00 74.25 353 LEU A O 1
ATOM 2840 N N . PRO A 1 354 ? 8.958 12.570 -6.961 1.00 80.88 354 PRO A N 1
ATOM 2841 C CA . PRO A 1 354 ? 9.687 13.007 -5.780 1.00 80.88 354 PRO A CA 1
ATOM 2842 C C . PRO A 1 354 ? 10.828 12.024 -5.476 1.00 80.88 354 PRO A C 1
ATOM 2844 O O . PRO A 1 354 ? 10.810 11.323 -4.461 1.00 80.88 354 PRO A O 1
ATOM 2847 N N . THR A 1 355 ? 11.829 11.975 -6.357 1.00 84.75 355 THR A N 1
ATOM 2848 C CA . THR A 1 355 ? 12.968 11.041 -6.289 1.00 84.75 355 THR A CA 1
ATOM 2849 C C . THR A 1 355 ? 13.824 11.204 -5.030 1.00 84.75 355 THR A C 1
ATOM 2851 O O . THR A 1 355 ? 14.564 10.308 -4.644 1.00 84.75 355 THR A O 1
ATOM 2854 N N . GLU A 1 356 ? 13.699 12.338 -4.342 1.00 88.12 356 GLU A N 1
ATOM 2855 C CA . GLU A 1 356 ? 14.419 12.604 -3.093 1.00 88.12 356 GLU A CA 1
ATOM 2856 C C . GLU A 1 356 ? 13.726 12.040 -1.843 1.00 88.12 356 GLU A C 1
ATOM 2858 O O . GLU A 1 356 ? 14.320 12.030 -0.760 1.00 88.12 356 GLU A O 1
ATOM 2863 N N . SER A 1 357 ? 12.481 11.573 -1.977 1.00 90.50 357 SER A N 1
ATOM 2864 C CA . SER A 1 357 ? 11.685 11.060 -0.859 1.00 90.50 357 SER A CA 1
ATOM 2865 C C . SER A 1 357 ? 12.213 9.731 -0.312 1.00 90.50 357 SER A C 1
ATOM 2867 O O . SER A 1 357 ? 12.779 8.913 -1.039 1.00 90.50 357 SER A O 1
ATOM 2869 N N . ASP A 1 358 ? 11.976 9.483 0.977 1.00 91.06 358 ASP A N 1
ATOM 2870 C CA . ASP A 1 358 ? 12.332 8.211 1.620 1.00 91.06 358 ASP A CA 1
ATOM 2871 C C . ASP A 1 358 ? 11.571 7.030 1.002 1.00 91.06 358 ASP A C 1
ATOM 2873 O O . ASP A 1 358 ? 12.084 5.915 0.932 1.00 91.06 358 ASP A O 1
ATOM 2877 N N . GLN A 1 359 ? 10.355 7.277 0.508 1.00 91.88 359 GLN A N 1
ATOM 2878 C CA . GLN A 1 359 ? 9.558 6.297 -0.221 1.00 91.88 359 GLN A CA 1
ATOM 2879 C C . GLN A 1 359 ? 10.240 5.887 -1.530 1.00 91.88 359 GLN A C 1
ATOM 2881 O O . GLN A 1 359 ? 10.339 4.694 -1.790 1.00 91.88 359 GLN A O 1
ATOM 2886 N N . TRP A 1 360 ? 10.756 6.840 -2.318 1.00 93.50 360 TRP A N 1
ATOM 2887 C CA . TRP A 1 360 ? 11.494 6.535 -3.551 1.00 93.50 360 TRP A CA 1
ATOM 2888 C C . TRP A 1 360 ? 12.764 5.730 -3.274 1.00 93.50 360 TRP A C 1
ATOM 2890 O O . TRP A 1 360 ? 13.016 4.713 -3.916 1.00 93.50 360 TRP A O 1
ATOM 2900 N N . LYS A 1 361 ? 13.542 6.155 -2.274 1.00 93.44 361 LYS A N 1
ATOM 2901 C CA . LYS A 1 361 ? 14.779 5.474 -1.861 1.00 93.44 361 LYS A CA 1
ATOM 2902 C C . LYS A 1 361 ? 14.533 4.046 -1.363 1.00 93.44 361 LYS A C 1
ATOM 2904 O O . LYS A 1 361 ? 15.441 3.223 -1.413 1.00 93.44 361 LYS A O 1
ATOM 2909 N N . GLY A 1 362 ? 13.326 3.761 -0.868 1.00 93.44 362 GLY A N 1
ATOM 2910 C CA . GLY A 1 362 ? 12.904 2.436 -0.412 1.00 93.44 362 GLY A CA 1
ATOM 2911 C C . GLY A 1 362 ? 12.350 1.511 -1.502 1.00 93.44 362 GLY A C 1
ATOM 2912 O O . GLY A 1 362 ? 12.148 0.327 -1.207 1.00 93.44 362 GLY A O 1
ATOM 2913 N N . LEU A 1 363 ? 12.110 2.025 -2.718 1.00 95.25 363 LEU A N 1
ATOM 2914 C CA . LEU A 1 363 ? 11.613 1.236 -3.845 1.00 95.25 363 LEU A CA 1
ATOM 2915 C C . LEU A 1 363 ? 12.639 0.197 -4.293 1.00 95.25 363 LEU A C 1
ATOM 2917 O O . LEU A 1 363 ? 13.844 0.435 -4.304 1.00 95.25 363 LEU A O 1
ATOM 2921 N N . GLU A 1 364 ? 12.122 -0.948 -4.715 1.00 96.56 364 GLU A N 1
ATOM 2922 C CA . GLU A 1 364 ? 12.882 -2.028 -5.340 1.00 96.56 364 GLU A CA 1
ATOM 2923 C C . GLU A 1 364 ? 12.517 -2.167 -6.819 1.00 96.56 364 GLU A C 1
ATOM 2925 O O . GLU A 1 364 ? 13.363 -2.566 -7.617 1.00 96.56 364 GLU A O 1
ATOM 2930 N N . GLU A 1 365 ? 11.287 -1.807 -7.196 1.00 95.88 365 GLU A N 1
ATOM 2931 C CA . GLU A 1 365 ? 10.810 -1.883 -8.570 1.00 95.88 365 GLU A CA 1
ATOM 2932 C C . GLU A 1 365 ? 10.061 -0.616 -9.008 1.00 95.88 365 GLU A C 1
ATOM 2934 O O . GLU A 1 365 ? 9.211 -0.096 -8.276 1.00 95.88 365 GLU A O 1
ATOM 2939 N N . PHE A 1 366 ? 10.322 -0.154 -10.233 1.00 94.81 366 PHE A N 1
ATOM 2940 C CA . PHE A 1 366 ? 9.649 1.009 -10.816 1.00 94.81 366 PHE A CA 1
ATOM 2941 C C . PHE A 1 366 ? 9.357 0.822 -12.307 1.00 94.81 366 PHE A C 1
ATOM 2943 O O . PHE A 1 366 ? 10.270 0.605 -13.093 1.00 94.81 366 PHE A O 1
ATOM 2950 N N . TYR A 1 367 ? 8.098 0.964 -12.713 1.00 93.12 367 TYR A N 1
ATOM 2951 C CA . TYR A 1 367 ? 7.689 0.848 -14.113 1.00 93.12 367 TYR A CA 1
ATOM 2952 C C . TYR A 1 367 ? 6.885 2.080 -14.508 1.00 93.12 367 TYR A C 1
ATOM 2954 O O . TYR A 1 367 ? 5.899 2.410 -13.853 1.00 93.12 367 TYR A O 1
ATOM 2962 N N . CYS A 1 368 ? 7.286 2.762 -15.573 1.00 90.94 368 CYS A N 1
ATOM 2963 C CA . CYS A 1 368 ? 6.680 4.012 -16.005 1.00 90.94 368 CYS A CA 1
ATOM 2964 C C . CYS A 1 368 ? 6.530 4.045 -17.519 1.00 90.94 368 CYS A C 1
ATOM 2966 O O . CYS A 1 368 ? 7.514 3.966 -18.243 1.00 90.94 368 CYS A O 1
ATOM 2968 N N . HIS A 1 369 ? 5.295 4.209 -17.987 1.00 86.75 369 HIS A N 1
ATOM 2969 C CA . HIS A 1 369 ? 5.004 4.367 -19.418 1.00 86.75 369 HIS A CA 1
ATOM 2970 C C . HIS A 1 369 ? 5.022 5.838 -19.861 1.00 86.75 369 HIS A C 1
ATOM 2972 O O . HIS A 1 369 ? 4.796 6.146 -21.026 1.00 86.75 369 HIS A O 1
ATOM 2978 N N . SER A 1 370 ? 5.275 6.755 -18.929 1.00 86.00 370 SER A N 1
ATOM 2979 C CA . SER A 1 370 ? 5.478 8.175 -19.201 1.00 86.00 370 SER A CA 1
ATOM 2980 C C . SER A 1 370 ? 6.935 8.449 -19.554 1.00 86.00 370 SER A C 1
ATOM 2982 O O . SER A 1 370 ? 7.840 7.786 -19.036 1.00 86.00 370 SER A O 1
ATOM 2984 N N . SER A 1 371 ? 7.164 9.472 -20.375 1.00 88.75 371 SER A N 1
ATOM 2985 C CA . SER A 1 371 ? 8.505 9.860 -20.786 1.00 88.75 371 SER A CA 1
ATOM 2986 C C . SER A 1 371 ? 9.114 10.928 -19.874 1.00 88.75 371 SER A C 1
ATOM 2988 O O . SER A 1 371 ? 8.508 11.957 -19.554 1.00 88.75 371 SER A O 1
ATOM 2990 N N . PHE A 1 372 ? 10.346 10.675 -19.446 1.00 90.62 372 PHE A N 1
ATOM 2991 C CA . PHE A 1 372 ? 11.195 11.646 -18.769 1.00 90.62 372 PHE A CA 1
ATOM 2992 C C . PHE A 1 372 ? 11.822 12.593 -19.798 1.00 90.62 372 PHE A C 1
ATOM 2994 O O . PHE A 1 372 ? 12.022 12.194 -20.951 1.00 90.62 372 PHE A O 1
ATOM 3001 N N . PRO A 1 373 ? 12.099 13.854 -19.424 1.00 90.94 373 PRO A N 1
ATOM 3002 C CA . PRO A 1 373 ? 12.664 14.829 -20.349 1.00 90.94 373 PRO A CA 1
ATOM 3003 C C . PRO A 1 373 ? 14.089 14.457 -20.771 1.00 90.94 373 PRO A C 1
ATOM 3005 O O . PRO A 1 373 ? 14.372 14.476 -21.963 1.00 90.94 373 PRO A O 1
ATOM 3008 N N . ASP A 1 374 ? 14.937 14.071 -19.814 1.00 92.81 374 ASP A N 1
ATOM 3009 C CA . ASP A 1 374 ? 16.364 13.820 -20.021 1.00 92.81 374 ASP A CA 1
ATOM 3010 C C . ASP A 1 374 ? 16.900 12.661 -19.159 1.00 92.81 374 ASP A C 1
ATOM 3012 O O . ASP A 1 374 ? 16.357 12.366 -18.087 1.00 92.81 374 ASP A O 1
ATOM 3016 N N . LEU A 1 375 ? 17.975 12.016 -19.622 1.00 94.00 375 LEU A N 1
ATOM 3017 C CA . LEU A 1 375 ? 18.666 10.892 -18.988 1.00 94.00 375 LEU A CA 1
ATOM 3018 C C . LEU A 1 375 ? 19.223 11.281 -17.618 1.00 94.00 375 LEU A C 1
ATOM 3020 O O . LEU A 1 375 ? 19.032 10.548 -16.648 1.00 94.00 375 LEU A O 1
ATOM 3024 N N . GLU A 1 376 ? 19.880 12.437 -17.509 1.00 93.38 376 GLU A N 1
ATOM 3025 C CA . GLU A 1 376 ? 20.564 12.858 -16.279 1.00 93.38 376 GLU A CA 1
ATOM 3026 C C . GLU A 1 376 ? 19.588 13.108 -15.116 1.00 93.38 376 GLU A C 1
ATOM 3028 O O . GLU A 1 376 ? 19.935 12.906 -13.948 1.00 93.38 376 GLU A O 1
ATOM 3033 N N . SER A 1 377 ? 18.344 13.495 -15.408 1.00 90.50 377 SER A N 1
ATOM 3034 C CA . SER A 1 377 ? 17.314 13.757 -14.400 1.00 90.50 377 SER A CA 1
ATOM 3035 C C . SER A 1 377 ? 16.819 12.502 -13.674 1.00 90.50 377 SER A C 1
ATOM 3037 O O . SER A 1 377 ? 16.387 12.606 -12.513 1.00 90.50 377 SER A O 1
ATOM 3039 N N . ILE A 1 378 ? 16.880 11.338 -14.334 1.00 92.81 378 ILE A N 1
ATOM 3040 C CA . ILE A 1 378 ? 16.257 10.089 -13.875 1.00 92.81 378 ILE A CA 1
ATOM 3041 C C . ILE A 1 378 ? 17.256 8.946 -13.686 1.00 92.81 378 ILE A C 1
ATOM 3043 O O . ILE A 1 378 ? 17.198 8.279 -12.655 1.00 92.81 378 ILE A O 1
ATOM 3047 N N . TRP A 1 379 ? 18.205 8.755 -14.606 1.00 95.44 379 TRP A N 1
ATOM 3048 C CA . TRP A 1 379 ? 19.075 7.577 -14.640 1.00 95.44 379 TRP A CA 1
ATOM 3049 C C . TRP A 1 379 ? 19.884 7.369 -13.354 1.00 95.44 379 TRP A C 1
ATOM 3051 O O . TRP A 1 379 ? 19.766 6.301 -12.748 1.00 95.44 379 TRP A O 1
ATOM 3061 N N . PRO A 1 380 ? 20.617 8.371 -12.824 1.00 95.94 380 PRO A N 1
ATOM 3062 C CA . PRO A 1 380 ? 21.363 8.184 -11.578 1.00 95.94 380 PRO A CA 1
ATOM 3063 C C . PRO A 1 380 ? 20.463 7.819 -10.390 1.00 95.94 380 PRO A C 1
ATOM 3065 O O . PRO A 1 380 ? 20.911 7.201 -9.427 1.00 95.94 380 PRO A O 1
ATOM 3068 N N . LYS A 1 381 ? 19.182 8.201 -10.452 1.00 94.69 381 LYS A N 1
ATOM 3069 C CA . LYS A 1 381 ? 18.202 8.028 -9.377 1.00 94.69 381 LYS A CA 1
ATOM 3070 C C . LYS A 1 381 ? 17.452 6.704 -9.446 1.00 94.69 381 LYS A C 1
ATOM 3072 O O . LYS A 1 381 ? 16.650 6.447 -8.552 1.00 94.69 381 LYS A O 1
ATOM 3077 N N . THR A 1 382 ? 17.675 5.901 -10.486 1.00 95.62 382 THR A N 1
ATOM 3078 C CA . THR A 1 382 ? 17.089 4.564 -10.658 1.00 95.62 382 THR A CA 1
ATOM 3079 C C . THR A 1 382 ? 18.095 3.442 -10.408 1.00 95.62 382 THR A C 1
ATOM 3081 O O . THR A 1 382 ? 17.693 2.287 -10.328 1.00 95.62 382 THR A O 1
ATOM 3084 N N . LEU A 1 383 ? 19.387 3.753 -10.238 1.00 96.44 383 LEU A N 1
ATOM 3085 C CA . LEU A 1 383 ? 20.453 2.754 -10.061 1.00 96.44 383 LEU A CA 1
ATOM 3086 C C . LEU A 1 383 ? 20.344 1.929 -8.765 1.00 96.44 383 LEU A C 1
ATOM 3088 O O . LEU A 1 383 ? 20.998 0.896 -8.644 1.00 96.44 383 LEU A O 1
ATOM 3092 N N . HIS A 1 384 ? 19.523 2.350 -7.795 1.00 96.00 384 HIS A N 1
ATOM 3093 C CA . HIS A 1 384 ? 19.242 1.566 -6.584 1.00 96.00 384 HIS A CA 1
ATOM 3094 C C . HIS A 1 384 ? 18.144 0.511 -6.776 1.00 96.00 384 HIS A C 1
ATOM 3096 O O . HIS A 1 384 ? 17.974 -0.347 -5.908 1.00 96.00 384 HIS A O 1
ATOM 3102 N N . LEU A 1 385 ? 17.385 0.574 -7.873 1.00 96.56 385 LEU A N 1
ATOM 3103 C CA . LEU A 1 385 ? 16.268 -0.329 -8.136 1.00 96.56 385 LEU A CA 1
ATOM 3104 C C . LEU A 1 385 ? 16.770 -1.699 -8.596 1.00 96.56 385 LEU A C 1
ATOM 3106 O O . LEU A 1 385 ? 17.715 -1.810 -9.371 1.00 96.56 385 LEU A O 1
ATOM 3110 N N . LYS A 1 386 ? 16.087 -2.764 -8.175 1.00 96.19 386 LYS A N 1
ATOM 3111 C CA . LYS A 1 386 ? 16.340 -4.119 -8.680 1.00 96.19 386 LYS A CA 1
ATOM 3112 C C . LYS A 1 386 ? 15.776 -4.290 -10.086 1.00 96.19 386 LYS A C 1
ATOM 3114 O O . LYS A 1 386 ? 16.447 -4.881 -10.928 1.00 96.19 386 LYS A O 1
ATOM 3119 N N . SER A 1 387 ? 14.573 -3.766 -10.323 1.00 96.00 387 SER A N 1
ATOM 3120 C CA . SER A 1 387 ? 13.901 -3.845 -11.622 1.00 96.00 387 SER A CA 1
ATOM 3121 C C . SER A 1 387 ? 13.347 -2.492 -12.042 1.00 96.00 387 SER A C 1
ATOM 3123 O O . SER A 1 387 ? 12.717 -1.805 -11.234 1.00 96.00 387 SER A O 1
ATOM 3125 N N . SER A 1 388 ? 13.549 -2.097 -13.298 1.00 95.88 388 SER A N 1
ATOM 3126 C CA . SER A 1 388 ? 12.956 -0.855 -13.800 1.00 95.88 388 SER A CA 1
ATOM 3127 C C . SER A 1 388 ? 12.584 -0.871 -15.279 1.00 95.88 388 SER A C 1
ATOM 3129 O O . SER A 1 388 ? 13.224 -1.559 -16.069 1.00 95.88 388 SER A O 1
ATOM 3131 N N . TYR A 1 389 ? 11.556 -0.091 -15.619 1.00 95.00 389 TYR A N 1
ATOM 3132 C CA . TYR A 1 389 ? 11.151 0.252 -16.983 1.00 95.00 389 TYR A CA 1
ATOM 3133 C C . TYR A 1 389 ? 10.782 1.733 -17.048 1.00 95.00 389 TYR A C 1
ATOM 3135 O O . TYR A 1 389 ? 9.956 2.188 -16.250 1.00 95.00 389 TYR A O 1
ATOM 3143 N N . PHE A 1 390 ? 11.356 2.486 -17.983 1.00 93.88 390 PHE A N 1
ATOM 3144 C CA . PHE A 1 390 ? 10.942 3.864 -18.250 1.00 93.88 390 PHE A CA 1
ATOM 3145 C C . PHE A 1 390 ? 11.369 4.353 -19.635 1.00 93.88 390 PHE A C 1
ATOM 3147 O O . PHE A 1 390 ? 12.192 3.738 -20.310 1.00 93.88 390 PHE A O 1
ATOM 3154 N N . ILE A 1 391 ? 10.797 5.484 -20.050 1.00 93.25 391 ILE A N 1
ATOM 3155 C CA . ILE A 1 391 ? 11.037 6.108 -21.352 1.00 93.25 391 ILE A CA 1
ATOM 3156 C C . ILE A 1 391 ? 11.781 7.431 -21.152 1.00 93.25 391 ILE A C 1
ATOM 3158 O O . ILE A 1 391 ? 11.426 8.217 -20.275 1.00 93.25 391 ILE A O 1
ATOM 3162 N N . ILE A 1 392 ? 12.779 7.707 -21.982 1.00 94.25 392 ILE A N 1
ATOM 3163 C CA . ILE A 1 392 ? 13.518 8.968 -22.039 1.00 94.25 392 ILE A CA 1
ATOM 3164 C C . ILE A 1 392 ? 13.222 9.631 -23.385 1.00 94.25 392 ILE A C 1
ATOM 3166 O O . ILE A 1 392 ? 13.355 9.012 -24.436 1.00 94.25 392 ILE A O 1
ATOM 3170 N N . SER A 1 393 ? 12.795 10.893 -23.343 1.00 92.44 393 SER A N 1
ATOM 3171 C CA . SER A 1 393 ? 12.389 11.644 -24.540 1.00 92.44 393 SER A CA 1
ATOM 3172 C C . SER A 1 393 ? 13.567 12.250 -25.294 1.00 92.44 393 SER A C 1
ATOM 3174 O O . SER A 1 393 ? 13.448 12.489 -26.498 1.00 92.44 393 SER A O 1
ATOM 3176 N N . GLU A 1 394 ? 14.661 12.574 -24.599 1.00 93.69 394 GLU A N 1
ATOM 3177 C CA . GLU A 1 394 ? 15.855 13.099 -25.252 1.00 93.69 394 GLU A CA 1
ATOM 3178 C C . GLU A 1 394 ? 16.532 12.038 -26.118 1.00 93.69 394 GLU A C 1
ATOM 3180 O O . GLU A 1 394 ? 16.496 10.840 -25.822 1.00 93.69 394 GLU A O 1
ATOM 3185 N N . SER A 1 395 ? 17.166 12.502 -27.194 1.00 94.69 395 SER A N 1
ATOM 3186 C CA . SER A 1 395 ? 18.033 11.642 -27.984 1.00 94.69 395 SER A CA 1
ATOM 3187 C C . SER A 1 395 ? 19.289 11.334 -27.179 1.00 94.69 395 SER A C 1
ATOM 3189 O O . SER A 1 395 ? 19.952 12.256 -26.701 1.00 94.69 395 SER A O 1
ATOM 3191 N N . VAL A 1 396 ? 19.633 10.056 -27.076 1.00 96.12 396 VAL A N 1
ATOM 3192 C CA . VAL A 1 396 ? 20.879 9.597 -26.466 1.00 96.12 396 VAL A CA 1
ATOM 3193 C C . VAL A 1 396 ? 21.865 9.177 -27.549 1.00 96.12 396 VAL A C 1
ATOM 3195 O O . VAL A 1 396 ? 21.473 8.742 -28.627 1.00 96.12 396 VAL A O 1
ATOM 3198 N N . ASN A 1 397 ? 23.155 9.305 -27.268 1.00 96.44 397 ASN A N 1
ATOM 3199 C CA . ASN A 1 397 ? 24.220 8.852 -28.154 1.00 96.44 397 ASN A CA 1
ATOM 3200 C C . ASN A 1 397 ? 24.849 7.533 -27.667 1.00 96.44 397 ASN A C 1
ATOM 3202 O O . ASN A 1 397 ? 24.589 7.059 -26.558 1.00 96.44 397 ASN A O 1
ATOM 3206 N N . THR A 1 398 ? 25.721 6.956 -28.495 1.00 97.06 398 THR A N 1
ATOM 3207 C CA . THR A 1 398 ? 26.461 5.720 -28.201 1.00 97.06 398 THR A CA 1
ATOM 3208 C C . THR A 1 398 ? 27.200 5.782 -26.858 1.00 97.06 398 THR A C 1
ATOM 3210 O O . THR A 1 398 ? 27.135 4.841 -26.069 1.00 97.06 398 THR A O 1
ATOM 3213 N N . GLU A 1 399 ? 27.869 6.898 -26.552 1.00 97.62 399 GLU A N 1
ATOM 3214 C CA . GLU A 1 399 ? 28.644 7.070 -25.316 1.00 97.62 399 GLU A CA 1
ATOM 3215 C C . GLU A 1 399 ? 27.756 7.034 -24.063 1.00 97.62 399 GLU A C 1
ATOM 3217 O O . GLU A 1 399 ? 28.097 6.369 -23.083 1.00 97.62 399 GLU A O 1
ATOM 3222 N N . GLN A 1 400 ? 26.588 7.678 -24.101 1.00 97.75 400 GLN A N 1
ATOM 3223 C CA . GLN A 1 400 ? 25.621 7.664 -23.002 1.00 97.75 400 GLN A CA 1
ATOM 3224 C C . GLN A 1 400 ? 25.106 6.249 -22.726 1.00 97.75 400 GLN A C 1
ATOM 3226 O O . GLN A 1 400 ? 25.042 5.836 -21.568 1.00 97.75 400 GLN A O 1
ATOM 3231 N N . VAL A 1 401 ? 24.819 5.466 -23.768 1.00 97.56 401 VAL A N 1
ATOM 3232 C CA . VAL A 1 401 ? 24.376 4.072 -23.610 1.00 97.56 401 VAL A CA 1
ATOM 3233 C C . VAL A 1 401 ? 25.485 3.185 -23.028 1.00 97.56 401 VAL A C 1
ATOM 3235 O O . VAL A 1 401 ? 25.231 2.342 -22.162 1.00 97.56 401 VAL A O 1
ATOM 3238 N N . LEU A 1 402 ? 26.737 3.391 -23.443 1.00 97.62 402 LEU A N 1
ATOM 3239 C CA . LEU A 1 402 ? 27.883 2.685 -22.863 1.00 97.62 402 LEU A CA 1
ATOM 3240 C C . LEU A 1 402 ? 28.132 3.093 -21.401 1.00 97.62 402 LEU A C 1
ATOM 3242 O O . LEU A 1 402 ? 28.455 2.230 -20.584 1.00 97.62 402 LEU A O 1
ATOM 3246 N N . ARG A 1 403 ? 27.902 4.363 -21.038 1.00 97.81 403 ARG A N 1
ATOM 3247 C CA . ARG A 1 403 ? 27.915 4.813 -19.638 1.00 97.81 403 ARG A CA 1
ATOM 3248 C C . ARG A 1 403 ? 26.825 4.123 -18.819 1.00 97.81 403 ARG A C 1
ATOM 3250 O O . ARG A 1 403 ? 27.120 3.651 -17.728 1.00 97.81 403 ARG A O 1
ATOM 3257 N N . MET A 1 404 ? 25.604 3.991 -19.345 1.00 98.06 404 MET A N 1
ATOM 3258 C CA . MET A 1 404 ? 24.530 3.249 -18.667 1.00 98.06 404 MET A CA 1
ATOM 3259 C C . MET A 1 404 ? 24.948 1.802 -18.379 1.00 98.06 404 MET A C 1
ATOM 3261 O O . MET A 1 404 ? 24.779 1.314 -17.263 1.00 98.06 404 MET A O 1
ATOM 3265 N N . ARG A 1 405 ? 25.560 1.118 -19.355 1.00 97.44 405 ARG A N 1
ATOM 3266 C CA . ARG A 1 405 ? 26.121 -0.228 -19.152 1.00 97.44 405 ARG A CA 1
ATOM 3267 C C . ARG A 1 405 ? 27.128 -0.251 -18.001 1.00 97.44 405 ARG A C 1
ATOM 3269 O O . ARG A 1 405 ? 27.058 -1.142 -17.156 1.00 97.44 405 ARG A O 1
ATOM 3276 N N . ASP A 1 406 ? 28.062 0.694 -17.974 1.00 97.69 406 ASP A N 1
ATOM 3277 C CA . ASP A 1 406 ? 29.105 0.752 -16.944 1.00 97.69 406 ASP A CA 1
ATOM 3278 C C . ASP A 1 406 ? 28.522 1.057 -15.559 1.00 97.69 406 ASP A C 1
ATOM 3280 O O . ASP A 1 406 ? 28.915 0.435 -14.570 1.00 97.69 406 ASP A O 1
ATOM 3284 N N . ASP A 1 407 ? 27.519 1.930 -15.483 1.00 97.69 407 ASP A N 1
ATOM 3285 C CA . ASP A 1 407 ? 26.773 2.194 -14.255 1.00 97.69 407 ASP A CA 1
ATOM 3286 C C . ASP A 1 407 ? 26.065 0.924 -13.752 1.00 97.69 407 ASP A C 1
ATOM 3288 O O . ASP A 1 407 ? 26.157 0.603 -12.566 1.00 97.69 407 ASP A O 1
ATOM 3292 N N . VAL A 1 408 ? 25.428 0.141 -14.631 1.00 96.56 408 VAL A N 1
ATOM 3293 C CA . VAL A 1 408 ? 24.796 -1.138 -14.250 1.00 96.56 408 VAL A CA 1
ATOM 3294 C C . VAL A 1 408 ? 25.836 -2.172 -13.803 1.00 96.56 408 VAL A C 1
ATOM 3296 O O . VAL A 1 408 ? 25.623 -2.875 -12.815 1.00 96.56 408 VAL A O 1
ATOM 3299 N N . LEU A 1 409 ? 26.993 -2.250 -14.469 1.00 95.88 409 LEU A N 1
ATOM 3300 C CA . LEU A 1 409 ? 28.099 -3.127 -14.058 1.00 95.88 409 LEU A CA 1
ATOM 3301 C C . LEU A 1 409 ? 28.638 -2.777 -12.663 1.00 95.88 409 LEU A C 1
ATOM 3303 O O . LEU A 1 409 ? 29.037 -3.674 -11.918 1.00 95.88 409 LEU A O 1
ATOM 3307 N N . ASN A 1 410 ? 28.618 -1.496 -12.294 1.00 95.69 410 ASN A N 1
ATOM 3308 C CA . ASN A 1 410 ? 29.014 -1.022 -10.968 1.00 95.69 410 ASN A CA 1
ATOM 3309 C C . ASN A 1 410 ? 27.913 -1.187 -9.903 1.00 95.69 410 ASN A C 1
ATOM 3311 O O . ASN A 1 410 ? 28.188 -1.027 -8.714 1.00 95.69 410 ASN A O 1
ATOM 3315 N N . ASN A 1 411 ? 26.691 -1.559 -10.299 1.00 95.12 411 ASN A N 1
ATOM 3316 C CA . ASN A 1 411 ? 25.543 -1.760 -9.415 1.00 95.12 411 ASN A CA 1
ATOM 3317 C C . ASN A 1 411 ? 24.972 -3.187 -9.563 1.00 95.12 411 ASN A C 1
ATOM 3319 O O . ASN A 1 411 ? 23.874 -3.374 -10.087 1.00 95.12 411 ASN A O 1
ATOM 3323 N N . PRO A 1 412 ? 25.664 -4.229 -9.052 1.00 91.50 412 PRO A N 1
ATOM 3324 C CA . PRO A 1 412 ? 25.265 -5.633 -9.233 1.00 91.50 412 PRO A CA 1
ATOM 3325 C C . PRO A 1 412 ? 23.937 -6.016 -8.553 1.00 91.50 412 PRO A C 1
ATOM 3327 O O . PRO A 1 412 ? 23.456 -7.132 -8.732 1.00 91.50 412 PRO A O 1
ATOM 3330 N N . GLY A 1 413 ? 23.341 -5.117 -7.760 1.00 92.69 413 GLY A N 1
ATOM 3331 C CA . GLY A 1 413 ? 21.997 -5.292 -7.205 1.00 92.69 413 GLY A CA 1
ATOM 3332 C C . GLY A 1 413 ? 20.873 -5.156 -8.241 1.00 92.69 413 GLY A C 1
ATOM 3333 O O . GLY A 1 413 ? 19.770 -5.643 -7.987 1.00 92.69 413 GLY A O 1
ATOM 3334 N N . ILE A 1 414 ? 21.152 -4.538 -9.395 1.00 95.12 414 ILE A N 1
ATOM 3335 C CA . ILE A 1 414 ? 20.210 -4.409 -10.510 1.00 95.12 414 ILE A CA 1
ATOM 3336 C C . ILE A 1 414 ? 20.043 -5.782 -11.166 1.00 95.12 414 ILE A C 1
ATOM 3338 O O . ILE A 1 414 ? 21.009 -6.387 -11.626 1.00 95.12 414 ILE A O 1
ATOM 3342 N N . GLN A 1 415 ? 18.807 -6.271 -11.213 1.00 94.75 415 GLN A N 1
ATOM 3343 C CA . GLN A 1 415 ? 18.439 -7.549 -11.818 1.00 94.75 415 GLN A CA 1
ATOM 3344 C C . GLN A 1 415 ? 17.993 -7.379 -13.270 1.00 94.75 415 GLN A C 1
ATOM 3346 O O . GLN A 1 415 ? 18.396 -8.165 -14.130 1.00 94.75 415 GLN A O 1
ATOM 3351 N N . GLN A 1 416 ? 17.176 -6.359 -13.534 1.00 95.19 416 GLN A N 1
ATOM 3352 C CA . GLN A 1 416 ? 16.650 -6.046 -14.859 1.00 95.19 416 GLN A CA 1
ATOM 3353 C C . GLN A 1 416 ? 16.451 -4.534 -15.001 1.00 95.19 416 GLN A C 1
ATOM 3355 O O . GLN A 1 416 ? 15.936 -3.876 -14.102 1.00 95.19 416 GLN A O 1
ATOM 3360 N N . CYS A 1 417 ? 16.849 -3.955 -16.125 1.00 96.25 417 CYS A N 1
ATOM 3361 C CA . CYS A 1 417 ? 16.598 -2.545 -16.400 1.00 96.25 417 CYS A CA 1
ATOM 3362 C C . CYS A 1 417 ? 16.302 -2.369 -17.881 1.00 96.25 417 CYS A C 1
ATOM 3364 O O . CYS A 1 417 ? 17.092 -2.782 -18.728 1.00 96.25 417 CYS A O 1
ATOM 3366 N N . GLU A 1 418 ? 15.156 -1.776 -18.171 1.00 96.06 418 GLU A N 1
ATOM 3367 C CA . GLU A 1 418 ? 14.689 -1.504 -19.517 1.00 96.06 418 GLU A CA 1
ATOM 3368 C C . GLU A 1 418 ? 14.487 -0.005 -19.682 1.00 96.06 418 GLU A C 1
ATOM 3370 O O . GLU A 1 418 ? 13.795 0.641 -18.892 1.00 96.06 418 GLU A O 1
ATOM 3375 N N . VAL A 1 419 ? 15.111 0.554 -20.710 1.00 96.44 419 VAL A N 1
ATOM 3376 C CA . VAL A 1 419 ? 15.030 1.982 -20.995 1.00 96.44 419 VAL A CA 1
ATOM 3377 C C . VAL A 1 419 ? 14.710 2.162 -22.464 1.00 96.44 419 VAL A C 1
ATOM 3379 O O . VAL A 1 419 ? 15.473 1.730 -23.328 1.00 96.44 419 VAL A O 1
ATOM 3382 N N . HIS A 1 420 ? 13.576 2.795 -22.744 1.00 95.19 420 HIS A N 1
ATOM 3383 C CA . HIS A 1 420 ? 13.283 3.295 -24.081 1.00 95.19 420 HIS A CA 1
ATOM 3384 C C . HIS A 1 420 ? 13.942 4.654 -24.252 1.00 95.19 420 HIS A C 1
ATOM 3386 O O . HIS A 1 420 ? 13.757 5.546 -23.426 1.00 95.19 420 HIS A O 1
ATOM 3392 N N . VAL A 1 421 ? 14.693 4.808 -25.329 1.00 95.69 421 VAL A N 1
ATOM 3393 C CA . VAL A 1 421 ? 15.414 6.028 -25.674 1.00 95.69 421 VAL A CA 1
ATOM 3394 C C . VAL A 1 421 ? 15.199 6.351 -27.143 1.00 95.69 421 VAL A C 1
ATOM 3396 O O . VAL A 1 421 ? 14.758 5.505 -27.919 1.00 95.69 421 VAL A O 1
ATOM 3399 N N . ARG A 1 422 ? 15.566 7.564 -27.537 1.00 94.62 422 ARG A N 1
ATOM 3400 C CA . ARG A 1 422 ? 15.643 7.963 -28.940 1.00 94.62 422 ARG A CA 1
ATOM 3401 C C . ARG A 1 422 ? 17.090 7.988 -29.398 1.00 94.62 422 ARG A C 1
ATOM 3403 O O . ARG A 1 422 ? 17.940 8.490 -28.670 1.00 94.62 422 ARG A O 1
ATOM 3410 N N . MET A 1 423 ? 17.380 7.455 -30.578 1.00 94.31 423 MET A N 1
ATOM 3411 C CA . MET A 1 423 ? 18.725 7.472 -31.170 1.00 94.31 423 MET A CA 1
ATOM 3412 C C . MET A 1 423 ? 18.624 7.665 -32.679 1.00 94.31 423 MET A C 1
ATOM 3414 O O . MET A 1 423 ? 17.643 7.234 -33.280 1.00 94.31 423 MET A O 1
ATOM 3418 N N . THR A 1 424 ? 19.626 8.276 -33.310 1.00 92.25 424 THR A N 1
ATOM 3419 C CA . THR A 1 424 ? 19.698 8.255 -34.781 1.00 92.25 424 THR A CA 1
ATOM 3420 C C . THR A 1 424 ? 20.108 6.869 -35.273 1.00 92.25 424 THR A C 1
ATOM 3422 O O . THR A 1 424 ? 20.762 6.110 -34.547 1.00 92.25 424 THR A O 1
ATOM 3425 N N . MET A 1 425 ? 19.764 6.535 -36.518 1.00 89.00 425 MET A N 1
ATOM 3426 C CA . MET A 1 425 ? 20.126 5.236 -37.093 1.00 89.00 425 MET A CA 1
ATOM 3427 C C . MET A 1 425 ? 21.650 5.020 -37.134 1.00 89.00 425 MET A C 1
ATOM 3429 O O . MET A 1 425 ? 22.126 3.948 -36.766 1.00 89.00 425 MET A O 1
ATOM 3433 N N . ASP A 1 426 ? 22.425 6.061 -37.458 1.00 91.56 426 ASP A N 1
ATOM 3434 C CA . ASP A 1 426 ? 23.894 6.010 -37.453 1.00 91.56 426 ASP A CA 1
ATOM 3435 C C . ASP A 1 426 ? 24.463 5.679 -36.057 1.00 91.56 426 ASP A C 1
ATOM 3437 O O . ASP A 1 426 ? 25.398 4.887 -35.929 1.00 91.56 426 ASP A O 1
ATOM 3441 N N . GLN A 1 427 ? 23.884 6.249 -34.991 1.00 93.44 427 GLN A N 1
ATOM 3442 C CA . GLN A 1 427 ? 24.283 5.952 -33.608 1.00 93.44 427 GLN A CA 1
ATOM 3443 C C . GLN A 1 427 ? 23.897 4.530 -33.200 1.00 93.44 427 GLN A C 1
ATOM 3445 O O . GLN A 1 427 ? 24.645 3.858 -32.490 1.00 93.44 427 GLN A O 1
ATOM 3450 N N . LEU A 1 428 ? 22.731 4.054 -33.640 1.00 92.06 428 LEU A N 1
ATOM 3451 C CA . LEU A 1 428 ? 22.302 2.684 -33.393 1.00 92.06 428 LEU A CA 1
ATOM 3452 C C . LEU A 1 428 ? 23.221 1.675 -34.098 1.00 92.06 428 LEU A C 1
ATOM 3454 O O . LEU A 1 428 ? 23.581 0.658 -33.500 1.00 92.06 428 LEU A O 1
ATOM 3458 N N . ASP A 1 429 ? 23.622 1.949 -35.339 1.00 90.81 429 ASP A N 1
ATOM 3459 C CA . ASP A 1 429 ? 24.560 1.121 -36.099 1.00 90.81 429 ASP A CA 1
ATOM 3460 C C . ASP A 1 429 ? 25.958 1.121 -35.468 1.00 90.81 429 ASP A C 1
ATOM 3462 O O . ASP A 1 429 ? 26.564 0.055 -35.314 1.00 90.81 429 ASP A O 1
ATOM 3466 N N . GLU A 1 430 ? 26.450 2.283 -35.027 1.00 94.69 430 GLU A N 1
ATOM 3467 C CA . GLU A 1 430 ? 27.700 2.395 -34.269 1.00 94.69 430 GLU A CA 1
ATOM 3468 C C . GLU A 1 430 ? 27.641 1.565 -32.978 1.00 94.69 430 GLU A C 1
ATOM 3470 O O . GLU A 1 430 ? 28.524 0.741 -32.719 1.00 94.69 430 GLU A O 1
ATOM 3475 N N . LEU A 1 431 ? 26.581 1.730 -32.183 1.00 95.12 431 LEU A N 1
ATOM 3476 C CA . LEU A 1 431 ? 26.383 0.991 -30.941 1.00 95.12 431 LEU A CA 1
ATOM 3477 C C . LEU A 1 431 ? 26.329 -0.522 -31.192 1.00 95.12 431 LEU A C 1
ATOM 3479 O O . LEU A 1 431 ? 27.003 -1.287 -30.505 1.00 95.12 431 LEU A O 1
ATOM 3483 N N . ASN A 1 432 ? 25.586 -0.965 -32.205 1.00 92.56 432 ASN A N 1
ATOM 3484 C CA . ASN A 1 432 ? 25.512 -2.369 -32.605 1.00 92.56 432 ASN A CA 1
ATOM 3485 C C . ASN A 1 432 ? 26.87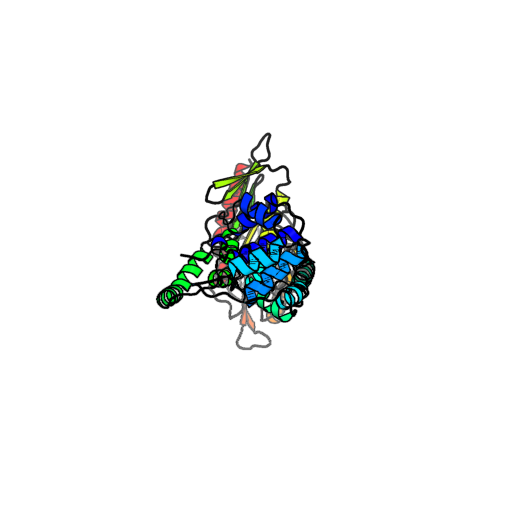8 -2.928 -33.032 1.00 92.56 432 ASN A C 1
ATOM 3487 O O . ASN A 1 432 ? 27.249 -4.029 -32.614 1.00 92.56 432 ASN A O 1
ATOM 3491 N N . ALA A 1 433 ? 27.664 -2.162 -33.793 1.00 93.31 433 ALA A N 1
ATOM 3492 C CA . ALA A 1 433 ? 29.022 -2.541 -34.171 1.00 93.31 433 ALA A CA 1
ATOM 3493 C C . ALA A 1 433 ? 29.939 -2.697 -32.945 1.00 93.31 433 ALA A C 1
ATOM 3495 O O . ALA A 1 433 ? 30.688 -3.672 -32.861 1.00 93.31 433 ALA A O 1
ATOM 3496 N N . VAL A 1 434 ? 29.842 -1.786 -31.968 1.00 95.31 434 VAL A N 1
ATOM 3497 C CA . VAL A 1 434 ? 30.596 -1.850 -30.703 1.00 95.31 434 VAL A CA 1
ATOM 3498 C C . VAL A 1 434 ? 30.188 -3.060 -29.859 1.00 95.31 434 VAL A C 1
ATOM 3500 O O . VAL A 1 434 ? 31.043 -3.730 -29.278 1.00 95.31 434 VAL A O 1
ATOM 3503 N N . LEU A 1 435 ? 28.889 -3.355 -29.783 1.00 93.75 435 LEU A N 1
ATOM 3504 C CA . LEU A 1 435 ? 28.353 -4.476 -29.008 1.00 93.75 435 LEU A CA 1
ATOM 3505 C C . LEU A 1 435 ? 28.535 -5.833 -29.709 1.00 93.75 435 LEU A C 1
ATOM 3507 O O . LEU A 1 435 ? 28.435 -6.875 -29.058 1.00 93.75 435 LEU A O 1
ATOM 3511 N N . GLY A 1 436 ? 28.798 -5.835 -31.019 1.00 92.69 436 GLY A N 1
ATOM 3512 C CA . GLY A 1 436 ? 28.781 -7.042 -31.844 1.00 92.69 436 GLY A CA 1
ATOM 3513 C C . GLY A 1 436 ? 27.376 -7.640 -31.980 1.00 92.69 436 GLY A C 1
ATOM 3514 O O . GLY A 1 436 ? 27.235 -8.858 -32.101 1.00 92.69 436 GLY A O 1
ATOM 3515 N N . THR A 1 437 ? 26.343 -6.798 -31.918 1.00 88.88 437 THR A N 1
ATOM 3516 C CA . THR A 1 437 ? 24.923 -7.167 -32.031 1.00 88.88 437 THR A CA 1
ATOM 3517 C C . THR A 1 437 ? 24.309 -6.539 -33.277 1.00 88.88 437 THR A C 1
ATOM 3519 O O . THR A 1 437 ? 24.871 -5.609 -33.844 1.00 88.88 437 THR A O 1
ATOM 3522 N N . ARG A 1 438 ? 23.160 -7.047 -33.735 1.00 83.94 438 ARG A N 1
ATOM 3523 C CA . ARG A 1 438 ? 22.343 -6.384 -34.763 1.00 83.94 438 ARG A CA 1
ATOM 3524 C C . ARG A 1 438 ? 20.902 -6.866 -34.648 1.00 83.94 438 ARG A C 1
ATOM 3526 O O . ARG A 1 438 ? 20.501 -7.782 -35.362 1.00 83.94 438 ARG A O 1
ATOM 3533 N N . ASN A 1 439 ? 20.164 -6.295 -33.700 1.00 80.62 439 ASN A N 1
ATOM 3534 C CA . ASN A 1 439 ? 18.786 -6.702 -33.444 1.00 80.62 439 ASN A CA 1
ATOM 3535 C C . ASN A 1 439 ? 17.803 -5.709 -34.058 1.00 80.62 439 ASN A C 1
ATOM 3537 O O . ASN A 1 439 ? 17.900 -4.500 -33.857 1.00 80.62 439 ASN A O 1
ATOM 3541 N N . THR A 1 440 ? 16.818 -6.256 -34.748 1.00 73.56 440 THR A N 1
ATOM 3542 C CA . THR A 1 440 ? 15.575 -5.593 -35.142 1.00 73.56 440 THR A CA 1
ATOM 3543 C C . THR A 1 440 ? 14.408 -6.255 -34.412 1.00 73.56 440 THR A C 1
ATOM 3545 O O . THR A 1 440 ? 14.553 -7.374 -33.903 1.00 73.56 440 THR A O 1
ATOM 3548 N N . PHE A 1 441 ? 13.246 -5.600 -34.377 1.00 68.06 441 PHE A N 1
ATOM 3549 C CA . PHE A 1 441 ? 12.039 -6.140 -33.740 1.00 68.06 441 PHE A CA 1
ATOM 3550 C C . PHE A 1 441 ? 11.656 -7.548 -34.245 1.00 68.06 441 PHE A C 1
ATOM 3552 O O . PHE A 1 441 ? 11.129 -8.362 -33.492 1.00 68.06 441 PHE A O 1
ATOM 3559 N N . GLU A 1 442 ? 11.978 -7.870 -35.502 1.00 72.19 442 GLU A N 1
ATOM 3560 C CA . GLU A 1 442 ? 11.640 -9.147 -36.149 1.00 72.19 442 GLU A CA 1
ATOM 3561 C C . GLU A 1 442 ? 12.673 -10.266 -35.924 1.00 72.19 442 GLU A C 1
ATOM 3563 O O . GLU A 1 442 ? 12.444 -11.421 -36.291 1.00 72.19 442 GLU A O 1
ATOM 3568 N N . THR A 1 443 ? 13.829 -9.949 -35.340 1.00 74.94 443 THR A N 1
ATOM 3569 C CA . THR A 1 443 ? 14.935 -10.906 -35.179 1.00 74.94 443 THR A CA 1
ATOM 3570 C C . THR A 1 443 ? 14.986 -11.523 -33.788 1.00 74.94 443 THR A C 1
ATOM 3572 O O . THR A 1 443 ? 14.532 -10.950 -32.800 1.00 74.94 443 THR A O 1
ATOM 3575 N N . VAL A 1 444 ? 15.598 -12.706 -33.688 1.00 80.12 444 VAL A N 1
ATOM 3576 C CA . VAL A 1 444 ? 15.963 -13.286 -32.391 1.00 80.12 444 VAL A CA 1
ATOM 3577 C C . VAL A 1 444 ? 17.003 -12.387 -31.729 1.00 80.12 444 VAL A C 1
ATOM 3579 O O . VAL A 1 444 ? 18.069 -12.157 -32.296 1.00 80.12 444 VAL A O 1
ATOM 3582 N N . TRP A 1 445 ? 16.705 -11.913 -30.521 1.00 84.94 445 TRP A N 1
ATOM 3583 C CA . TRP A 1 445 ? 17.560 -10.970 -29.806 1.00 84.94 445 TRP A CA 1
ATOM 3584 C C . TRP A 1 445 ? 18.929 -11.572 -29.471 1.00 84.94 445 TRP A C 1
ATOM 3586 O O . TRP A 1 445 ? 19.048 -12.549 -28.725 1.00 84.94 445 TRP A O 1
ATOM 3596 N N . ILE A 1 446 ? 19.974 -10.953 -30.011 1.00 89.25 446 ILE A N 1
ATOM 3597 C CA . ILE A 1 446 ? 21.378 -11.215 -29.718 1.00 89.25 446 ILE A CA 1
ATOM 3598 C C . ILE A 1 446 ? 21.777 -10.371 -28.508 1.00 89.25 446 ILE A C 1
ATOM 3600 O O . ILE A 1 446 ? 21.706 -9.141 -28.531 1.00 89.25 446 ILE A O 1
ATOM 3604 N N . TRP A 1 447 ? 22.234 -11.053 -27.460 1.00 94.06 447 TRP A N 1
ATOM 3605 C CA . TRP A 1 447 ? 22.651 -10.441 -26.203 1.00 94.06 447 TRP A CA 1
ATOM 3606 C C . TRP A 1 447 ? 24.173 -10.321 -26.129 1.00 94.06 447 TRP A C 1
ATOM 3608 O O . TRP A 1 447 ? 24.881 -11.334 -26.103 1.00 94.06 447 TRP A O 1
ATOM 3618 N N . ALA A 1 448 ? 24.673 -9.092 -26.021 1.00 95.88 448 ALA A N 1
ATOM 3619 C CA . ALA A 1 448 ? 26.056 -8.823 -25.652 1.00 95.88 448 ALA A CA 1
ATOM 3620 C C . ALA A 1 448 ? 26.275 -9.174 -24.172 1.00 95.88 448 ALA A C 1
ATOM 3622 O O . ALA A 1 448 ? 25.390 -8.970 -23.342 1.00 95.88 448 ALA A O 1
ATOM 3623 N N . LYS A 1 449 ? 27.445 -9.725 -23.824 1.00 96.25 449 LYS A N 1
ATOM 3624 C CA . LYS A 1 449 ? 27.753 -10.173 -22.455 1.00 96.25 449 LYS A CA 1
ATOM 3625 C C . LYS A 1 449 ? 28.984 -9.472 -21.902 1.00 96.25 449 LYS A C 1
ATOM 3627 O O . LYS A 1 449 ? 30.054 -9.546 -22.499 1.00 96.25 449 LYS A O 1
ATOM 3632 N N . PHE A 1 450 ? 28.847 -8.898 -20.713 1.00 95.94 450 PHE A N 1
ATOM 3633 C CA . PHE A 1 450 ? 29.878 -8.118 -20.035 1.00 95.94 450 PHE A CA 1
ATOM 3634 C C . PHE A 1 450 ? 30.223 -8.727 -18.682 1.00 95.94 450 PHE A C 1
ATOM 3636 O O . PHE A 1 450 ? 29.348 -9.204 -17.965 1.00 95.94 450 PHE A O 1
ATOM 3643 N N . GLN A 1 451 ? 31.508 -8.733 -18.339 1.00 95.31 451 GLN A N 1
ATOM 3644 C CA . GLN A 1 451 ? 31.997 -9.291 -17.081 1.00 95.31 451 GLN A CA 1
ATOM 3645 C C . GLN A 1 451 ? 31.810 -8.284 -15.940 1.00 95.31 451 GLN A C 1
ATOM 3647 O O . GLN A 1 451 ? 32.229 -7.137 -16.083 1.00 95.31 451 GLN A O 1
ATOM 3652 N N . TYR A 1 452 ? 31.240 -8.701 -14.801 1.00 93.44 452 TYR A N 1
ATOM 3653 C CA . TYR A 1 452 ? 31.199 -7.831 -13.619 1.00 93.44 452 TYR A CA 1
ATOM 3654 C C . TYR A 1 452 ? 32.619 -7.601 -13.064 1.00 93.44 452 TYR A C 1
ATOM 3656 O O . TYR A 1 452 ? 33.347 -8.581 -12.872 1.00 93.44 452 TYR A O 1
ATOM 3664 N N . PRO A 1 453 ? 33.012 -6.355 -12.722 1.00 91.88 453 PRO A N 1
ATOM 3665 C CA . PRO A 1 453 ? 34.368 -6.036 -12.249 1.00 91.88 453 PRO A CA 1
ATOM 3666 C C . PRO A 1 453 ? 34.813 -6.805 -10.997 1.00 91.88 453 PRO A C 1
ATOM 3668 O O . PRO A 1 453 ? 36.004 -7.008 -10.775 1.00 91.88 453 PRO A O 1
ATOM 3671 N N . HIS A 1 454 ? 33.858 -7.233 -10.169 1.00 88.50 454 HIS A N 1
ATOM 3672 C CA . HIS A 1 454 ? 34.112 -7.901 -8.889 1.00 88.50 454 HIS A CA 1
ATOM 3673 C C . HIS A 1 454 ? 33.688 -9.376 -8.867 1.00 88.50 454 HIS A C 1
ATOM 3675 O O . HIS A 1 454 ? 33.807 -10.029 -7.831 1.00 88.50 454 HIS A O 1
ATOM 3681 N N . ASN A 1 455 ? 33.188 -9.913 -9.985 1.00 87.88 455 ASN A N 1
ATOM 3682 C CA . ASN A 1 455 ? 32.747 -11.300 -10.071 1.00 87.88 455 ASN A CA 1
ATOM 3683 C C . ASN A 1 455 ? 33.025 -11.873 -11.463 1.00 87.88 455 ASN A C 1
ATOM 3685 O O . ASN A 1 455 ? 32.262 -11.644 -12.395 1.00 87.88 455 ASN A O 1
ATOM 3689 N N . GLU A 1 456 ? 34.088 -12.672 -11.585 1.00 84.44 456 GLU A N 1
ATOM 3690 C CA . GLU A 1 456 ? 34.521 -13.305 -12.842 1.00 84.44 456 GLU A CA 1
ATOM 3691 C C . GLU A 1 456 ? 33.558 -14.381 -13.379 1.00 84.44 456 GLU A C 1
ATOM 3693 O O . GLU A 1 456 ? 33.690 -14.827 -14.519 1.00 84.44 456 GLU A O 1
ATOM 3698 N N . LYS A 1 457 ? 32.576 -14.822 -12.584 1.00 87.12 457 LYS A N 1
ATOM 3699 C CA . LYS A 1 457 ? 31.622 -15.865 -12.997 1.00 87.12 457 LYS A CA 1
ATOM 3700 C C . LYS A 1 457 ? 30.307 -15.303 -13.519 1.00 87.12 457 LYS A C 1
ATOM 3702 O O . LYS A 1 457 ? 29.652 -15.945 -14.337 1.00 87.12 457 LYS A O 1
ATOM 3707 N N . GLU A 1 458 ? 29.925 -14.121 -13.059 1.00 91.00 458 GLU A N 1
ATOM 3708 C CA . GLU A 1 458 ? 28.656 -13.490 -13.401 1.00 91.00 458 GLU A CA 1
ATOM 3709 C C . GLU A 1 458 ? 28.825 -12.544 -14.588 1.00 91.00 458 GLU A C 1
ATOM 3711 O O . GLU A 1 458 ? 29.802 -11.802 -14.670 1.00 91.00 458 GLU A O 1
ATOM 3716 N N . LYS A 1 459 ? 27.871 -12.566 -15.524 1.00 93.38 459 LYS A N 1
ATOM 3717 C CA . LYS A 1 459 ? 27.888 -11.687 -16.695 1.00 93.38 459 LYS A CA 1
ATOM 3718 C C . LYS A 1 459 ? 26.588 -10.913 -16.810 1.00 93.38 459 LYS A C 1
ATOM 3720 O O . LYS A 1 459 ? 25.520 -11.522 -16.780 1.00 93.38 459 LYS A O 1
ATOM 3725 N N . LEU A 1 460 ? 26.696 -9.604 -16.995 1.00 94.75 460 LEU A N 1
ATOM 3726 C CA . LEU A 1 460 ? 25.590 -8.755 -17.414 1.00 94.75 460 LEU A CA 1
ATOM 3727 C C . LEU A 1 460 ? 25.294 -9.047 -18.885 1.00 94.75 460 LEU A C 1
ATOM 3729 O O . LEU A 1 460 ? 26.208 -9.034 -19.711 1.00 94.75 460 LEU A O 1
ATOM 3733 N N . SER A 1 461 ? 24.036 -9.311 -19.212 1.00 96.50 461 SER A N 1
ATOM 3734 C CA . SER A 1 461 ? 23.575 -9.410 -20.595 1.00 96.50 461 SER A CA 1
ATOM 3735 C C . SER A 1 461 ? 22.906 -8.099 -20.992 1.00 96.50 461 SER A C 1
ATOM 3737 O O . SER A 1 461 ? 22.112 -7.561 -20.227 1.00 96.50 461 SER A O 1
ATOM 3739 N N . MET A 1 462 ? 23.225 -7.584 -22.173 1.00 96.00 462 MET A N 1
ATOM 3740 C CA . MET A 1 462 ? 22.649 -6.359 -22.719 1.00 96.00 462 MET A CA 1
ATOM 3741 C C . MET A 1 462 ? 22.128 -6.623 -24.128 1.00 96.00 462 MET A C 1
ATOM 3743 O O . MET A 1 462 ? 22.804 -7.269 -24.929 1.00 96.00 462 MET A O 1
ATOM 3747 N N . CYS A 1 463 ? 20.943 -6.114 -24.426 1.00 94.56 463 CYS A N 1
ATOM 3748 C CA . CYS A 1 463 ? 20.342 -6.144 -25.749 1.00 94.56 463 CYS A CA 1
ATOM 3749 C C . CYS A 1 463 ? 19.884 -4.732 -26.119 1.00 94.56 463 CYS A C 1
ATOM 3751 O O . CYS A 1 463 ? 19.400 -3.993 -25.264 1.00 94.56 463 CYS A O 1
ATOM 3753 N N . VAL A 1 464 ? 20.045 -4.371 -27.387 1.00 92.75 464 VAL A N 1
ATOM 3754 C CA . VAL A 1 464 ? 19.554 -3.118 -27.966 1.00 92.75 464 VAL A CA 1
ATOM 3755 C C . VAL A 1 464 ? 18.677 -3.496 -29.146 1.00 92.75 464 VAL A C 1
ATOM 3757 O O . VAL A 1 464 ? 19.122 -4.290 -29.975 1.00 92.75 464 VAL A O 1
ATOM 3760 N N . VAL A 1 465 ? 17.446 -2.989 -29.197 1.00 90.25 465 VAL A N 1
ATOM 3761 C CA . VAL A 1 465 ? 16.436 -3.339 -30.207 1.00 90.25 465 VAL A CA 1
ATOM 3762 C C . VAL A 1 465 ? 15.781 -2.061 -30.720 1.00 90.25 465 VAL A C 1
ATOM 3764 O O . VAL A 1 465 ? 15.307 -1.260 -29.919 1.00 90.25 465 VAL A O 1
ATOM 3767 N N . SER A 1 466 ? 15.731 -1.873 -32.040 1.00 88.06 466 SER A N 1
ATOM 3768 C CA . SER A 1 466 ? 14.889 -0.828 -32.639 1.00 88.06 466 SER A CA 1
ATOM 3769 C C . SER A 1 466 ? 13.426 -1.274 -32.652 1.00 88.06 466 SER A C 1
ATOM 3771 O O . SER A 1 466 ? 13.140 -2.405 -33.059 1.00 88.06 466 SER A O 1
ATOM 3773 N N . ASN A 1 467 ? 12.517 -0.400 -32.210 1.00 81.38 467 ASN A N 1
ATOM 3774 C CA . ASN A 1 467 ? 11.071 -0.626 -32.285 1.00 81.38 467 ASN A CA 1
ATOM 3775 C C . ASN A 1 467 ? 10.470 -0.210 -33.631 1.00 81.38 467 ASN A C 1
ATOM 3777 O O . ASN A 1 467 ? 9.310 -0.529 -33.893 1.00 81.38 467 ASN A O 1
ATOM 3781 N N . ASP A 1 468 ? 11.232 0.474 -34.483 1.00 75.25 468 ASP A N 1
ATOM 3782 C CA . ASP A 1 468 ? 10.732 0.884 -35.787 1.00 75.25 468 ASP A CA 1
ATOM 3783 C C . ASP A 1 468 ? 10.719 -0.299 -36.751 1.00 75.25 468 ASP A C 1
ATOM 3785 O O . ASP A 1 468 ? 11.718 -0.999 -36.951 1.00 75.25 468 ASP A O 1
ATOM 3789 N N . VAL A 1 469 ? 9.570 -0.499 -37.395 1.00 61.84 469 VAL A N 1
ATOM 3790 C CA . VAL A 1 469 ? 9.491 -1.328 -38.594 1.00 61.84 469 VAL A CA 1
ATOM 3791 C C . VAL A 1 469 ? 10.118 -0.502 -39.706 1.00 61.84 469 VAL A C 1
ATOM 3793 O O . VAL A 1 469 ? 9.505 0.448 -40.188 1.00 61.84 469 VAL A O 1
ATOM 3796 N N . LEU A 1 470 ? 11.354 -0.835 -40.080 1.00 57.69 470 LEU A N 1
ATOM 3797 C CA . LEU A 1 470 ? 12.019 -0.225 -41.228 1.00 57.69 470 LEU A CA 1
ATOM 3798 C C . LEU A 1 470 ? 11.111 -0.409 -42.451 1.00 57.69 470 LEU A C 1
ATOM 3800 O O . LEU A 1 470 ? 10.939 -1.518 -42.954 1.00 57.69 470 LEU A O 1
ATOM 3804 N N . HIS A 1 471 ? 10.473 0.668 -42.903 1.00 54.22 471 HIS A N 1
ATOM 3805 C CA . HIS A 1 471 ? 9.783 0.660 -44.180 1.00 54.22 471 HIS A CA 1
ATOM 3806 C C . HIS A 1 471 ? 10.851 0.740 -45.269 1.00 54.22 471 HIS A C 1
ATOM 3808 O O . HIS A 1 471 ? 11.506 1.768 -45.422 1.00 54.22 471 HIS A O 1
ATOM 3814 N N . ASP A 1 472 ? 11.041 -0.367 -45.990 1.00 49.28 472 ASP A N 1
ATOM 3815 C CA . ASP A 1 472 ? 11.939 -0.471 -47.141 1.00 49.28 472 ASP A CA 1
ATOM 3816 C C . ASP A 1 472 ? 11.668 0.681 -48.134 1.00 49.28 472 ASP A C 1
ATOM 3818 O O . ASP A 1 472 ? 10.725 0.607 -48.926 1.00 49.28 472 ASP A O 1
ATOM 3822 N N . GLY A 1 473 ? 12.466 1.757 -48.112 1.00 52.69 473 GLY A N 1
ATOM 3823 C CA . GLY A 1 473 ? 12.389 2.772 -49.169 1.00 52.69 473 GLY A CA 1
ATOM 3824 C C . GLY A 1 473 ? 12.943 4.173 -48.908 1.00 52.69 473 GLY A C 1
ATOM 3825 O O . GLY A 1 473 ? 13.286 4.830 -49.887 1.00 52.69 473 GLY A O 1
ATOM 3826 N N . GLU A 1 474 ? 13.063 4.642 -47.664 1.00 54.72 474 GLU A N 1
ATOM 3827 C CA . GLU A 1 474 ? 13.570 5.999 -47.379 1.00 54.72 474 GLU A CA 1
ATOM 3828 C C . GLU A 1 474 ? 14.715 5.948 -46.355 1.00 54.72 474 GLU A C 1
ATOM 3830 O O . GLU A 1 474 ? 14.508 5.963 -45.145 1.00 54.72 474 GLU A O 1
ATOM 3835 N N . GLU A 1 475 ? 15.948 5.848 -46.867 1.00 55.22 475 GLU A N 1
ATOM 3836 C CA . GLU A 1 475 ? 17.197 5.998 -46.105 1.00 55.22 475 GLU A CA 1
ATOM 3837 C C . GLU A 1 475 ? 17.434 7.485 -45.796 1.00 55.22 475 GLU A C 1
ATOM 3839 O O . GLU A 1 475 ? 18.298 8.130 -46.390 1.00 55.22 475 GLU A O 1
ATOM 3844 N N . ASP A 1 476 ? 16.628 8.060 -44.907 1.00 64.19 476 ASP A N 1
ATOM 3845 C CA . ASP A 1 476 ? 16.913 9.389 -44.371 1.00 64.19 476 ASP A CA 1
ATOM 3846 C C . ASP A 1 476 ? 17.718 9.214 -43.071 1.00 64.19 476 ASP A C 1
ATOM 3848 O O . ASP A 1 476 ? 17.208 8.757 -42.048 1.00 64.19 476 ASP A O 1
ATOM 3852 N N . HIS A 1 477 ? 19.022 9.502 -43.125 1.00 63.66 477 HIS A N 1
ATOM 3853 C CA . HIS A 1 477 ? 19.970 9.273 -42.018 1.00 63.66 477 HIS A CA 1
ATOM 3854 C C . HIS A 1 477 ? 19.655 10.098 -40.752 1.00 63.66 477 HIS A C 1
ATOM 3856 O O . HIS A 1 477 ? 20.162 9.795 -39.671 1.00 63.66 477 HIS A O 1
ATOM 3862 N N . ASP A 1 478 ? 18.776 11.097 -40.868 1.00 72.44 478 ASP A N 1
ATOM 3863 C CA . ASP A 1 478 ? 18.300 11.930 -39.761 1.00 72.44 478 ASP A CA 1
ATOM 3864 C C . ASP A 1 478 ? 17.056 11.353 -39.047 1.00 72.44 478 ASP A C 1
ATOM 3866 O O . ASP A 1 478 ? 16.508 11.991 -38.141 1.00 72.44 478 ASP A O 1
ATOM 3870 N N . VAL A 1 479 ? 16.592 10.149 -39.416 1.00 78.81 479 VAL A N 1
ATOM 3871 C CA . VAL A 1 479 ? 15.468 9.493 -38.730 1.00 78.81 479 VAL A CA 1
ATOM 3872 C C . VAL A 1 479 ? 15.881 9.111 -37.309 1.00 78.81 479 VAL A C 1
ATOM 3874 O O . VAL A 1 479 ? 16.799 8.321 -37.074 1.00 78.81 479 VAL A O 1
ATOM 3877 N N . ILE A 1 480 ? 15.180 9.707 -36.346 1.00 82.19 480 ILE A N 1
ATOM 3878 C CA . ILE A 1 480 ? 15.270 9.355 -34.934 1.00 82.19 480 ILE A CA 1
ATOM 3879 C C . ILE A 1 480 ? 14.401 8.124 -34.711 1.00 82.19 480 ILE A C 1
ATOM 3881 O O . ILE A 1 480 ? 13.185 8.191 -34.888 1.00 82.19 480 ILE A O 1
ATOM 3885 N N . SER A 1 481 ? 15.038 7.043 -34.279 1.00 84.81 481 SER A N 1
ATOM 3886 C CA . SER A 1 481 ? 14.389 5.784 -33.960 1.00 84.81 481 SER A CA 1
ATOM 3887 C C . SER A 1 481 ? 14.123 5.622 -32.473 1.00 84.81 481 SER A C 1
ATOM 3889 O O . SER A 1 481 ? 14.946 6.009 -31.635 1.00 84.81 481 SER A O 1
ATOM 3891 N N . ASP A 1 482 ? 12.992 4.996 -32.143 1.00 90.50 482 ASP A N 1
ATOM 3892 C CA . ASP A 1 482 ? 12.698 4.560 -30.778 1.00 90.50 482 ASP A CA 1
ATOM 3893 C C . ASP A 1 482 ? 13.419 3.230 -30.499 1.00 90.50 482 ASP A C 1
ATOM 3895 O O . ASP A 1 482 ? 13.123 2.183 -31.080 1.00 90.50 482 ASP A O 1
ATOM 3899 N N . VAL A 1 483 ? 14.371 3.257 -29.570 1.00 92.50 483 VAL A N 1
ATOM 3900 C CA . VAL A 1 483 ? 15.259 2.135 -29.251 1.00 92.50 483 VAL A CA 1
ATOM 3901 C C . VAL A 1 483 ? 15.001 1.652 -27.827 1.00 92.50 483 VAL A C 1
ATOM 3903 O O . VAL A 1 483 ? 15.020 2.433 -26.878 1.00 92.50 483 VAL A O 1
ATOM 3906 N N . LEU A 1 484 ? 14.791 0.347 -27.658 1.00 94.12 484 LEU A N 1
ATOM 3907 C CA . LEU A 1 484 ? 14.749 -0.314 -26.357 1.00 94.12 484 LEU A CA 1
ATOM 3908 C C . LEU A 1 484 ? 16.142 -0.839 -25.998 1.00 94.12 484 LEU A C 1
ATOM 3910 O O . LEU A 1 484 ? 16.720 -1.658 -26.716 1.00 94.12 484 LEU A O 1
ATOM 3914 N N . ILE A 1 485 ? 16.649 -0.418 -24.843 1.00 95.62 485 ILE A N 1
ATOM 3915 C CA . ILE A 1 485 ? 17.863 -0.953 -24.231 1.00 95.62 485 ILE A CA 1
ATOM 3916 C C . ILE A 1 485 ? 17.454 -1.827 -23.050 1.00 95.62 485 ILE A C 1
ATOM 3918 O O . ILE A 1 485 ? 16.779 -1.365 -22.133 1.00 95.62 485 ILE A O 1
ATOM 3922 N N . HIS A 1 486 ? 17.888 -3.084 -23.055 1.00 95.50 486 HIS A N 1
ATOM 3923 C CA . HIS A 1 486 ? 17.569 -4.065 -22.025 1.00 95.50 486 HIS A CA 1
ATOM 3924 C C . HIS A 1 486 ? 18.852 -4.575 -21.365 1.00 95.50 486 HIS A C 1
ATOM 3926 O O . HIS A 1 486 ? 19.697 -5.189 -22.016 1.00 95.50 486 HIS A O 1
ATOM 3932 N N . PHE A 1 487 ? 18.962 -4.389 -20.053 1.00 96.19 487 PHE A N 1
ATOM 3933 C CA . PHE A 1 487 ? 19.992 -4.963 -19.190 1.00 96.19 487 PHE A CA 1
ATOM 3934 C C . PHE A 1 487 ? 19.422 -6.104 -18.342 1.00 96.19 487 PHE A C 1
ATOM 3936 O O . PHE A 1 487 ? 18.394 -5.934 -17.689 1.00 96.19 487 PHE A O 1
ATOM 3943 N N . LYS A 1 488 ? 20.099 -7.256 -18.317 1.00 95.00 488 LYS A N 1
ATOM 3944 C CA . LYS A 1 488 ? 19.684 -8.451 -17.571 1.00 95.00 488 LYS A CA 1
ATOM 3945 C C . LYS A 1 488 ? 20.852 -9.076 -16.809 1.00 95.00 488 LYS A C 1
ATOM 3947 O O . LYS A 1 488 ? 21.853 -9.491 -17.400 1.00 95.00 488 LYS A O 1
ATOM 3952 N N . ALA A 1 489 ? 20.710 -9.174 -15.492 1.00 92.81 489 ALA A N 1
ATOM 3953 C CA . ALA A 1 489 ? 21.661 -9.841 -14.611 1.00 92.81 489 ALA A CA 1
ATOM 3954 C C . ALA A 1 489 ? 21.569 -11.378 -14.737 1.00 92.81 489 ALA A C 1
ATOM 3956 O O . ALA A 1 489 ? 20.522 -11.912 -15.110 1.00 92.81 489 ALA A O 1
ATOM 3957 N N . PRO A 1 490 ? 22.625 -12.129 -14.375 1.00 85.75 490 PRO A N 1
ATOM 3958 C CA . PRO A 1 490 ? 22.672 -13.581 -14.572 1.00 85.75 490 PRO A CA 1
ATOM 3959 C C . PRO A 1 490 ? 21.675 -14.366 -13.709 1.00 85.75 490 PRO A C 1
ATOM 3961 O O . PRO A 1 490 ? 21.315 -15.480 -14.074 1.00 85.75 490 PRO A O 1
ATOM 3964 N N . ASN A 1 491 ? 21.212 -13.788 -12.597 1.00 79.06 491 ASN A N 1
ATOM 3965 C CA . ASN A 1 491 ? 20.243 -14.407 -11.686 1.00 79.06 491 ASN A CA 1
ATOM 3966 C C . ASN A 1 491 ? 18.787 -13.994 -11.980 1.00 79.06 491 ASN A C 1
ATOM 3968 O O . ASN A 1 491 ? 17.898 -14.281 -11.182 1.00 79.06 491 ASN A O 1
ATOM 3972 N N . CYS A 1 492 ? 18.531 -13.288 -13.086 1.00 80.00 492 CYS A N 1
ATOM 3973 C CA . CYS A 1 492 ? 17.176 -12.921 -13.484 1.00 80.00 492 CYS A CA 1
ATOM 3974 C C . CYS A 1 492 ? 16.486 -14.138 -14.122 1.00 80.00 492 CYS A C 1
ATOM 3976 O O . CYS A 1 492 ? 16.834 -14.542 -15.235 1.00 80.00 492 CYS A O 1
ATOM 3978 N N . ASP A 1 493 ? 15.521 -14.731 -13.413 1.00 70.00 493 ASP A N 1
ATOM 3979 C CA . ASP A 1 493 ? 14.712 -15.840 -13.922 1.00 70.00 493 ASP A CA 1
ATOM 3980 C C . ASP A 1 493 ? 14.048 -15.442 -15.254 1.00 70.00 493 ASP A C 1
ATOM 3982 O O . ASP A 1 493 ? 13.378 -14.416 -15.354 1.00 70.00 493 ASP A O 1
ATOM 3986 N N . ASP A 1 494 ? 14.142 -16.278 -16.292 1.00 64.62 494 ASP A N 1
ATOM 3987 C CA . ASP A 1 494 ? 13.455 -16.023 -17.575 1.00 64.62 494 ASP A CA 1
ATOM 3988 C C . ASP A 1 494 ? 11.921 -15.900 -17.424 1.00 64.62 494 ASP A C 1
ATOM 3990 O O . ASP A 1 494 ? 11.233 -15.380 -18.303 1.00 64.62 494 ASP A O 1
ATOM 3994 N N . LYS A 1 495 ? 11.373 -16.322 -16.277 1.00 54.69 495 LYS A N 1
ATOM 3995 C CA . LYS A 1 495 ? 9.956 -16.169 -15.930 1.00 54.69 495 LYS A CA 1
ATOM 3996 C C . LYS A 1 495 ? 9.566 -14.729 -15.582 1.00 54.69 495 LYS A C 1
ATOM 3998 O O . LYS A 1 495 ? 8.413 -14.371 -15.806 1.00 54.69 495 LYS A O 1
ATOM 4003 N N . THR A 1 496 ? 10.484 -13.908 -15.063 1.00 48.91 496 THR A N 1
ATOM 4004 C CA . THR A 1 496 ? 10.222 -12.487 -14.762 1.00 48.91 496 THR A CA 1
ATOM 4005 C C . THR A 1 496 ? 10.366 -11.585 -15.987 1.00 48.91 496 THR A C 1
ATOM 4007 O O . THR A 1 496 ? 9.741 -10.533 -16.033 1.00 48.91 496 THR A O 1
ATOM 4010 N N . SER A 1 497 ? 11.067 -12.017 -17.040 1.00 43.97 497 SER A N 1
ATOM 4011 C CA . SER A 1 497 ? 11.157 -11.254 -18.300 1.00 43.97 497 SER A CA 1
ATOM 4012 C C . SER A 1 497 ? 9.826 -11.121 -19.061 1.00 43.97 497 SER A C 1
ATOM 4014 O O . SER A 1 497 ? 9.720 -10.282 -19.946 1.00 43.97 497 SER A O 1
ATOM 4016 N N . ASN A 1 498 ? 8.781 -11.870 -18.684 1.00 42.91 498 ASN A N 1
ATOM 4017 C CA . ASN A 1 498 ? 7.427 -11.699 -19.226 1.00 42.91 498 ASN A CA 1
ATOM 4018 C C . ASN A 1 498 ? 6.590 -10.646 -18.480 1.00 42.91 498 ASN A C 1
ATOM 4020 O O . ASN A 1 498 ? 5.385 -10.567 -18.713 1.00 42.91 498 ASN A O 1
ATOM 4024 N N . VAL A 1 499 ? 7.172 -9.828 -17.597 1.00 44.84 499 VAL A N 1
ATOM 4025 C CA . VAL A 1 499 ? 6.429 -8.753 -16.914 1.00 44.84 499 VAL A CA 1
ATOM 4026 C C . VAL A 1 499 ? 5.811 -7.763 -17.920 1.00 44.84 499 VAL A C 1
ATOM 4028 O O . VAL A 1 499 ? 4.693 -7.323 -17.685 1.00 44.84 499 VAL A O 1
ATOM 4031 N N . LEU A 1 500 ? 6.419 -7.529 -19.092 1.00 43.03 500 LEU A N 1
ATOM 4032 C CA . LEU A 1 500 ? 5.803 -6.750 -20.184 1.00 43.03 500 LEU A CA 1
ATOM 4033 C C . LEU A 1 500 ? 4.643 -7.469 -20.907 1.00 43.03 500 LEU A C 1
ATOM 4035 O O . LEU A 1 500 ? 3.755 -6.814 -21.438 1.00 43.03 500 LEU A O 1
ATOM 4039 N N . VAL A 1 501 ? 4.612 -8.807 -20.907 1.00 38.09 501 VAL A N 1
ATOM 4040 C CA . VAL A 1 501 ? 3.629 -9.622 -21.659 1.00 38.09 501 VAL A CA 1
ATOM 4041 C C . VAL A 1 501 ? 2.497 -10.155 -20.763 1.00 38.09 501 VAL A C 1
ATOM 4043 O O . VAL A 1 501 ? 1.427 -10.518 -21.247 1.00 38.09 501 VAL A O 1
ATOM 4046 N N . HIS A 1 502 ? 2.684 -10.181 -19.440 1.00 37.22 502 HIS A N 1
ATOM 4047 C CA . HIS A 1 502 ? 1.721 -10.743 -18.485 1.00 37.22 502 HIS A CA 1
ATOM 4048 C C . HIS A 1 502 ? 1.052 -9.742 -17.548 1.00 37.22 502 HIS A C 1
ATOM 4050 O O . HIS A 1 502 ? 0.300 -10.155 -16.662 1.00 37.22 502 HIS A O 1
ATOM 4056 N N . PHE A 1 503 ? 1.159 -8.441 -17.810 1.00 43.50 503 PHE A N 1
ATOM 4057 C CA . PHE A 1 503 ? 0.059 -7.568 -17.425 1.00 43.50 503 PHE A CA 1
ATOM 4058 C C . PHE A 1 503 ? -1.093 -7.739 -18.429 1.00 43.50 503 PHE A C 1
ATOM 4060 O O . PHE A 1 503 ? -1.388 -6.862 -19.232 1.00 43.50 503 PHE A O 1
ATOM 4067 N N . ALA A 1 504 ? -1.800 -8.868 -18.321 1.00 36.47 504 ALA A N 1
ATOM 4068 C CA . ALA A 1 504 ? -3.126 -9.056 -18.907 1.00 36.47 504 ALA A CA 1
ATOM 4069 C C . ALA A 1 504 ? -4.135 -7.927 -18.564 1.00 36.47 504 ALA A C 1
ATOM 4071 O O . ALA A 1 504 ? -5.075 -7.751 -19.335 1.00 36.47 504 ALA A O 1
ATOM 4072 N N . PRO A 1 505 ? -3.945 -7.080 -17.521 1.00 45.00 505 PRO A N 1
ATOM 4073 C CA . PRO A 1 505 ? -4.746 -5.873 -17.389 1.00 45.00 505 PRO A CA 1
ATOM 4074 C C . PRO A 1 505 ? -4.400 -4.756 -18.395 1.00 45.00 505 PRO A C 1
ATOM 4076 O O . PRO A 1 505 ? -5.214 -3.869 -18.579 1.00 45.00 505 PRO A O 1
ATOM 4079 N N . ILE A 1 506 ? -3.235 -4.718 -19.050 1.00 45.47 506 ILE A N 1
ATOM 4080 C CA . ILE A 1 506 ? -2.874 -3.558 -19.895 1.00 45.47 506 ILE A CA 1
ATOM 4081 C C . ILE A 1 506 ? -3.765 -3.472 -21.137 1.00 45.47 506 ILE A C 1
ATOM 4083 O O . ILE A 1 506 ? -4.275 -2.395 -21.432 1.00 45.47 506 ILE A O 1
ATOM 4087 N N . HIS A 1 507 ? -4.018 -4.595 -21.813 1.00 45.97 507 HIS A N 1
ATOM 4088 C CA . HIS A 1 507 ? -4.919 -4.618 -22.970 1.00 45.97 507 HIS A CA 1
ATOM 4089 C C . HIS A 1 507 ? -6.387 -4.536 -22.535 1.00 45.97 507 HIS A C 1
ATOM 4091 O O . HIS A 1 507 ? -7.114 -3.685 -23.028 1.00 45.97 507 HIS A O 1
ATOM 4097 N N . GLU A 1 508 ? -6.808 -5.329 -21.538 1.00 50.84 508 GLU A N 1
ATOM 4098 C CA . GLU A 1 508 ? -8.196 -5.299 -21.048 1.00 50.84 508 GLU A CA 1
ATOM 4099 C C . GLU A 1 508 ? -8.590 -3.937 -20.466 1.00 50.84 508 GLU A C 1
ATOM 4101 O O . GLU A 1 508 ? -9.743 -3.538 -20.589 1.00 50.84 508 GLU A O 1
ATOM 4106 N N . TRP A 1 509 ? -7.672 -3.209 -19.821 1.00 54.16 509 TRP A N 1
ATOM 4107 C CA . TRP A 1 509 ? -7.966 -1.899 -19.236 1.00 54.16 509 TRP A CA 1
ATOM 4108 C C . TRP A 1 509 ? -7.636 -0.739 -20.164 1.00 54.16 509 TRP A C 1
ATOM 4110 O O . TRP A 1 509 ? -8.297 0.287 -20.044 1.00 54.16 509 TRP A O 1
ATOM 4120 N N . GLY A 1 510 ? -6.695 -0.898 -21.099 1.00 53.62 510 GLY A N 1
ATOM 4121 C CA . GLY A 1 510 ? -6.558 -0.018 -22.259 1.00 53.62 510 GLY A CA 1
ATOM 4122 C C . GLY A 1 510 ? -7.859 0.006 -23.055 1.00 53.62 510 GLY A C 1
ATOM 4123 O O . GLY A 1 510 ? -8.455 1.066 -23.186 1.00 53.62 510 GLY A O 1
ATOM 4124 N N . GLU A 1 511 ? -8.394 -1.167 -23.407 1.00 55.16 511 GLU A N 1
ATOM 4125 C CA . GLU A 1 511 ? -9.711 -1.325 -24.040 1.00 55.16 511 GLU A CA 1
ATOM 4126 C C . GLU A 1 511 ? -10.851 -0.790 -23.166 1.00 55.16 511 GLU A C 1
ATOM 4128 O O . GLU A 1 511 ? -11.815 -0.231 -23.676 1.00 55.16 511 GLU A O 1
ATOM 4133 N N . ARG A 1 512 ? -10.771 -0.926 -21.837 1.00 51.56 512 ARG A N 1
ATOM 4134 C CA . ARG A 1 512 ? -11.799 -0.403 -20.921 1.00 51.56 512 ARG A CA 1
ATOM 4135 C C . ARG A 1 512 ? -11.750 1.116 -20.792 1.00 51.56 512 ARG A C 1
ATOM 4137 O O . ARG A 1 512 ? -12.799 1.743 -20.702 1.00 51.56 512 ARG A O 1
ATOM 4144 N N . LEU A 1 513 ? -10.556 1.706 -20.765 1.00 50.72 513 LEU A N 1
ATOM 4145 C CA . LEU A 1 513 ? -10.355 3.153 -20.778 1.00 50.72 513 LEU A CA 1
ATOM 4146 C C . LEU A 1 513 ? -10.757 3.720 -22.137 1.00 50.72 513 LEU A C 1
ATOM 4148 O O . LEU A 1 513 ? -11.504 4.690 -22.163 1.00 50.72 513 LEU A O 1
ATOM 4152 N N . GLU A 1 514 ? -10.353 3.089 -23.239 1.00 52.88 514 GLU A N 1
ATOM 4153 C CA . GLU A 1 514 ? -10.807 3.416 -24.591 1.00 52.88 514 GLU A CA 1
ATOM 4154 C C . GLU A 1 514 ? -12.324 3.295 -24.706 1.00 52.88 514 GLU A C 1
ATOM 4156 O O . GLU A 1 514 ? -12.942 4.261 -25.114 1.00 52.88 514 GLU A O 1
ATOM 4161 N N . GLN A 1 515 ? -12.968 2.232 -24.211 1.00 54.25 515 GLN A N 1
ATOM 4162 C CA . GLN A 1 515 ? -14.435 2.149 -24.137 1.00 54.25 515 GLN A CA 1
ATOM 4163 C C . GLN A 1 515 ? -15.045 3.275 -23.293 1.00 54.25 515 GLN A C 1
ATOM 4165 O O . GLN A 1 515 ? -16.097 3.810 -23.640 1.00 54.25 515 GLN A O 1
ATOM 4170 N N . ILE A 1 516 ? -14.432 3.649 -22.166 1.00 49.22 516 ILE A N 1
ATOM 4171 C CA . ILE A 1 516 ? -14.887 4.790 -21.355 1.00 49.22 516 ILE A CA 1
ATOM 4172 C C . ILE A 1 516 ? -14.746 6.102 -22.143 1.00 49.22 516 ILE A C 1
ATOM 4174 O O . ILE A 1 516 ? -15.607 6.969 -22.009 1.00 49.22 516 ILE A O 1
ATOM 4178 N N . TYR A 1 517 ? -13.699 6.255 -22.958 1.00 48.97 517 TYR A N 1
ATOM 4179 C CA . TYR A 1 517 ? -13.470 7.417 -23.818 1.00 48.97 517 TYR A CA 1
ATOM 4180 C C . TYR A 1 517 ? -14.365 7.435 -25.062 1.00 48.97 517 TYR A C 1
ATOM 4182 O O . TYR A 1 517 ? -14.888 8.487 -25.405 1.00 48.97 517 TYR A O 1
ATOM 4190 N N . GLU A 1 518 ? -14.596 6.300 -25.709 1.00 52.91 518 GLU A N 1
ATOM 4191 C CA . GLU A 1 518 ? -15.489 6.149 -26.858 1.00 52.91 518 GLU A CA 1
ATOM 4192 C C . GLU A 1 518 ? -16.939 6.412 -26.457 1.00 52.91 518 GLU A C 1
ATOM 4194 O O . GLU A 1 518 ? -17.644 7.097 -27.180 1.00 52.91 518 GLU A O 1
ATOM 4199 N N . ASN A 1 519 ? -17.361 5.994 -25.257 1.00 45.62 519 ASN A N 1
ATOM 4200 C CA . ASN A 1 519 ? -18.677 6.341 -24.708 1.00 45.62 519 ASN A CA 1
ATOM 4201 C C . ASN A 1 519 ? -18.826 7.838 -24.329 1.00 45.62 519 ASN A C 1
ATOM 4203 O O . ASN A 1 519 ? -19.915 8.243 -23.914 1.00 45.62 519 ASN A O 1
ATOM 4207 N N . ARG A 1 520 ? -17.761 8.661 -24.413 1.00 41.72 520 ARG A N 1
ATOM 4208 C CA . ARG A 1 520 ? -17.825 10.133 -24.242 1.00 41.72 520 ARG A CA 1
ATOM 4209 C C . ARG A 1 520 ? -18.175 10.877 -25.532 1.00 41.72 520 ARG A C 1
ATOM 4211 O O . ARG A 1 520 ? -18.610 12.025 -25.427 1.00 41.72 520 ARG A O 1
ATOM 4218 N N . ASN A 1 521 ? -17.934 10.269 -26.693 1.00 38.78 521 ASN A N 1
ATOM 4219 C CA . ASN A 1 521 ? -18.191 10.846 -28.016 1.00 38.78 521 ASN A CA 1
ATOM 4220 C C . ASN A 1 521 ? -19.482 10.277 -28.608 1.00 38.78 521 ASN A C 1
ATOM 4222 O O . ASN A 1 521 ? -20.101 11.002 -29.420 1.00 38.78 521 ASN A O 1
#